Protein AF-A0A1Y1I049-F1 (afdb_monomer)

Organism: Klebsormidium nitens (NCBI:txid105231)

Secondary structure (DSSP, 8-state):
-HHHHHHHHHHHHHHHHTT--S---HHHHHS--HHHHHHHHHHHHHHHHHHHHTTTTS--SSHHHHHHHHHHHTTS---PPPP-----------PPP-------------------------PPP-------SSSTTTTTSSSSS-----------SHHHHHHHHHHHHHHHHHHHHHHHHHHHHHHHHHHHHHHHHHHHHHHHHHHHHHHHHHHHHHHHHHHHH---HHHHHHHHHHHHHHHHHHHHHHHHHHHHHHHHHHHHHHHHHHHHHHHHHHHHHHHHHHHHHHHHHHHHHHHHHHHHHHHHHHHHHHHHS-TT-HHHHHHHHHHHHHHHHHHHHHHHHHHHHHHHHHHHHHHHHHHHHHHHHHHHHHHHHHHHTT-HHHHHHHHHHHHHHHHHHHHHHHHHHHHHHHHHHHHHHHHHHHHHHS---HHHHHHHHHHHHHHHHHHHHHHHHHHHHHHHSS---

Solvent-accessible surface area (backbone atoms only — not comparable to full-atom values): 27768 Å² total; per-residue (Å²): 113,72,67,61,49,52,55,28,38,53,50,25,54,54,44,44,74,76,64,52,86,68,96,62,48,35,59,54,69,77,58,63,46,74,66,59,49,49,51,52,52,50,49,52,51,51,52,55,50,53,59,48,70,76,38,80,83,53,100,63,89,60,60,62,64,50,50,55,53,48,64,63,61,61,74,74,76,83,71,85,84,80,85,88,80,94,77,80,94,74,88,82,81,81,83,83,88,85,82,84,88,75,90,74,90,83,89,87,82,85,87,80,89,78,89,82,89,80,89,88,80,92,67,87,76,83,73,78,85,77,87,65,96,64,60,75,70,55,69,73,66,69,75,80,81,82,87,81,82,88,82,90,80,91,83,84,64,64,63,59,51,53,49,49,55,51,46,55,51,48,52,53,49,50,53,52,50,50,54,49,51,52,52,49,51,52,50,52,51,52,50,51,50,53,47,53,54,48,52,52,49,50,56,49,50,53,53,51,50,52,52,49,51,53,52,49,52,50,51,48,55,45,68,74,60,77,56,61,70,67,61,57,50,52,51,51,50,53,51,51,50,52,49,51,52,51,52,50,49,50,51,50,54,46,48,65,56,47,51,59,54,52,49,50,51,50,50,54,51,48,52,55,48,51,51,50,52,53,48,50,53,52,52,52,50,52,52,50,54,54,49,53,52,51,52,53,51,50,53,49,52,52,50,50,51,51,49,53,52,54,48,54,53,53,68,73,40,74,96,78,53,72,64,57,57,54,51,51,53,50,50,51,49,52,54,49,50,56,50,48,52,54,52,49,53,50,53,53,50,52,51,54,50,51,49,53,49,51,53,52,52,52,53,48,50,54,54,54,47,52,54,48,52,52,52,52,52,61,57,18,73,78,35,77,68,42,42,54,52,49,52,52,49,52,51,51,53,48,52,51,50,54,50,50,52,54,48,52,51,50,54,48,52,53,49,54,51,54,50,50,52,50,51,50,54,52,55,70,67,51,78,75,58,68,65,59,56,52,48,52,50,50,51,53,52,51,50,50,53,52,51,53,51,50,57,53,45,55,56,47,56,58,52,65,73,56,63,88,130

Foldseek 3Di:
DVVLQVVLQVVQVVLVVLPQPDDRHSCCVVPPDPVNVVSSLVVVLVSVVVVVVVPPPDPDPPVPVVVVVVVLVVVVPPDDDDDDDDDDDDDDDDDDDDDDDDDDDDDDDDDDDDDDDDDDDDDDDDDDDDPDPPVVVVVVPPPPPPDDDDDDDDDDDVVVVVVVVVVVVVVVVVVVVVVVVVVVVVVVVVVVVVVVVVVVVVVVVVVVVVVVVVVVVVVVCCVVPVDDPVVVVVVVVVVVVVVVVVVVVVVVVCCVVVVVVVVVVVVVVVVVVVVVVVVVVVVVVVVVVVVVVVVVVVVVVVVVVVLVVVLVVLVVDPPPDPVNVVSVVVVVVVVVVVVVVVVVVVVVVVVVVVVVVVVVVVVVVVVVVVVVLVVLVVVLVVDPSSVVVNVVVVVVVVSVVVVVVVVVVVVVVVVVVVVVVVVVVVVVVPPDPVVVVVVVVVVVVVVVVVVVVVVVVVVVVVVVVCDPD

Radius of gyration: 52.96 Å; Cα contacts (8 Å, |Δi|>4): 45; chains: 1; bounding box: 129×110×127 Å

pLDDT: mean 73.32, std 22.99, range [23.94, 97.56]

InterPro domains:
  IPR008530 Coiled-coil domain-containing protein 22 [PTHR15668] (139-455)
  IPR048348 CCDC22, coiled-coil domain [PF05667] (158-428)
  IPR048349 CCDC22, N-terminal domain [PF21674] (1-48)

Sequence (469 aa):
MAARFRVCADLAVKMQQLGYRGELSFQQFLYPSESDTRNLVRFLVEKLAASRSSASGARSGSRVASRFLSALNSNSATSAPLPGGKHAGGKLVVPHRSQPLAIGMNKQKGIYVFGSKGFAGVRPQHVPGGAESGEVEAAQKGVEEMRLEDGAAEEGGEGDAEMLALQERYESGAAALTALQDRMGELELEYRRLGEEAEALEEETVRLEEEYVLRKETAGVLLERGGNVEELAEELQRWIDKAHERKRGLEEEWAAFAGPLEAQRGELRGVGGQEREAMKAREEETRALRAECRELEADIFDKEGQQDALLAELEGAPKGAPGAAYVRRISDIVKQVRKQDADIAKIVADIRDLQRQNNTEQDKLRRTYALVDEKVFREAKRDAACKAAYRVLCSIHQSFGDLVEATTERDRVSREVAEMEAKVRALQRRKLDPGKVDEDLRAILKENQGLEGRLKGETVERRESSGPL

Structure (mmCIF, N/CA/C/O backbone):
data_AF-A0A1Y1I049-F1
#
_entry.id   AF-A0A1Y1I049-F1
#
loop_
_atom_site.group_PDB
_atom_site.id
_atom_site.type_symbol
_atom_site.label_atom_id
_atom_site.label_alt_id
_atom_site.label_comp_id
_atom_site.label_asym_id
_atom_site.label_entity_id
_atom_site.label_seq_id
_atom_site.pdbx_PDB_ins_code
_atom_site.Cartn_x
_atom_site.Cartn_y
_atom_site.Cartn_z
_atom_site.occupancy
_atom_site.B_iso_or_equiv
_atom_site.auth_seq_id
_atom_site.auth_comp_id
_atom_site.auth_asym_id
_atom_site.auth_atom_id
_atom_site.pdbx_PDB_model_num
ATOM 1 N N . MET A 1 1 ? -28.460 -15.743 12.042 1.00 50.31 1 MET A N 1
ATOM 2 C CA . MET A 1 1 ? -28.719 -16.878 12.964 1.00 50.31 1 MET A CA 1
ATOM 3 C C . MET A 1 1 ? -30.093 -17.532 12.753 1.00 50.31 1 MET A C 1
ATOM 5 O O . MET A 1 1 ? -30.137 -18.729 12.505 1.00 50.31 1 MET A O 1
ATOM 9 N N . ALA A 1 2 ? -31.203 -16.777 12.767 1.00 64.56 2 ALA A N 1
ATOM 10 C CA . ALA A 1 2 ? -32.568 -17.334 12.706 1.00 64.56 2 ALA A CA 1
ATOM 11 C C . ALA A 1 2 ? -32.906 -18.154 11.439 1.00 64.56 2 ALA A C 1
ATOM 13 O O . ALA A 1 2 ? -33.623 -19.146 11.525 1.00 64.56 2 ALA A O 1
ATOM 14 N N . ALA A 1 3 ? -32.376 -17.782 10.268 1.00 64.50 3 ALA A N 1
ATOM 15 C CA . ALA A 1 3 ? -32.625 -18.523 9.026 1.00 64.50 3 ALA A CA 1
ATOM 16 C C . ALA A 1 3 ? -31.982 -19.923 9.033 1.00 64.50 3 ALA A C 1
ATOM 18 O O . ALA A 1 3 ? -32.626 -20.893 8.646 1.00 64.50 3 ALA A O 1
ATOM 19 N N . ARG A 1 4 ? -30.747 -20.038 9.549 1.00 69.44 4 ARG A N 1
ATOM 20 C CA . ARG A 1 4 ? -30.035 -21.322 9.680 1.00 69.44 4 ARG A CA 1
ATOM 21 C C . ARG A 1 4 ? -30.775 -22.270 10.625 1.00 69.44 4 ARG A C 1
ATOM 23 O O . ARG A 1 4 ? -30.950 -23.436 10.304 1.00 69.44 4 ARG A O 1
ATOM 30 N N . PHE A 1 5 ? -31.289 -21.742 11.736 1.00 78.44 5 PHE A N 1
ATOM 31 C CA . PHE A 1 5 ? -32.103 -22.507 12.680 1.00 78.44 5 PHE A CA 1
ATOM 32 C C . PHE A 1 5 ? -33.354 -23.112 12.025 1.00 78.44 5 PHE A C 1
ATOM 34 O O . PHE A 1 5 ? -33.601 -24.302 12.189 1.00 78.44 5 PHE A O 1
ATOM 41 N N . ARG A 1 6 ? -34.115 -22.322 11.250 1.00 75.56 6 ARG A N 1
ATOM 42 C CA . ARG A 1 6 ? -35.341 -22.802 10.582 1.00 75.56 6 ARG A CA 1
ATOM 43 C C . ARG A 1 6 ? -35.052 -23.922 9.586 1.00 75.56 6 ARG A C 1
ATOM 45 O O . ARG A 1 6 ? -35.688 -24.963 9.648 1.00 75.56 6 ARG A O 1
ATOM 52 N N . VAL A 1 7 ? -34.047 -23.739 8.729 1.00 76.44 7 VAL A N 1
ATOM 53 C CA . VAL A 1 7 ? -33.672 -24.749 7.726 1.00 76.44 7 VAL A CA 1
ATOM 54 C C . VAL A 1 7 ? -33.221 -26.052 8.392 1.00 76.44 7 VAL A C 1
ATOM 56 O O . VAL A 1 7 ? -33.651 -27.128 7.985 1.00 76.44 7 VAL A O 1
ATOM 59 N N . CYS A 1 8 ? -32.397 -25.974 9.441 1.00 79.38 8 CYS A N 1
ATOM 60 C CA . CYS A 1 8 ? -31.942 -27.152 10.183 1.00 79.38 8 CYS A CA 1
ATOM 61 C C . CYS A 1 8 ? -33.082 -27.857 10.936 1.00 79.38 8 CYS A C 1
ATOM 63 O O . CYS A 1 8 ? -33.103 -29.086 10.988 1.00 79.38 8 CYS A O 1
ATOM 65 N N . ALA A 1 9 ? -34.040 -27.107 11.490 1.00 82.19 9 ALA A N 1
ATOM 66 C CA . ALA A 1 9 ? -35.224 -27.671 12.136 1.00 82.19 9 ALA A CA 1
ATOM 67 C C . ALA A 1 9 ? -36.132 -28.396 11.127 1.00 82.19 9 ALA A C 1
ATOM 69 O O . ALA A 1 9 ? -36.529 -29.536 11.364 1.00 82.19 9 ALA A O 1
ATOM 70 N N . ASP A 1 10 ? -36.383 -27.789 9.965 1.00 81.50 10 ASP A N 1
ATOM 71 C CA . ASP A 1 10 ? -37.175 -28.405 8.895 1.00 81.50 10 ASP A CA 1
ATOM 72 C C . ASP A 1 10 ? -36.514 -29.685 8.362 1.00 81.50 10 ASP A C 1
ATOM 74 O O . ASP A 1 10 ? -37.190 -30.677 8.070 1.00 81.50 10 ASP A O 1
ATOM 78 N N . LEU A 1 11 ? -35.181 -29.689 8.250 1.00 80.94 11 LEU A N 1
ATOM 79 C CA . LEU A 1 11 ? -34.420 -30.863 7.830 1.00 80.94 11 LEU A CA 1
ATOM 80 C C . LEU A 1 11 ? -34.538 -32.005 8.852 1.00 80.94 11 LEU A C 1
ATOM 82 O O . LEU A 1 11 ? -34.751 -33.153 8.461 1.00 80.94 11 LEU A O 1
ATOM 86 N N . ALA A 1 12 ? -34.462 -31.690 10.150 1.00 83.75 12 ALA A N 1
ATOM 87 C CA . ALA A 1 12 ? -34.633 -32.661 11.229 1.00 83.75 12 ALA A CA 1
ATOM 88 C C . ALA A 1 12 ? -36.016 -33.326 11.184 1.00 83.75 12 ALA A C 1
ATOM 90 O O . ALA A 1 12 ? -36.110 -34.555 11.220 1.00 83.75 12 ALA A O 1
ATOM 91 N N . VAL A 1 13 ? -37.076 -32.533 10.997 1.00 82.81 13 VAL A N 1
ATOM 92 C CA . VAL A 1 13 ? -38.452 -33.038 10.863 1.00 82.81 13 VAL A CA 1
ATOM 93 C C . VAL A 1 13 ? -38.582 -33.968 9.655 1.00 82.81 13 VAL A C 1
ATOM 95 O O . VAL A 1 13 ? -39.139 -35.061 9.768 1.00 82.81 13 VAL A O 1
ATOM 98 N N . LYS A 1 14 ? -38.023 -33.594 8.498 1.00 82.44 14 LYS A N 1
ATOM 99 C CA . LYS A 1 14 ? -38.052 -34.445 7.295 1.00 82.44 14 LYS A CA 1
ATOM 100 C C . LYS A 1 14 ? -37.305 -35.768 7.494 1.00 82.44 14 LYS A C 1
ATOM 102 O O . LYS A 1 14 ? -37.760 -36.803 7.014 1.00 82.44 14 LYS A O 1
ATOM 107 N N . MET A 1 15 ? -36.183 -35.764 8.212 1.00 81.50 15 MET A N 1
ATOM 108 C CA . MET A 1 15 ? -35.434 -36.990 8.518 1.00 81.50 15 MET A CA 1
ATOM 109 C C . MET A 1 15 ? -36.186 -37.910 9.491 1.00 81.50 15 MET A C 1
ATOM 111 O O . MET A 1 15 ? -36.190 -39.129 9.306 1.00 81.50 15 MET A O 1
ATOM 115 N N . GLN A 1 16 ? -36.889 -37.343 10.473 1.00 82.62 16 GLN A N 1
ATOM 116 C CA . GLN A 1 16 ? -37.778 -38.101 11.359 1.00 82.62 16 GLN A CA 1
ATOM 117 C C . GLN A 1 16 ? -38.956 -38.716 10.586 1.00 82.62 16 GLN A C 1
ATOM 119 O O . GLN A 1 16 ? -39.261 -39.893 10.771 1.00 82.62 16 GLN A O 1
ATOM 124 N N . GLN A 1 17 ? -39.556 -37.977 9.645 1.00 82.69 17 GLN A N 1
ATOM 125 C CA . GLN A 1 17 ? -40.624 -38.489 8.770 1.00 82.69 17 GLN A CA 1
ATOM 126 C C . GLN A 1 17 ? -40.170 -39.658 7.879 1.00 82.69 17 GLN A C 1
ATOM 128 O O . GLN A 1 17 ? -40.963 -40.546 7.576 1.00 82.69 17 GLN A O 1
ATOM 133 N N . LEU A 1 18 ? -38.892 -39.704 7.488 1.00 81.75 18 LEU A N 1
ATOM 134 C CA . LEU A 1 18 ? -38.307 -40.838 6.755 1.00 81.75 18 LEU A CA 1
ATOM 135 C C . LEU A 1 18 ? -38.074 -42.081 7.640 1.00 81.75 18 LEU A C 1
ATOM 137 O O . LEU A 1 18 ? -37.709 -43.151 7.135 1.00 81.75 18 LEU A O 1
ATOM 141 N N . GLY A 1 19 ? -38.312 -41.963 8.949 1.00 81.38 19 GLY A N 1
ATOM 142 C CA . GLY A 1 19 ? -38.228 -43.044 9.926 1.00 81.38 19 GLY A CA 1
ATOM 143 C C . GLY A 1 19 ? -36.866 -43.173 10.606 1.00 81.38 19 GLY A C 1
ATOM 144 O O . GLY A 1 19 ? -36.503 -44.284 11.001 1.00 81.38 19 GLY A O 1
ATOM 145 N N . TYR A 1 20 ? -36.091 -42.086 10.706 1.00 81.94 20 TYR A N 1
ATOM 146 C CA . TYR A 1 20 ? -34.860 -42.077 11.499 1.00 81.94 20 TYR A CA 1
ATOM 147 C C . TYR A 1 20 ? -35.201 -42.169 12.990 1.00 81.94 20 TYR A C 1
ATOM 149 O O . TYR A 1 20 ? -36.030 -41.408 13.481 1.00 81.94 20 TYR A O 1
ATOM 157 N N . ARG A 1 21 ? -34.578 -43.114 13.705 1.00 71.44 21 ARG A N 1
ATOM 158 C CA . ARG A 1 21 ? -34.879 -43.405 15.122 1.00 71.44 21 ARG A CA 1
ATOM 159 C C . ARG A 1 21 ? -34.005 -42.651 16.128 1.00 71.44 21 ARG A C 1
ATOM 161 O O . ARG A 1 21 ? -34.271 -42.743 17.320 1.00 71.44 21 ARG A O 1
ATOM 168 N N . GLY A 1 22 ? -32.958 -41.962 15.677 1.00 74.75 22 GLY A N 1
ATOM 169 C CA . GLY A 1 22 ? -32.117 -41.150 16.557 1.00 74.75 22 GLY A CA 1
ATOM 170 C C . GLY A 1 22 ? -32.736 -39.779 16.833 1.00 74.75 22 GLY A C 1
ATOM 171 O O . GLY A 1 22 ? -33.487 -39.257 16.007 1.00 74.75 22 GLY A O 1
ATOM 172 N N . GLU A 1 23 ? -32.394 -39.180 17.973 1.00 77.19 23 GLU A N 1
ATOM 173 C CA . GLU A 1 23 ? -32.781 -37.804 18.292 1.00 77.19 23 GLU A CA 1
ATOM 174 C C . GLU A 1 23 ? -32.117 -36.834 17.303 1.00 77.19 23 GLU A C 1
ATOM 176 O O . GLU A 1 23 ? -30.908 -36.608 17.330 1.00 77.19 23 GLU A O 1
ATOM 181 N N . LEU A 1 24 ? -32.916 -36.280 16.389 1.00 77.19 24 LEU A N 1
ATOM 182 C CA . LEU A 1 24 ? -32.491 -35.228 15.467 1.00 77.19 24 LEU A CA 1
ATOM 183 C C . LEU A 1 24 ? -33.128 -33.912 15.880 1.00 77.19 24 LEU A C 1
ATOM 185 O O . LEU A 1 24 ? -34.342 -33.745 15.772 1.00 77.19 24 LEU A O 1
ATOM 189 N N . SER A 1 25 ? -32.293 -32.975 16.310 1.00 79.69 25 SER A N 1
ATOM 190 C CA . SER A 1 25 ? -32.650 -31.578 16.507 1.00 79.69 25 SER A CA 1
ATOM 191 C C . SER A 1 25 ? -31.890 -30.705 15.506 1.00 79.69 25 SER A C 1
ATOM 193 O O . SER A 1 25 ? -30.972 -31.151 14.813 1.00 79.69 25 SER A O 1
ATOM 195 N N . PHE A 1 26 ? -32.247 -29.424 15.438 1.00 77.69 26 PHE A N 1
ATOM 196 C CA . PHE A 1 26 ? -31.513 -28.431 14.651 1.00 77.69 26 PHE A CA 1
ATOM 197 C C . PHE A 1 26 ? -30.025 -28.368 15.056 1.00 77.69 26 PHE A C 1
ATOM 199 O O . PHE A 1 26 ? -29.171 -28.020 14.240 1.00 77.69 26 PHE A O 1
ATOM 206 N N . GLN A 1 27 ? -29.711 -28.721 16.309 1.00 79.12 27 GLN A N 1
ATOM 207 C CA . GLN A 1 27 ? -28.366 -28.669 16.872 1.00 79.12 27 GLN A CA 1
ATOM 208 C C . GLN A 1 27 ? -27.414 -29.670 16.209 1.00 79.12 27 GLN A C 1
ATOM 210 O O . GLN A 1 27 ? -26.287 -29.292 15.908 1.00 79.12 27 GLN A O 1
ATOM 215 N N . GLN A 1 28 ? -27.869 -30.884 15.885 1.00 78.06 28 GLN A N 1
ATOM 216 C CA . GLN A 1 28 ? -27.057 -31.890 15.186 1.00 78.06 28 GLN A CA 1
ATOM 217 C C . GLN A 1 28 ? -26.675 -31.467 13.758 1.00 78.06 28 GLN A C 1
ATOM 219 O O . GLN A 1 28 ? -25.683 -31.950 13.225 1.00 78.06 28 GLN A O 1
ATOM 224 N N . PHE A 1 29 ? -27.423 -30.549 13.135 1.00 78.81 29 PHE A N 1
ATOM 225 C CA . PHE A 1 29 ? -27.080 -30.005 11.815 1.00 78.81 29 PHE A CA 1
ATOM 226 C C . PHE A 1 29 ? -26.205 -28.750 11.888 1.00 78.81 29 PHE A C 1
ATOM 228 O O . PHE A 1 29 ? -25.412 -28.509 10.982 1.00 78.81 29 PHE A O 1
ATOM 235 N N . LEU A 1 30 ? -26.337 -27.948 12.949 1.00 78.25 30 LEU A N 1
ATOM 236 C CA . LEU A 1 30 ? -25.492 -26.768 13.172 1.00 78.25 30 LEU A CA 1
ATOM 237 C C . LEU A 1 30 ? -24.126 -27.124 13.775 1.00 78.25 30 LEU A C 1
ATOM 239 O O . LEU A 1 30 ? -23.151 -26.424 13.516 1.00 78.25 30 LEU A O 1
ATOM 243 N N . TYR A 1 31 ? -24.071 -28.198 14.562 1.00 79.88 31 TYR A N 1
ATOM 244 C CA . TYR A 1 31 ? -22.889 -28.687 15.271 1.00 79.88 31 TYR A CA 1
ATOM 245 C C . TYR A 1 31 ? -22.806 -30.216 15.137 1.00 79.88 31 TYR A C 1
ATOM 247 O O . TYR A 1 31 ? -23.078 -30.940 16.097 1.00 79.88 31 TYR A O 1
ATOM 255 N N . PRO A 1 32 ? -22.497 -30.725 13.933 1.00 76.06 32 PRO A N 1
ATOM 256 C CA . PRO A 1 32 ? -22.494 -32.157 13.671 1.00 76.06 32 PRO A CA 1
ATOM 257 C C . PRO A 1 32 ? -21.412 -32.873 14.482 1.00 76.06 32 PRO A C 1
ATOM 259 O O . PRO A 1 32 ? -20.235 -32.522 14.415 1.00 76.06 32 PRO A O 1
ATOM 262 N N . SER A 1 33 ? -21.811 -33.910 15.222 1.00 80.94 33 SER A N 1
ATOM 263 C CA . SER A 1 33 ? -20.880 -34.870 15.811 1.00 80.94 33 SER A CA 1
ATOM 264 C C . SER A 1 33 ? -20.541 -35.959 14.787 1.00 80.94 33 SER A C 1
ATOM 266 O O . SER A 1 33 ? -21.347 -36.295 13.909 1.00 80.94 33 SER A O 1
ATOM 268 N N . GLU A 1 34 ? -19.339 -36.527 14.876 1.00 75.44 34 GLU A N 1
ATOM 269 C CA . GLU A 1 34 ? -18.892 -37.570 13.946 1.00 75.44 34 GLU A CA 1
ATOM 270 C C . GLU A 1 34 ? -19.787 -38.820 14.023 1.00 75.44 34 GLU A C 1
ATOM 272 O O . GLU A 1 34 ? -20.145 -39.406 12.997 1.00 75.44 34 GLU A O 1
ATOM 277 N N . SER A 1 35 ? -20.229 -39.184 15.231 1.00 79.06 35 SER A N 1
ATOM 278 C CA . SER A 1 35 ? -21.157 -40.293 15.462 1.00 79.06 35 SER A CA 1
ATOM 279 C C . SER A 1 35 ? -22.525 -40.046 14.833 1.00 79.06 35 SER A C 1
ATOM 281 O O . SER A 1 35 ? -23.040 -40.924 14.137 1.00 79.06 35 SER A O 1
ATOM 283 N N . ASP A 1 36 ? -23.102 -38.858 15.022 1.00 80.06 36 ASP A N 1
ATOM 284 C CA . ASP A 1 36 ? -24.459 -38.560 14.550 1.00 80.06 36 ASP A CA 1
ATOM 285 C C . ASP A 1 36 ? -24.495 -38.436 13.030 1.00 80.06 36 ASP A C 1
ATOM 287 O O . ASP A 1 36 ? -25.394 -38.974 12.382 1.00 80.06 36 ASP A O 1
ATOM 291 N N . THR A 1 37 ? -23.467 -37.815 12.445 1.00 81.31 37 THR A N 1
ATOM 292 C CA . THR A 1 37 ? -23.326 -37.691 10.989 1.00 81.31 37 THR A CA 1
ATOM 293 C C . THR A 1 37 ? -23.181 -39.066 10.343 1.00 81.31 37 THR A C 1
ATOM 295 O O . THR A 1 37 ? -23.865 -39.374 9.366 1.00 81.31 37 THR A O 1
ATOM 298 N N . ARG A 1 38 ? -22.343 -39.940 10.918 1.00 79.19 38 ARG A N 1
ATOM 299 C CA . ARG A 1 38 ? -22.164 -41.314 10.435 1.00 79.19 38 ARG A CA 1
ATOM 300 C C . ARG A 1 38 ? -23.458 -42.121 10.526 1.00 79.19 38 ARG A C 1
ATOM 302 O O . ARG A 1 38 ? -23.787 -42.831 9.577 1.00 79.19 38 ARG A O 1
ATOM 309 N N . ASN A 1 39 ? -24.190 -42.017 11.633 1.00 83.00 39 ASN A N 1
ATOM 310 C CA . ASN A 1 39 ? -25.459 -42.722 11.822 1.00 83.00 39 ASN A CA 1
ATOM 311 C C . ASN A 1 39 ? -26.533 -42.232 10.842 1.00 83.00 39 ASN A C 1
ATOM 313 O O . ASN A 1 39 ? -27.239 -43.050 10.249 1.00 83.00 39 ASN A O 1
ATOM 317 N N . LEU A 1 40 ? -26.602 -40.920 10.604 1.00 83.44 40 LEU A N 1
ATOM 318 C CA . LEU A 1 40 ? -27.525 -40.322 9.645 1.00 83.44 40 LEU A CA 1
ATOM 319 C C . LEU A 1 40 ? -27.218 -40.770 8.210 1.00 83.44 40 LEU A C 1
ATOM 321 O O . LEU A 1 40 ? -28.116 -41.216 7.496 1.00 83.44 40 LEU A O 1
ATOM 325 N N . VAL A 1 41 ? -25.948 -40.717 7.795 1.00 81.25 41 VAL A N 1
ATOM 326 C CA . VAL A 1 41 ? -25.522 -41.170 6.460 1.00 81.25 41 VAL A CA 1
ATOM 327 C C . VAL A 1 41 ? -25.759 -42.670 6.294 1.00 81.25 41 VAL A C 1
ATOM 329 O O . VAL A 1 41 ? -26.288 -43.091 5.267 1.00 81.25 41 VAL A O 1
ATOM 332 N N . ARG A 1 42 ? -25.443 -43.484 7.309 1.00 80.88 42 ARG A N 1
ATOM 333 C CA . ARG A 1 42 ? -25.704 -44.930 7.295 1.00 80.88 42 ARG A CA 1
ATOM 334 C C . ARG A 1 42 ? -27.187 -45.229 7.104 1.00 80.88 42 ARG A C 1
ATOM 336 O O . ARG A 1 42 ? -27.535 -46.012 6.226 1.00 80.88 42 ARG A O 1
ATOM 343 N N . PHE A 1 43 ? -28.053 -44.560 7.861 1.00 85.06 43 PHE A N 1
ATOM 344 C CA . PHE A 1 43 ? -29.498 -44.696 7.719 1.00 85.06 43 PHE A CA 1
ATOM 345 C C . PHE A 1 43 ? -29.989 -44.299 6.323 1.00 85.06 43 PHE A C 1
ATOM 347 O O . PHE A 1 43 ? -30.800 -45.009 5.727 1.00 85.06 43 PHE A O 1
ATOM 354 N N . LEU A 1 44 ? -29.498 -43.183 5.777 1.00 82.19 44 LEU A N 1
ATOM 355 C CA . LEU A 1 44 ? -29.866 -42.742 4.432 1.00 82.19 44 LEU A CA 1
ATOM 356 C C . LEU A 1 44 ? -29.434 -43.764 3.375 1.00 82.19 44 LEU A C 1
ATOM 358 O O . LEU A 1 44 ? -30.216 -44.087 2.482 1.00 82.19 44 LEU A O 1
ATOM 362 N N . VAL A 1 45 ? -28.233 -44.331 3.504 1.00 78.56 45 VAL A N 1
ATOM 363 C CA . VAL A 1 45 ? -27.740 -45.395 2.618 1.00 78.56 45 VAL A CA 1
ATOM 364 C C . VAL A 1 45 ? -28.586 -46.665 2.750 1.00 78.56 45 VAL A C 1
ATOM 366 O O . VAL A 1 45 ? -28.962 -47.245 1.733 1.00 78.56 45 VAL A O 1
ATOM 369 N N . GLU A 1 46 ? -28.958 -47.070 3.966 1.00 79.38 46 GLU A N 1
ATOM 370 C CA . GLU A 1 46 ? -29.834 -48.224 4.212 1.00 79.38 46 GLU A CA 1
ATOM 371 C C . GLU A 1 46 ? -31.234 -48.024 3.615 1.00 79.38 46 GLU A C 1
ATOM 373 O O . GLU A 1 46 ? -31.766 -48.929 2.970 1.00 79.38 46 GLU A O 1
ATOM 378 N N . LYS A 1 47 ? -31.819 -46.826 3.740 1.00 78.00 47 LYS A N 1
ATOM 379 C CA . LYS A 1 47 ? -33.109 -46.490 3.115 1.00 78.00 47 LYS A CA 1
ATOM 380 C C . LYS A 1 47 ? -33.026 -46.454 1.591 1.00 78.00 47 LYS A C 1
ATOM 382 O O . LYS A 1 47 ? -33.943 -46.938 0.927 1.00 78.00 47 LYS A O 1
ATOM 387 N N . LEU A 1 48 ? -31.931 -45.946 1.027 1.00 67.56 48 LEU A N 1
ATOM 388 C CA . LEU A 1 48 ? -31.688 -45.973 -0.418 1.00 67.56 48 LEU A CA 1
ATOM 389 C C . LEU A 1 48 ? -31.476 -47.404 -0.942 1.00 67.56 48 LEU A C 1
ATOM 391 O O . LEU A 1 48 ? -31.955 -47.737 -2.027 1.00 67.56 48 LEU A O 1
ATOM 395 N N . ALA A 1 49 ? -30.808 -48.268 -0.174 1.00 69.75 49 ALA A N 1
ATOM 396 C CA . ALA A 1 49 ? -30.611 -49.675 -0.518 1.00 69.75 49 ALA A CA 1
ATOM 397 C C . ALA A 1 49 ? -31.918 -50.483 -0.419 1.00 69.75 49 ALA A C 1
ATOM 399 O O . ALA A 1 49 ? -32.255 -51.213 -1.353 1.00 69.75 49 ALA A O 1
ATOM 400 N N . ALA A 1 50 ? -32.706 -50.289 0.645 1.00 64.88 50 ALA A N 1
ATOM 401 C CA . ALA A 1 50 ? -34.024 -50.907 0.818 1.00 64.88 50 ALA A CA 1
ATOM 402 C C . ALA A 1 50 ? -35.041 -50.432 -0.239 1.00 64.88 50 ALA A C 1
ATOM 404 O O . ALA A 1 50 ? -35.851 -51.212 -0.735 1.00 64.88 50 ALA A O 1
ATOM 405 N N . SER A 1 51 ? -34.953 -49.165 -0.657 1.00 56.91 51 SER A N 1
ATOM 406 C CA . SER A 1 51 ? -35.716 -48.632 -1.792 1.00 56.91 51 SER A CA 1
ATOM 407 C C . SER A 1 51 ? -35.303 -49.241 -3.141 1.00 56.91 51 SER A C 1
ATOM 409 O O . SER A 1 51 ? -36.054 -49.112 -4.108 1.00 56.91 51 SER A O 1
ATOM 411 N N . ARG A 1 52 ? -34.120 -49.862 -3.250 1.00 48.59 52 ARG A N 1
ATOM 412 C CA . ARG A 1 52 ? -33.663 -50.564 -4.464 1.00 48.59 52 ARG A CA 1
ATOM 413 C C . ARG A 1 52 ? -34.063 -52.034 -4.476 1.00 48.59 52 ARG A C 1
ATOM 415 O O . ARG A 1 52 ? -34.362 -52.542 -5.553 1.00 48.59 52 ARG A O 1
ATOM 422 N N . SER A 1 53 ? -34.111 -52.701 -3.322 1.00 49.81 53 SER A N 1
ATOM 423 C CA . SER A 1 53 ? -34.552 -54.100 -3.235 1.00 49.81 53 SER A CA 1
ATOM 424 C C . SER A 1 53 ? -36.062 -54.263 -3.436 1.00 49.81 53 SER A C 1
ATOM 426 O O . SER A 1 53 ? -36.475 -55.263 -4.015 1.00 49.81 53 SER A O 1
ATOM 428 N N . SER A 1 54 ? -36.883 -53.265 -3.084 1.00 46.47 54 SER A N 1
ATOM 429 C CA . SER A 1 54 ? -38.313 -53.238 -3.448 1.00 46.47 54 SER A CA 1
ATOM 430 C C . SER A 1 54 ? -38.581 -52.834 -4.908 1.00 46.47 54 SER A C 1
ATOM 432 O O . SER A 1 54 ? -39.698 -52.985 -5.397 1.00 46.47 54 SER A O 1
ATOM 434 N N . ALA A 1 55 ? -37.563 -52.339 -5.623 1.00 40.53 55 ALA A N 1
ATOM 435 C CA . ALA A 1 55 ? -37.666 -51.828 -6.991 1.00 40.53 55 ALA A CA 1
ATOM 436 C C . ALA A 1 55 ? -37.104 -52.779 -8.068 1.00 40.53 55 ALA A C 1
ATOM 438 O O . ALA A 1 55 ? -37.035 -52.389 -9.236 1.00 40.53 55 ALA A O 1
ATOM 439 N N . SER A 1 56 ? -36.749 -54.028 -7.732 1.00 37.56 56 SER A N 1
ATOM 440 C CA . SER A 1 56 ? -36.337 -55.030 -8.735 1.00 37.56 56 SER A CA 1
ATOM 441 C C . SER A 1 56 ? -37.469 -55.453 -9.691 1.00 37.56 56 SER A C 1
ATOM 443 O O . SER A 1 56 ? -37.207 -56.165 -10.656 1.00 37.56 56 SER A O 1
ATOM 445 N N . GLY A 1 57 ? -38.702 -54.968 -9.482 1.00 39.09 57 GLY A N 1
ATOM 446 C CA . GLY A 1 57 ? -39.863 -55.225 -10.342 1.00 39.09 57 GLY A CA 1
ATOM 447 C C . GLY A 1 57 ? -40.352 -54.067 -11.225 1.00 39.09 57 GLY A C 1
ATOM 448 O O . GLY A 1 57 ? -41.231 -54.292 -12.050 1.00 39.09 57 GLY A O 1
ATOM 449 N N . ALA A 1 58 ? -39.840 -52.833 -11.117 1.00 33.62 58 ALA A N 1
ATOM 450 C CA . ALA A 1 58 ? -40.331 -51.744 -11.972 1.00 33.62 58 ALA A CA 1
ATOM 451 C C . ALA A 1 58 ? -39.310 -50.616 -12.166 1.00 33.62 58 ALA A C 1
ATOM 453 O O . ALA A 1 58 ? -38.892 -49.946 -11.222 1.00 33.62 58 ALA A O 1
ATOM 454 N N . ARG A 1 59 ? -38.964 -50.355 -13.434 1.00 43.41 59 ARG A N 1
ATOM 455 C CA . ARG A 1 59 ? -38.214 -49.180 -13.907 1.00 43.41 59 ARG A CA 1
ATOM 456 C C . ARG A 1 59 ? -38.838 -47.880 -13.373 1.00 43.41 59 ARG A C 1
ATOM 458 O O . ARG A 1 59 ? -39.748 -47.328 -13.979 1.00 43.41 59 ARG A O 1
ATOM 465 N N . SER A 1 60 ? -38.348 -47.361 -12.247 1.00 43.72 60 SER A N 1
ATOM 466 C CA . SER A 1 60 ? -38.714 -46.023 -11.756 1.00 43.72 60 SER A CA 1
ATOM 467 C C . SER A 1 60 ? -37.685 -45.451 -10.767 1.00 43.72 60 SER A C 1
ATOM 469 O O . SER A 1 60 ? -38.042 -44.897 -9.731 1.00 43.72 60 SER A O 1
ATOM 471 N N . GLY A 1 61 ? -36.393 -45.542 -11.088 1.00 38.53 61 GLY A N 1
ATOM 472 C CA . GLY A 1 61 ? -35.306 -44.980 -10.267 1.00 38.53 61 GLY A CA 1
ATOM 473 C C . GLY A 1 61 ? -35.086 -43.463 -10.391 1.00 38.53 61 GLY A C 1
ATOM 474 O O . GLY A 1 61 ? -34.173 -42.937 -9.770 1.00 38.53 61 GLY A O 1
ATOM 475 N N . SER A 1 62 ? -35.886 -42.743 -11.185 1.00 46.94 62 SER A N 1
ATOM 476 C CA . SER A 1 62 ? -35.661 -41.314 -11.483 1.00 46.94 62 SER A CA 1
ATOM 477 C C . SER A 1 62 ? -36.599 -40.355 -10.727 1.00 46.94 62 SER A C 1
ATOM 479 O O . SER A 1 62 ? -36.251 -39.201 -10.498 1.00 46.94 62 SER A O 1
ATOM 481 N N . ARG A 1 63 ? -37.767 -40.811 -10.251 1.00 47.44 63 ARG A N 1
ATOM 482 C CA . ARG A 1 63 ? -38.814 -39.898 -9.747 1.00 47.44 63 ARG A CA 1
ATOM 483 C C . ARG A 1 63 ? -38.619 -39.410 -8.308 1.00 47.44 63 ARG A C 1
ATOM 485 O O . ARG A 1 63 ? -39.040 -38.302 -8.008 1.00 47.44 63 ARG A O 1
ATOM 492 N N . VAL A 1 64 ? -37.976 -40.174 -7.420 1.00 47.66 64 VAL A N 1
ATOM 493 C CA . VAL A 1 64 ? -37.826 -39.771 -6.002 1.00 47.66 64 VAL A CA 1
ATOM 494 C C . VAL A 1 64 ? -36.659 -38.801 -5.809 1.00 47.66 64 VAL A C 1
ATOM 496 O O . VAL A 1 64 ? -36.838 -37.776 -5.160 1.00 47.66 64 VAL A O 1
ATOM 499 N N . ALA A 1 65 ? -35.514 -39.047 -6.460 1.00 42.34 65 ALA A N 1
ATOM 500 C CA . ALA A 1 65 ? -34.414 -38.080 -6.517 1.00 42.34 65 ALA A CA 1
ATOM 501 C C . ALA A 1 65 ? -34.873 -36.764 -7.165 1.00 42.34 65 ALA A C 1
ATOM 503 O O . ALA A 1 65 ? -34.603 -35.692 -6.635 1.00 42.34 65 ALA A O 1
ATOM 504 N N . SER A 1 66 ? -35.674 -36.840 -8.236 1.00 42.03 66 SER A N 1
ATOM 505 C CA . SER A 1 66 ? -36.248 -35.652 -8.872 1.00 42.03 66 SER A CA 1
ATOM 506 C C . SER A 1 66 ? -37.267 -34.921 -7.986 1.00 42.03 66 SER A C 1
ATOM 508 O O . SER A 1 66 ? -37.339 -33.702 -8.070 1.00 42.03 66 SER A O 1
ATOM 510 N N . ARG A 1 67 ? -38.020 -35.621 -7.119 1.00 45.72 67 ARG A N 1
ATOM 511 C CA . ARG A 1 67 ? -38.954 -35.000 -6.155 1.00 45.72 67 ARG A CA 1
ATOM 512 C C . ARG A 1 67 ? -38.248 -34.385 -4.946 1.00 45.72 67 ARG A C 1
ATOM 514 O O . ARG A 1 67 ? -38.703 -33.369 -4.434 1.00 45.72 67 ARG A O 1
ATOM 521 N N . PHE A 1 68 ? -37.138 -34.973 -4.500 1.00 41.03 68 PHE A N 1
ATOM 522 C CA . PHE A 1 68 ? -36.306 -34.397 -3.442 1.00 41.03 68 PHE A CA 1
ATOM 523 C C . PHE A 1 68 ? -35.569 -33.148 -3.950 1.00 41.03 68 PHE A C 1
ATOM 525 O O . PHE A 1 68 ? -35.613 -32.107 -3.302 1.00 41.03 68 PHE A O 1
ATOM 532 N N . LEU A 1 69 ? -35.003 -33.211 -5.163 1.00 44.91 69 LEU A N 1
ATOM 533 C CA . LEU A 1 69 ? -34.388 -32.064 -5.839 1.00 44.91 69 LEU A CA 1
ATOM 534 C C . LEU A 1 69 ? -35.416 -30.971 -6.183 1.00 44.91 69 LEU A C 1
ATOM 536 O O . LEU A 1 69 ? -35.131 -29.794 -5.983 1.00 44.91 69 LEU A O 1
ATOM 540 N N . SER A 1 70 ? -36.638 -31.322 -6.610 1.00 43.34 70 SER A N 1
ATOM 541 C CA . SER A 1 70 ? -37.689 -30.323 -6.866 1.00 43.34 70 SER A CA 1
ATOM 542 C C . SER A 1 70 ? -38.192 -29.650 -5.588 1.00 43.34 70 SER A C 1
ATOM 544 O O . SER A 1 70 ? -38.510 -28.469 -5.622 1.00 43.34 70 SER A O 1
ATOM 546 N N . ALA A 1 71 ? -38.246 -30.375 -4.464 1.00 41.38 71 ALA A N 1
ATOM 547 C CA . ALA A 1 71 ? -38.658 -29.827 -3.170 1.00 41.38 71 ALA A CA 1
ATOM 548 C C . ALA A 1 71 ? -37.591 -28.923 -2.523 1.00 41.38 71 ALA A C 1
ATOM 550 O O . ALA A 1 71 ? -37.929 -28.075 -1.699 1.00 41.38 71 ALA A O 1
ATOM 551 N N . LEU A 1 72 ? -36.313 -29.097 -2.882 1.00 38.69 72 LEU A N 1
ATOM 552 C CA . LEU A 1 72 ? -35.235 -28.174 -2.511 1.00 38.69 72 LEU A CA 1
ATOM 553 C C . LEU A 1 72 ? -35.242 -26.922 -3.400 1.00 38.69 72 LEU A C 1
ATOM 555 O O . LEU A 1 72 ? -35.022 -25.821 -2.903 1.00 38.69 72 LEU A O 1
ATOM 559 N N . ASN A 1 73 ? -35.573 -27.073 -4.686 1.00 40.44 73 ASN A N 1
ATOM 560 C CA . ASN A 1 73 ? -35.587 -25.970 -5.648 1.00 40.44 73 ASN A CA 1
ATOM 561 C C . ASN A 1 73 ? -36.859 -25.096 -5.586 1.00 40.44 73 ASN A C 1
ATOM 563 O O . ASN A 1 73 ? -36.860 -23.973 -6.074 1.00 40.44 73 ASN A O 1
ATOM 567 N N . SER A 1 74 ? -37.952 -25.570 -4.978 1.00 41.72 74 SER A N 1
ATOM 568 C CA . SER A 1 74 ? -39.214 -24.817 -4.882 1.00 41.72 74 SER A CA 1
ATOM 569 C C . SER A 1 74 ? -39.240 -23.737 -3.791 1.00 41.72 74 SER A C 1
ATOM 571 O O . SER A 1 74 ? -40.209 -22.988 -3.724 1.00 41.72 74 SER A O 1
ATOM 573 N N . ASN A 1 75 ? -38.208 -23.631 -2.944 1.00 41.88 75 ASN A N 1
ATOM 574 C CA . ASN A 1 75 ? -38.160 -22.642 -1.855 1.00 41.88 75 ASN A CA 1
ATOM 575 C C . ASN A 1 75 ? -37.334 -21.380 -2.187 1.00 41.88 75 ASN A C 1
ATOM 577 O O . ASN A 1 75 ? -37.160 -20.521 -1.326 1.00 41.88 75 ASN A O 1
ATOM 581 N N . SER A 1 76 ? -36.828 -21.255 -3.422 1.00 38.84 76 SER A N 1
ATOM 582 C CA . SER A 1 76 ? -36.152 -20.048 -3.931 1.00 38.84 76 SER A CA 1
ATOM 583 C C . SER A 1 76 ? -37.094 -19.096 -4.684 1.00 38.84 76 SER A C 1
ATOM 585 O O . SER A 1 76 ? -36.706 -17.976 -5.004 1.00 38.84 76 SER A O 1
ATOM 587 N N . ALA A 1 77 ? -38.348 -19.495 -4.923 1.00 34.44 77 ALA A N 1
ATOM 588 C CA . ALA A 1 77 ? -39.343 -18.704 -5.644 1.00 34.44 77 ALA A CA 1
ATOM 589 C C . ALA A 1 77 ? -40.366 -18.071 -4.684 1.00 34.44 77 ALA A C 1
ATOM 591 O O . ALA A 1 77 ? -41.549 -18.403 -4.683 1.00 34.44 77 ALA A O 1
ATOM 592 N N . THR A 1 78 ? -39.921 -17.147 -3.834 1.00 39.72 78 THR A N 1
ATOM 593 C CA . THR A 1 78 ? -40.831 -16.165 -3.218 1.00 39.72 78 THR A CA 1
ATOM 594 C C . THR A 1 78 ? -40.131 -14.821 -3.060 1.00 39.72 78 THR A C 1
ATOM 596 O O . THR A 1 78 ? -39.874 -14.338 -1.963 1.00 39.72 78 THR A O 1
ATOM 599 N N . SER A 1 79 ? -39.835 -14.194 -4.190 1.00 33.38 79 SER A N 1
ATOM 600 C CA . SER A 1 79 ? -39.824 -12.739 -4.297 1.00 33.38 79 SER A CA 1
ATOM 601 C C . SER A 1 79 ? -40.316 -12.366 -5.693 1.00 33.38 79 SER A C 1
ATOM 603 O O . SER A 1 79 ? -39.808 -12.838 -6.707 1.00 33.38 79 SER A O 1
ATOM 605 N N . ALA A 1 80 ? -41.390 -11.583 -5.731 1.00 31.91 80 ALA A N 1
ATOM 606 C CA . ALA A 1 80 ? -41.940 -11.031 -6.958 1.00 31.91 80 ALA A CA 1
ATOM 607 C C . ALA A 1 80 ? -40.892 -10.135 -7.657 1.00 31.91 80 ALA A C 1
ATOM 609 O O . ALA A 1 80 ? -40.135 -9.449 -6.963 1.00 31.91 80 ALA A O 1
ATOM 610 N N . PRO A 1 81 ? -40.836 -10.100 -9.001 1.00 32.38 81 PRO A N 1
ATOM 611 C CA . PRO A 1 81 ? -39.924 -9.222 -9.717 1.00 32.38 81 PRO A CA 1
ATOM 612 C C . PRO A 1 81 ? -40.463 -7.785 -9.735 1.00 32.38 81 PRO A C 1
ATOM 614 O O . PRO A 1 81 ? -41.601 -7.546 -10.138 1.00 32.38 81 PRO A O 1
ATOM 617 N N . LEU A 1 82 ? -39.629 -6.825 -9.329 1.00 30.95 82 LEU A N 1
ATOM 618 C CA . LEU A 1 82 ? -39.830 -5.405 -9.631 1.00 30.95 82 LEU A CA 1
ATOM 619 C C . LEU A 1 82 ? -39.387 -5.120 -11.080 1.00 30.95 82 LEU A C 1
ATOM 621 O O . LEU A 1 82 ? -38.425 -5.734 -11.551 1.00 30.95 82 LEU A O 1
ATOM 625 N N . PRO A 1 83 ? -40.065 -4.214 -11.807 1.00 35.16 83 PRO A N 1
ATOM 626 C CA . PRO A 1 83 ? -39.816 -4.002 -13.223 1.00 35.16 83 PRO A CA 1
ATOM 627 C C . PRO A 1 83 ? -38.703 -2.976 -13.469 1.00 35.16 83 PRO A C 1
ATOM 629 O O . PRO A 1 83 ? -38.649 -1.935 -12.824 1.00 35.16 83 PRO A O 1
ATOM 632 N N . GLY A 1 84 ? -37.907 -3.230 -14.510 1.00 29.45 84 GLY A N 1
ATOM 633 C CA . GLY A 1 84 ? -37.290 -2.182 -15.327 1.00 29.45 84 GLY A CA 1
ATOM 634 C C . GLY A 1 84 ? -35.907 -1.694 -14.895 1.00 29.45 84 GLY A C 1
ATOM 635 O O . GLY A 1 84 ? -35.769 -0.861 -14.011 1.00 29.45 84 GLY A O 1
ATOM 636 N N . GLY A 1 85 ? -34.883 -2.123 -15.632 1.00 28.94 85 GLY A N 1
ATOM 637 C CA . GLY A 1 85 ? -33.545 -1.539 -15.574 1.00 28.94 85 GLY A CA 1
ATOM 638 C C . GLY A 1 85 ? -32.607 -2.230 -16.553 1.00 28.94 85 GLY A C 1
ATOM 639 O O . GLY A 1 85 ? -31.931 -3.189 -16.200 1.00 28.94 85 GLY A O 1
ATOM 640 N N . LYS A 1 86 ? -32.610 -1.784 -17.812 1.00 35.97 86 LYS A N 1
ATOM 641 C CA . LYS A 1 86 ? -31.662 -2.237 -18.836 1.00 35.97 86 LYS A CA 1
ATOM 642 C C . LYS A 1 86 ? -30.250 -1.828 -18.409 1.00 35.97 86 LYS A C 1
ATOM 644 O O . LYS A 1 86 ? -29.971 -0.637 -18.392 1.00 35.97 86 LYS A O 1
ATOM 649 N N . HIS A 1 87 ? -29.357 -2.784 -18.171 1.00 31.06 87 HIS A N 1
ATOM 650 C CA . HIS A 1 87 ? -27.922 -2.531 -18.268 1.00 31.06 87 HIS A CA 1
ATOM 651 C C . HIS A 1 87 ? -27.222 -3.628 -19.062 1.00 31.06 87 HIS A C 1
ATOM 653 O O . HIS A 1 87 ? -27.549 -4.811 -18.991 1.00 31.06 87 HIS A O 1
ATOM 659 N N . ALA A 1 88 ? -26.335 -3.131 -19.914 1.00 30.17 88 ALA A N 1
ATOM 660 C CA . ALA A 1 88 ? -25.678 -3.780 -21.022 1.00 30.17 88 ALA A CA 1
ATOM 661 C C . ALA A 1 88 ? -24.679 -4.857 -20.584 1.00 30.17 88 ALA A C 1
ATOM 663 O O . ALA A 1 88 ? -24.195 -4.876 -19.454 1.00 30.17 88 ALA A O 1
ATOM 664 N N . GLY A 1 89 ? -24.379 -5.753 -21.524 1.00 36.16 89 GLY A N 1
ATOM 665 C CA . GLY A 1 89 ? -23.478 -6.877 -21.333 1.00 36.16 89 GLY A CA 1
ATOM 666 C C . GLY A 1 89 ? -22.069 -6.475 -20.900 1.00 36.16 89 GLY A C 1
ATOM 667 O O . GLY A 1 89 ? -21.446 -5.584 -21.467 1.00 36.16 89 GLY A O 1
ATOM 668 N N . GLY A 1 90 ? -21.550 -7.230 -19.939 1.00 28.86 90 GLY A N 1
ATOM 669 C CA . GLY A 1 90 ? -20.136 -7.311 -19.614 1.00 28.86 90 GLY A CA 1
ATOM 670 C C . GLY A 1 90 ? -19.825 -8.755 -19.243 1.00 28.86 90 GLY A C 1
ATOM 671 O O . GLY A 1 90 ? -20.304 -9.257 -18.230 1.00 28.86 90 GLY A O 1
ATOM 672 N N . LYS A 1 91 ? -19.064 -9.451 -20.093 1.00 30.11 91 LYS A N 1
ATOM 673 C CA . LYS A 1 91 ? -18.479 -10.757 -19.769 1.00 30.11 91 LYS A CA 1
ATOM 674 C C . LYS A 1 91 ? -17.504 -10.558 -18.606 1.00 30.11 91 LYS A C 1
ATOM 676 O O . LYS A 1 91 ? -16.441 -9.980 -18.809 1.00 30.11 91 LYS A O 1
ATOM 681 N N . LEU A 1 92 ? -17.842 -11.047 -17.414 1.00 27.34 92 LEU A N 1
ATOM 682 C CA . LEU A 1 92 ? -16.885 -11.157 -16.315 1.00 27.34 92 LEU A CA 1
ATOM 683 C C . LEU A 1 92 ? -16.090 -12.457 -16.502 1.00 27.34 92 LEU A C 1
ATOM 685 O O . LEU A 1 92 ? -16.561 -13.550 -16.194 1.00 27.34 92 LEU A O 1
ATOM 689 N N . VAL A 1 93 ? -14.895 -12.334 -17.078 1.00 31.27 93 VAL A N 1
ATOM 690 C CA . VAL A 1 93 ? -13.881 -13.393 -17.083 1.00 31.27 93 VAL A CA 1
ATOM 691 C C . VAL A 1 93 ? -13.258 -13.425 -15.690 1.00 31.27 93 VAL A C 1
ATOM 693 O O . VAL A 1 93 ? -12.688 -12.435 -15.242 1.00 31.27 93 VAL A O 1
ATOM 696 N N . VAL A 1 94 ? -13.388 -14.555 -15.000 1.00 29.70 94 VAL A N 1
ATOM 697 C CA . VAL A 1 94 ? -12.765 -14.808 -13.696 1.00 29.70 94 VAL A CA 1
ATOM 698 C C . VAL A 1 94 ? -11.386 -15.431 -13.945 1.00 29.70 94 VAL A C 1
ATOM 700 O O . VAL A 1 94 ? -11.334 -16.554 -14.451 1.00 29.70 94 VAL A O 1
ATOM 703 N N . PRO A 1 95 ? -10.255 -14.767 -13.637 1.00 30.67 95 PRO A N 1
ATOM 704 C CA . PRO A 1 95 ? -8.953 -15.408 -13.736 1.00 30.67 95 PRO A CA 1
ATOM 705 C C . PRO A 1 95 ? -8.708 -16.297 -12.511 1.00 30.67 95 PRO A C 1
ATOM 707 O O . PRO A 1 95 ? -8.775 -15.860 -11.360 1.00 30.67 95 PRO A O 1
ATOM 710 N N . HIS A 1 96 ? -8.396 -17.564 -12.775 1.00 29.23 96 HIS A N 1
ATOM 711 C CA . HIS A 1 96 ? -7.911 -18.511 -11.781 1.00 29.23 96 HIS A CA 1
ATOM 712 C C . HIS A 1 96 ? -6.597 -18.029 -11.150 1.00 29.23 96 HIS A C 1
ATOM 714 O O . HIS A 1 96 ? -5.621 -17.716 -11.830 1.00 29.23 96 HIS A O 1
ATOM 720 N N . ARG A 1 97 ? -6.561 -18.036 -9.817 1.00 28.50 97 ARG A N 1
ATOM 721 C CA . ARG A 1 97 ? -5.356 -17.884 -9.001 1.00 28.50 97 ARG A CA 1
ATOM 722 C C . ARG A 1 97 ? -4.553 -19.187 -9.033 1.00 28.50 97 ARG A C 1
ATOM 724 O O . ARG A 1 97 ? -5.084 -20.215 -8.625 1.00 28.50 97 ARG A O 1
ATOM 731 N N . SER A 1 98 ? -3.279 -19.128 -9.431 1.00 28.61 98 SER A N 1
ATOM 732 C CA . SER A 1 98 ? -2.095 -19.477 -8.610 1.00 28.61 98 SER A CA 1
ATOM 733 C C . SER A 1 98 ? -0.904 -19.979 -9.442 1.00 28.61 98 SER A C 1
ATOM 735 O O . SER A 1 98 ? -0.961 -21.031 -10.066 1.00 28.61 98 SER A O 1
ATOM 737 N N . GLN A 1 99 ? 0.219 -19.261 -9.351 1.00 30.42 99 GLN A N 1
ATOM 738 C CA . GLN A 1 99 ? 1.558 -19.853 -9.370 1.00 30.42 99 GLN A CA 1
ATOM 739 C C . GLN A 1 99 ? 2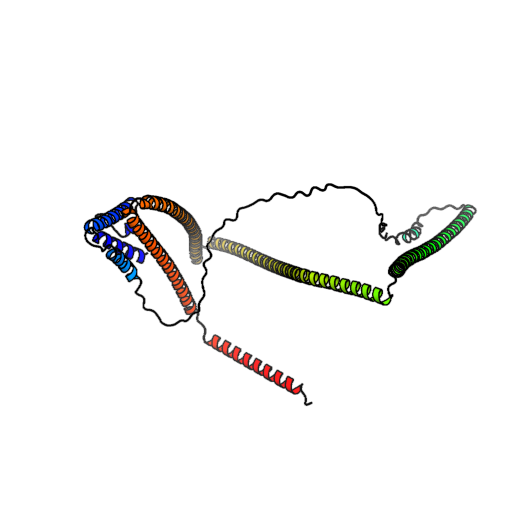.403 -19.198 -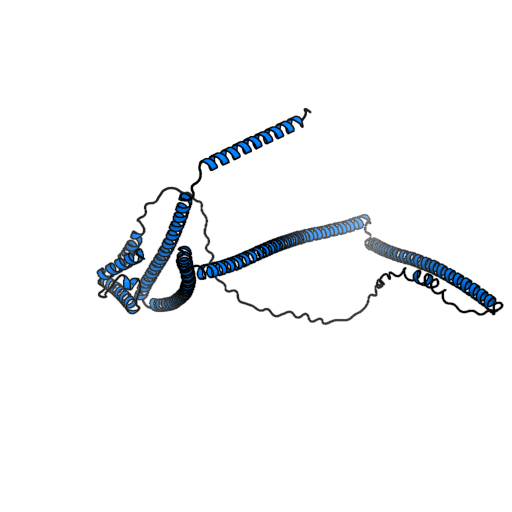8.260 1.00 30.42 99 GLN A C 1
ATOM 741 O O . GLN A 1 99 ? 2.256 -17.997 -8.018 1.00 30.42 99 GLN A O 1
ATOM 746 N N . PRO A 1 100 ? 3.230 -19.973 -7.538 1.00 30.92 100 PRO A N 1
ATOM 747 C CA . PRO A 1 100 ? 4.078 -19.469 -6.464 1.00 30.92 100 PRO A CA 1
ATOM 748 C C . PRO A 1 100 ? 5.353 -18.822 -7.023 1.00 30.92 100 PRO A C 1
ATOM 750 O O . PRO A 1 100 ? 6.046 -19.408 -7.852 1.00 30.92 100 PRO A O 1
ATOM 753 N N . LEU A 1 101 ? 5.691 -17.629 -6.530 1.00 27.56 101 LEU A N 1
ATOM 754 C CA . LEU A 1 101 ? 6.987 -16.997 -6.776 1.00 27.56 101 LEU A CA 1
ATOM 755 C C . LEU A 1 101 ? 8.057 -17.728 -5.958 1.00 27.56 101 LEU A C 1
ATOM 757 O O . LEU A 1 101 ? 8.142 -17.579 -4.739 1.00 27.56 101 LEU A O 1
ATOM 761 N N . ALA A 1 102 ? 8.851 -18.546 -6.643 1.00 27.66 102 ALA A N 1
ATOM 762 C CA . ALA A 1 102 ? 10.071 -19.121 -6.108 1.00 27.66 102 ALA A CA 1
ATOM 763 C C . ALA A 1 102 ? 11.175 -18.055 -6.081 1.00 27.66 102 ALA A C 1
ATOM 765 O O . ALA A 1 102 ? 11.498 -17.432 -7.091 1.00 27.66 102 ALA A O 1
ATOM 766 N N . ILE A 1 103 ? 11.761 -17.880 -4.901 1.00 29.05 103 ILE A N 1
ATOM 767 C CA . ILE A 1 103 ? 13.018 -17.172 -4.672 1.00 29.05 103 ILE A CA 1
ATOM 768 C C . ILE A 1 103 ? 14.127 -17.973 -5.365 1.00 29.05 103 ILE A C 1
ATOM 770 O O . ILE A 1 103 ? 14.461 -19.076 -4.935 1.00 29.05 103 ILE A O 1
ATOM 774 N N . GLY A 1 104 ? 14.681 -17.424 -6.445 1.00 27.58 104 GLY A N 1
ATOM 775 C CA . GLY A 1 104 ? 15.855 -17.948 -7.137 1.00 27.58 104 GLY A CA 1
ATOM 776 C C . GLY A 1 104 ? 17.012 -16.964 -7.018 1.00 27.58 104 GLY A C 1
ATOM 777 O O . GLY A 1 104 ? 17.046 -15.952 -7.711 1.00 27.58 104 GLY A O 1
ATOM 778 N N . MET A 1 105 ? 17.962 -17.256 -6.131 1.00 27.47 105 MET A N 1
ATOM 779 C CA . MET A 1 105 ? 19.261 -16.585 -6.090 1.00 27.47 105 MET A CA 1
ATOM 780 C C . MET A 1 105 ? 20.047 -16.996 -7.341 1.00 27.47 105 MET A C 1
ATOM 782 O O . MET A 1 105 ? 20.394 -18.167 -7.476 1.00 27.47 105 MET A O 1
ATOM 786 N N . ASN A 1 106 ? 20.357 -16.058 -8.239 1.00 28.14 106 ASN A N 1
ATOM 787 C CA . ASN A 1 106 ? 21.293 -16.305 -9.334 1.00 28.14 106 ASN A CA 1
ATOM 788 C C . ASN A 1 106 ? 22.637 -15.631 -9.029 1.00 28.14 106 ASN A C 1
ATOM 790 O O . ASN A 1 106 ? 22.805 -14.422 -9.183 1.00 28.14 106 ASN A O 1
ATOM 794 N N . LYS A 1 107 ? 23.586 -16.442 -8.555 1.00 33.69 107 LYS A N 1
ATOM 795 C CA . LYS A 1 107 ? 25.017 -16.144 -8.569 1.00 33.69 107 LYS A CA 1
ATOM 796 C C . LYS A 1 107 ? 25.560 -16.632 -9.908 1.00 33.69 107 LYS A C 1
ATOM 798 O O . LYS A 1 107 ? 25.643 -17.841 -10.073 1.00 33.69 107 LYS A O 1
ATOM 803 N N . GLN A 1 108 ? 25.973 -15.726 -10.797 1.00 29.30 108 GLN A N 1
ATOM 804 C CA . GLN A 1 108 ? 27.068 -15.922 -11.764 1.00 29.30 108 GLN A CA 1
ATOM 805 C C . GLN A 1 108 ? 27.165 -14.726 -12.721 1.00 29.30 108 GLN A C 1
ATOM 807 O O . GLN A 1 108 ? 26.312 -14.541 -13.584 1.00 29.30 108 GLN A O 1
ATOM 812 N N . LYS A 1 109 ? 28.244 -13.949 -12.585 1.00 33.34 109 LYS A N 1
ATOM 813 C CA . LYS A 1 109 ? 29.197 -13.618 -13.661 1.00 33.34 109 LYS A CA 1
ATOM 814 C C . LYS A 1 109 ? 30.310 -12.759 -13.062 1.00 33.34 109 LYS A C 1
ATOM 816 O O . LYS A 1 109 ? 30.159 -11.561 -12.856 1.00 33.34 109 LYS A O 1
ATOM 821 N N . GLY A 1 110 ? 31.408 -13.433 -12.726 1.00 27.80 110 GLY A N 1
ATOM 822 C CA . GLY A 1 110 ? 32.693 -12.795 -12.484 1.00 27.80 110 GLY A CA 1
ATOM 823 C C . GLY A 1 110 ? 33.284 -12.349 -13.815 1.00 27.80 110 GLY A C 1
ATOM 824 O O . GLY A 1 110 ? 33.272 -13.105 -14.786 1.00 27.80 110 GLY A O 1
ATOM 825 N N . ILE A 1 111 ? 33.775 -11.117 -13.853 1.00 27.00 111 ILE A N 1
ATOM 826 C CA . ILE A 1 111 ? 34.588 -10.605 -14.950 1.00 27.00 111 ILE A CA 1
ATOM 827 C C . ILE A 1 111 ? 36.036 -10.921 -14.577 1.00 27.00 111 ILE A C 1
ATOM 829 O O . ILE A 1 111 ? 36.616 -10.276 -13.709 1.00 27.00 111 ILE A O 1
ATOM 833 N N . TYR A 1 112 ? 36.592 -11.959 -15.201 1.00 27.52 112 TYR A N 1
ATOM 834 C CA . TYR A 1 112 ? 38.035 -12.166 -15.262 1.00 27.52 112 TYR A CA 1
ATOM 835 C C . TYR A 1 112 ? 38.572 -11.350 -16.437 1.00 27.52 112 TYR A C 1
ATOM 837 O O . TYR A 1 112 ? 38.231 -11.608 -17.590 1.00 27.52 112 TYR A O 1
ATOM 845 N N . VAL A 1 113 ? 39.413 -10.367 -16.127 1.00 25.09 113 VAL A N 1
ATOM 846 C CA . VAL A 1 113 ? 40.277 -9.688 -17.092 1.00 25.09 113 VAL A CA 1
ATOM 847 C C . VAL A 1 113 ? 41.510 -10.570 -17.274 1.00 25.09 113 VAL A C 1
ATOM 849 O O . VAL A 1 113 ? 42.277 -10.763 -16.333 1.00 25.09 113 VAL A O 1
ATOM 852 N N . PHE A 1 114 ? 41.696 -11.117 -18.473 1.00 23.94 114 PHE A N 1
ATOM 853 C CA . PHE A 1 114 ? 42.976 -11.668 -18.908 1.00 23.94 114 PHE A CA 1
ATOM 854 C C . PHE A 1 114 ? 43.376 -10.961 -20.197 1.00 23.94 114 PHE A C 1
ATOM 856 O O . PHE A 1 114 ? 42.604 -10.903 -21.151 1.00 23.94 114 PHE A O 1
ATOM 863 N N . GLY A 1 115 ? 44.561 -10.357 -20.171 1.00 24.41 115 GLY A N 1
ATOM 864 C CA . GLY A 1 115 ? 45.099 -9.579 -21.271 1.00 24.41 115 GLY A CA 1
ATOM 865 C C . GLY A 1 115 ? 45.713 -10.434 -22.375 1.00 24.41 115 GLY A C 1
ATOM 866 O O . GLY A 1 115 ? 46.165 -11.556 -22.152 1.00 24.41 115 GLY A O 1
ATOM 867 N N . SER A 1 116 ? 45.828 -9.821 -23.548 1.00 27.50 116 SER A N 1
ATOM 868 C CA . SER A 1 116 ? 46.841 -10.148 -24.545 1.00 27.50 116 SER A CA 1
ATOM 869 C C . SER A 1 116 ? 47.429 -8.850 -25.092 1.00 27.50 116 SER A C 1
ATOM 871 O O . SER A 1 116 ? 46.711 -7.941 -25.500 1.00 27.50 116 SER A O 1
ATOM 873 N N . LYS A 1 117 ? 48.758 -8.788 -25.020 1.00 28.47 117 LYS A N 1
ATOM 874 C CA . LYS A 1 117 ? 49.664 -7.720 -25.444 1.00 28.47 117 LYS A CA 1
ATOM 875 C C . LYS A 1 117 ? 49.721 -7.557 -26.971 1.00 28.47 117 LYS A C 1
ATOM 877 O O . LYS A 1 117 ? 49.559 -8.539 -27.687 1.00 28.47 117 LYS A O 1
ATOM 882 N N . GLY A 1 118 ? 50.134 -6.359 -27.401 1.00 26.58 118 GLY A N 1
ATOM 883 C CA . GLY A 1 118 ? 50.760 -6.059 -28.703 1.00 26.58 118 GLY A CA 1
ATOM 884 C C . GLY A 1 118 ? 50.276 -4.716 -29.270 1.00 26.58 118 GLY A C 1
ATOM 885 O O . GLY A 1 118 ? 49.164 -4.672 -29.767 1.00 26.58 118 GLY A O 1
ATOM 886 N N . PHE A 1 119 ? 50.918 -3.573 -28.963 1.00 25.38 119 PHE A N 1
ATOM 887 C CA . PHE A 1 119 ? 51.926 -2.862 -29.800 1.00 25.38 119 PHE A CA 1
ATOM 888 C C . PHE 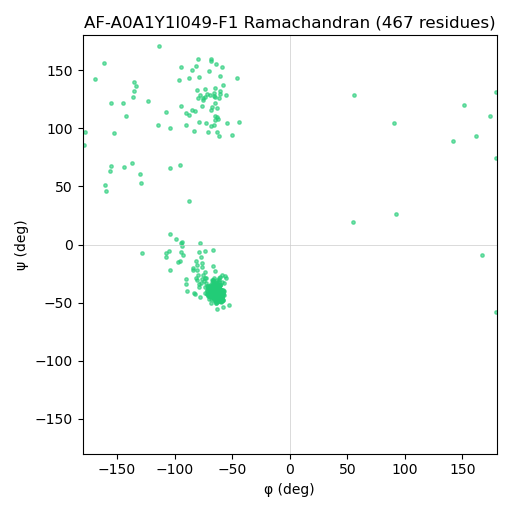A 1 119 ? 51.390 -2.514 -31.209 1.00 25.38 119 PHE A C 1
ATOM 890 O O . PHE A 1 119 ? 50.941 -3.411 -31.901 1.00 25.38 119 PHE A O 1
ATOM 897 N N . ALA A 1 120 ? 51.431 -1.304 -31.768 1.00 28.38 120 ALA A N 1
ATOM 898 C CA . ALA A 1 120 ? 51.937 0.015 -31.403 1.00 28.38 120 ALA A CA 1
ATOM 899 C C . ALA A 1 120 ? 51.238 1.049 -32.307 1.00 28.38 120 ALA A C 1
ATOM 901 O O . ALA A 1 120 ? 50.802 0.722 -33.406 1.00 28.38 120 ALA A O 1
ATOM 902 N N . GLY A 1 121 ? 51.160 2.296 -31.853 1.00 26.69 121 GLY A N 1
ATOM 903 C CA . GLY A 1 121 ? 50.600 3.402 -32.624 1.00 26.69 121 GLY A CA 1
ATOM 904 C C . GLY A 1 121 ? 50.648 4.668 -31.790 1.00 26.69 121 GLY A C 1
ATOM 905 O O . GLY A 1 121 ? 49.650 5.071 -31.200 1.00 26.69 121 GLY A O 1
ATOM 906 N N . VAL A 1 122 ? 51.854 5.217 -31.656 1.00 30.97 122 VAL A N 1
ATOM 907 C CA . VAL A 1 122 ? 52.132 6.468 -30.951 1.00 30.97 122 VAL A CA 1
ATOM 908 C C . VAL A 1 122 ? 51.384 7.591 -31.672 1.00 30.97 122 VAL A C 1
ATOM 910 O O . VAL A 1 122 ? 51.753 7.970 -32.778 1.00 30.97 122 VAL A O 1
ATOM 913 N N . ARG A 1 123 ? 50.317 8.103 -31.053 1.00 28.39 123 ARG A N 1
ATOM 914 C CA . ARG A 1 123 ? 49.797 9.448 -31.323 1.00 28.39 123 ARG A CA 1
ATOM 915 C C . ARG A 1 123 ? 50.380 10.401 -30.276 1.00 28.39 123 ARG A C 1
ATOM 917 O O . ARG A 1 123 ? 50.498 9.984 -29.119 1.00 28.39 123 ARG A O 1
ATOM 924 N N . PRO A 1 124 ? 50.741 11.641 -30.645 1.00 30.86 124 PRO A N 1
ATOM 925 C CA . PRO A 1 124 ? 51.322 12.590 -29.710 1.00 30.86 124 PRO A CA 1
ATOM 926 C C . PRO A 1 124 ? 50.324 12.870 -28.592 1.00 30.86 124 PRO A C 1
ATOM 928 O O . PRO A 1 124 ? 49.163 13.205 -28.835 1.00 30.86 124 PRO A O 1
ATOM 931 N N . GLN A 1 125 ? 50.781 12.691 -27.357 1.00 28.67 125 GLN A N 1
ATOM 932 C CA . GLN A 1 125 ? 50.047 13.142 -26.193 1.00 28.67 125 GLN A CA 1
ATOM 933 C C . GLN A 1 125 ? 49.984 14.665 -26.230 1.00 28.67 125 GLN A C 1
ATOM 935 O O . GLN A 1 125 ? 51.001 15.352 -26.254 1.00 28.67 125 GLN A O 1
ATOM 940 N N . HIS A 1 126 ? 48.751 15.150 -26.225 1.00 28.02 126 HIS A N 1
ATOM 941 C CA . HIS A 1 126 ? 48.361 16.461 -25.755 1.00 28.02 126 HIS A CA 1
ATOM 942 C C . HIS A 1 126 ? 49.077 16.741 -24.423 1.00 28.02 126 HIS A C 1
ATOM 944 O O . HIS A 1 126 ? 48.757 16.132 -23.400 1.00 28.02 126 HIS A O 1
ATOM 950 N N . VAL A 1 127 ? 50.094 17.603 -24.458 1.00 29.83 127 VAL A N 1
ATOM 951 C CA . VAL A 1 127 ? 50.718 18.138 -23.248 1.00 29.83 127 VAL A CA 1
ATOM 952 C C . VAL A 1 127 ? 49.729 19.151 -22.669 1.00 29.83 127 VAL A C 1
ATOM 954 O O . VAL A 1 127 ? 49.254 20.014 -23.411 1.00 29.83 127 VAL A O 1
ATOM 957 N N . PRO A 1 128 ? 49.353 19.027 -21.386 1.00 31.73 128 PRO A N 1
ATOM 958 C CA . PRO A 1 128 ? 48.405 19.935 -20.764 1.00 31.73 128 PRO A CA 1
ATOM 959 C C . PRO A 1 128 ? 48.967 21.355 -20.809 1.00 31.73 128 PRO A C 1
ATOM 961 O O . PRO A 1 128 ? 50.125 21.581 -20.464 1.00 31.73 128 PRO A O 1
ATOM 964 N N . GLY A 1 129 ? 48.127 22.296 -21.244 1.00 30.34 129 GLY A N 1
ATOM 965 C CA . GLY A 1 129 ? 48.402 23.722 -21.167 1.00 30.34 129 GLY A CA 1
ATOM 966 C C . GLY A 1 129 ? 48.734 24.105 -19.731 1.00 30.34 129 GLY A C 1
ATOM 967 O O . GLY A 1 129 ? 47.849 24.175 -18.878 1.00 30.34 129 GLY A O 1
ATOM 968 N N . GLY A 1 130 ? 50.023 24.323 -19.485 1.00 27.14 130 GLY A N 1
ATOM 969 C CA . GLY A 1 130 ? 50.529 25.008 -18.312 1.00 27.14 130 GLY A CA 1
ATOM 970 C C . GLY A 1 130 ? 50.127 26.470 -18.414 1.00 27.14 130 GLY A C 1
ATOM 971 O O . GLY A 1 130 ? 50.704 27.242 -19.175 1.00 27.14 130 GLY A O 1
ATOM 972 N N . ALA A 1 131 ? 49.087 26.825 -17.670 1.00 35.81 131 ALA A N 1
ATOM 973 C CA . ALA A 1 131 ? 48.874 28.186 -17.237 1.00 35.81 131 ALA A CA 1
ATOM 974 C C . ALA A 1 131 ? 50.019 28.544 -16.287 1.00 35.81 131 ALA A C 1
ATOM 976 O O . ALA A 1 131 ? 50.003 28.103 -15.149 1.00 35.81 131 ALA A O 1
ATOM 977 N N . GLU A 1 132 ? 51.001 29.304 -16.764 1.00 33.84 132 GLU A N 1
ATOM 978 C CA . GLU A 1 132 ? 51.994 29.986 -15.922 1.00 33.84 132 GLU A CA 1
ATOM 979 C C . GLU A 1 132 ? 52.658 31.126 -16.718 1.00 33.84 132 GLU A C 1
ATOM 981 O O . GLU A 1 132 ? 53.867 31.295 -16.778 1.00 33.84 132 GLU A O 1
ATOM 986 N N . SER A 1 133 ? 51.833 31.983 -17.327 1.00 34.81 133 SER A N 1
ATOM 987 C CA . SER A 1 133 ? 52.228 33.345 -17.720 1.00 34.81 133 SER A CA 1
ATOM 988 C C . SER A 1 133 ? 52.009 34.334 -16.561 1.00 34.81 133 SER A C 1
ATOM 990 O O . SER A 1 133 ? 51.544 35.449 -16.773 1.00 34.81 133 SER A O 1
ATOM 992 N N . GLY A 1 134 ? 52.268 33.890 -15.325 1.00 36.84 134 GLY A N 1
ATOM 993 C CA . GLY A 1 134 ? 52.050 34.650 -14.088 1.00 36.84 134 GLY A CA 1
ATOM 994 C C . GLY A 1 134 ? 53.260 34.716 -13.151 1.00 36.84 134 GLY A C 1
ATOM 995 O O . GLY A 1 134 ? 53.222 35.471 -12.185 1.00 36.84 134 GLY A O 1
ATOM 996 N N . GLU A 1 135 ? 54.346 33.986 -13.428 1.00 37.97 135 GLU A N 1
ATOM 997 C CA . GLU A 1 135 ? 55.500 33.914 -12.513 1.00 37.97 135 GLU A CA 1
ATOM 998 C C . GLU A 1 135 ? 56.742 34.683 -12.991 1.00 37.97 135 GLU A C 1
ATOM 1000 O O . GLU A 1 135 ? 57.638 34.954 -12.196 1.00 37.97 135 GLU A O 1
ATOM 1005 N N . VAL A 1 136 ? 56.776 35.156 -14.243 1.00 35.59 136 VAL A N 1
ATOM 1006 C CA . VAL A 1 136 ? 57.899 35.981 -14.740 1.00 35.59 136 VAL A CA 1
ATOM 1007 C C . VAL A 1 136 ? 57.729 37.468 -14.381 1.00 35.59 136 VAL A C 1
ATOM 1009 O O . VAL A 1 136 ? 58.713 38.187 -14.240 1.00 35.59 136 VAL A O 1
ATOM 1012 N N . GLU A 1 137 ? 56.500 37.922 -14.112 1.00 36.59 137 GLU A N 1
ATOM 1013 C CA . GLU A 1 137 ? 56.227 39.285 -13.617 1.00 36.59 137 GLU A CA 1
ATOM 1014 C C . GLU A 1 137 ? 56.396 39.395 -12.083 1.00 36.59 137 GLU A C 1
ATOM 1016 O O . GLU A 1 137 ? 56.636 40.476 -11.542 1.00 36.59 137 GLU A O 1
ATOM 1021 N N . ALA A 1 138 ? 56.349 38.263 -11.366 1.00 35.41 138 ALA A N 1
ATOM 1022 C CA . ALA A 1 138 ? 56.547 38.197 -9.916 1.00 35.41 138 ALA A CA 1
ATOM 1023 C C . ALA A 1 138 ? 58.033 38.221 -9.502 1.00 35.41 138 ALA A C 1
ATOM 1025 O O . ALA A 1 138 ? 58.353 38.642 -8.392 1.00 35.41 138 ALA A O 1
ATOM 1026 N N . ALA A 1 139 ? 58.954 37.855 -10.402 1.00 36.66 139 ALA A N 1
ATOM 1027 C CA . ALA A 1 139 ? 60.397 37.906 -10.149 1.00 36.66 139 ALA A CA 1
ATOM 1028 C C . ALA A 1 139 ? 61.016 39.308 -10.340 1.00 36.66 139 ALA A C 1
ATOM 1030 O O . ALA A 1 139 ? 62.126 39.552 -9.874 1.00 36.66 139 ALA A O 1
ATOM 1031 N N . GLN A 1 140 ? 60.301 40.251 -10.967 1.00 38.94 140 GLN A N 1
ATOM 1032 C CA . GLN A 1 140 ? 60.748 41.646 -11.125 1.00 38.94 140 GLN A CA 1
ATOM 1033 C C . GLN A 1 140 ? 60.202 42.591 -10.040 1.00 38.94 140 GLN A C 1
ATOM 1035 O O . GLN A 1 140 ? 60.741 43.676 -9.849 1.00 38.94 140 GLN A O 1
ATOM 1040 N N . LYS A 1 141 ? 59.191 42.169 -9.268 1.00 39.38 141 LYS A N 1
ATOM 1041 C CA . LYS A 1 141 ? 58.601 42.953 -8.164 1.00 39.38 141 LYS A CA 1
ATOM 1042 C C . LYS A 1 141 ? 59.191 42.668 -6.776 1.00 39.38 141 LYS A C 1
ATOM 1044 O O . LYS A 1 141 ? 58.793 43.307 -5.811 1.00 39.38 141 LYS A O 1
ATOM 1049 N N . GLY A 1 142 ? 60.142 41.738 -6.666 1.00 37.41 142 GLY A N 1
ATOM 1050 C CA . GLY A 1 142 ? 60.745 41.319 -5.393 1.00 37.41 142 GLY A CA 1
ATOM 1051 C C . GLY A 1 142 ? 62.040 42.034 -4.986 1.00 37.41 142 GLY A C 1
ATOM 1052 O O . GLY A 1 142 ? 62.617 41.674 -3.966 1.00 37.41 142 GLY A O 1
ATOM 1053 N N . VAL A 1 143 ? 62.526 43.013 -5.761 1.00 36.78 143 VAL A N 1
ATOM 1054 C CA . VAL A 1 143 ? 63.806 43.710 -5.484 1.00 36.78 143 VAL A CA 1
ATOM 1055 C C . VAL A 1 143 ? 63.602 45.130 -4.925 1.00 36.78 143 VAL A C 1
ATOM 1057 O O . VAL A 1 143 ? 64.552 45.759 -4.471 1.00 36.78 143 VAL A O 1
ATOM 1060 N N . GLU A 1 144 ? 62.365 45.628 -4.855 1.00 42.34 144 GLU A N 1
ATOM 1061 C CA . GLU A 1 144 ? 62.083 47.001 -4.398 1.00 42.34 144 GLU A CA 1
ATOM 1062 C C . GLU A 1 144 ? 61.746 47.123 -2.896 1.00 42.34 144 GLU A C 1
ATOM 1064 O O . GLU A 1 144 ? 61.539 48.225 -2.397 1.00 42.34 144 GLU A O 1
ATOM 1069 N N . GLU A 1 145 ? 61.752 46.021 -2.135 1.00 41.31 145 GLU A N 1
ATOM 1070 C CA . GLU A 1 145 ? 61.340 46.017 -0.721 1.00 41.31 145 GLU A CA 1
ATOM 1071 C C . GLU A 1 145 ? 62.370 45.350 0.210 1.00 41.31 145 GLU A C 1
ATOM 1073 O O . GLU A 1 145 ? 62.050 44.456 0.977 1.00 41.31 145 GLU A O 1
ATOM 1078 N N . MET A 1 146 ? 63.632 45.787 0.155 1.00 35.59 146 MET A N 1
ATOM 1079 C CA . MET A 1 146 ? 64.589 45.704 1.278 1.00 35.59 146 MET A CA 1
ATOM 1080 C C . MET A 1 146 ? 65.660 46.793 1.119 1.00 35.59 146 MET A C 1
ATOM 1082 O O . MET A 1 146 ? 66.834 46.531 0.873 1.00 35.59 146 MET A O 1
ATOM 1086 N N . ARG A 1 147 ? 65.253 48.059 1.248 1.00 43.62 147 ARG A N 1
ATOM 1087 C CA . ARG A 1 147 ? 66.183 49.177 1.468 1.00 43.62 147 ARG A CA 1
ATOM 1088 C C . ARG A 1 147 ? 65.715 50.027 2.639 1.00 43.62 147 ARG A C 1
ATOM 1090 O O . ARG A 1 147 ? 65.441 51.204 2.466 1.00 43.62 147 ARG A O 1
ATOM 1097 N N . LEU A 1 148 ? 65.628 49.423 3.819 1.00 44.12 148 LEU A N 1
ATOM 1098 C CA . LEU A 1 148 ? 65.668 50.123 5.101 1.00 44.12 148 LEU A CA 1
ATOM 1099 C C . LEU A 1 148 ? 66.228 49.157 6.149 1.00 44.12 148 LEU A C 1
ATOM 1101 O O . LEU A 1 148 ? 65.493 48.328 6.663 1.00 44.12 148 LEU A O 1
ATOM 1105 N N . GLU A 1 149 ? 67.529 49.243 6.414 1.00 38.84 149 GLU A N 1
ATOM 1106 C CA . GLU A 1 149 ? 68.078 49.347 7.771 1.00 38.84 149 GLU A CA 1
ATOM 1107 C C . GLU A 1 149 ? 69.573 49.702 7.697 1.00 38.84 149 GLU A C 1
ATOM 1109 O O . GLU A 1 149 ? 70.288 49.334 6.766 1.00 38.84 149 GLU A O 1
ATOM 1114 N N . ASP A 1 150 ? 69.973 50.542 8.644 1.00 37.41 150 ASP A N 1
ATOM 1115 C CA . ASP A 1 150 ? 71.161 51.390 8.683 1.00 37.41 150 ASP A CA 1
ATOM 1116 C C . ASP A 1 150 ? 72.515 50.661 8.709 1.00 37.41 150 ASP A C 1
ATOM 1118 O O . ASP A 1 150 ? 72.651 49.575 9.268 1.00 37.41 150 ASP A O 1
ATOM 1122 N N . GLY A 1 151 ? 73.570 51.348 8.249 1.00 33.62 151 GLY A N 1
ATOM 1123 C CA . GLY A 1 151 ? 74.940 51.005 8.644 1.00 33.62 151 GLY A CA 1
ATOM 1124 C C . GLY A 1 151 ? 76.040 51.564 7.747 1.00 33.62 151 GLY A C 1
ATOM 1125 O O . GLY A 1 151 ? 76.423 50.939 6.771 1.00 33.62 151 GLY A O 1
ATOM 1126 N N . ALA A 1 152 ? 76.558 52.734 8.114 1.00 39.75 152 ALA A N 1
ATOM 1127 C CA . ALA A 1 152 ? 77.684 53.448 7.514 1.00 39.75 152 ALA A CA 1
ATOM 1128 C C . ALA A 1 152 ? 78.941 52.607 7.193 1.00 39.75 152 ALA A C 1
ATOM 1130 O O . ALA A 1 152 ? 79.362 51.808 8.025 1.00 39.75 152 ALA A O 1
ATOM 1131 N N . ALA A 1 153 ? 79.616 52.916 6.078 1.00 36.91 153 ALA A N 1
ATOM 1132 C CA . ALA A 1 153 ? 81.021 53.362 6.051 1.00 36.91 153 ALA A CA 1
ATOM 1133 C C . ALA A 1 153 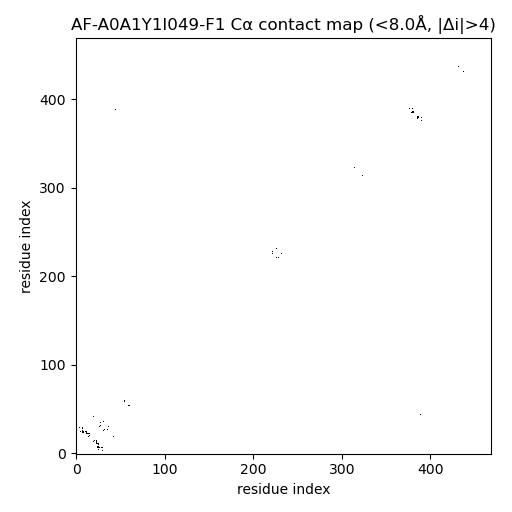? 81.498 53.603 4.605 1.00 36.91 153 ALA A C 1
ATOM 1135 O O . ALA A 1 153 ? 81.295 52.780 3.718 1.00 36.91 153 ALA A O 1
ATOM 1136 N N . GLU A 1 154 ? 82.125 54.759 4.398 1.00 46.84 154 GLU A N 1
ATOM 1137 C CA . GLU A 1 154 ? 82.792 55.199 3.173 1.00 46.84 154 GLU A CA 1
ATOM 1138 C C . GLU A 1 154 ? 84.028 54.341 2.850 1.00 46.84 154 GLU A C 1
ATOM 1140 O O . GLU A 1 154 ? 84.909 54.256 3.694 1.00 46.84 154 GLU A O 1
ATOM 1145 N N . GLU A 1 155 ? 84.122 53.810 1.624 1.00 43.91 155 GLU A N 1
ATOM 1146 C CA . GLU A 1 155 ? 85.343 53.702 0.789 1.00 43.91 155 GLU A CA 1
ATOM 1147 C C . GLU A 1 155 ? 84.886 53.613 -0.691 1.00 43.91 155 GLU A C 1
ATOM 1149 O O . GLU A 1 155 ? 85.006 52.590 -1.360 1.00 43.91 155 GLU A O 1
ATOM 1154 N N . GLY A 1 156 ? 84.237 54.677 -1.182 1.00 49.25 156 GLY A N 1
ATOM 1155 C CA . GLY A 1 156 ? 83.633 54.745 -2.520 1.00 49.25 156 GLY A CA 1
ATOM 1156 C C . GLY A 1 156 ? 84.577 55.367 -3.549 1.00 49.25 156 GLY A C 1
ATOM 1157 O O . GLY A 1 156 ? 84.985 56.522 -3.415 1.00 49.25 156 GLY A O 1
ATOM 1158 N N . GLY A 1 157 ? 84.928 54.606 -4.583 1.00 51.34 157 GLY A N 1
ATOM 1159 C CA . GLY A 1 157 ? 85.679 55.113 -5.732 1.00 51.34 157 GLY A CA 1
ATOM 1160 C C . GLY A 1 157 ? 85.973 54.037 -6.772 1.00 51.34 157 GLY A C 1
ATOM 1161 O O . GLY A 1 157 ? 85.542 54.157 -7.914 1.00 51.34 157 GLY A O 1
ATOM 1162 N N . GLU A 1 158 ? 86.656 52.960 -6.377 1.00 53.72 158 GLU A N 1
ATOM 1163 C CA . GLU A 1 158 ? 86.966 51.841 -7.286 1.00 53.72 158 GLU A CA 1
ATOM 1164 C C . GLU A 1 158 ? 85.870 50.766 -7.289 1.00 53.72 158 GLU A C 1
ATOM 1166 O O . GLU A 1 158 ? 85.468 50.316 -8.359 1.00 53.72 158 GLU A O 1
ATOM 1171 N N . GLY A 1 159 ? 85.296 50.433 -6.125 1.00 56.97 159 GLY A N 1
ATOM 1172 C CA . GLY A 1 159 ? 84.222 49.434 -6.027 1.00 56.97 159 GLY A CA 1
ATOM 1173 C C . GLY A 1 159 ? 82.936 49.840 -6.754 1.00 56.97 159 GLY A C 1
ATOM 1174 O O . GLY A 1 159 ? 82.321 49.013 -7.421 1.00 56.97 159 GLY A O 1
ATOM 1175 N N . ASP A 1 160 ? 82.565 51.123 -6.703 1.00 60.44 160 ASP A N 1
ATOM 1176 C CA . ASP A 1 160 ? 81.365 51.634 -7.380 1.00 60.44 160 ASP A CA 1
ATOM 1177 C C . ASP A 1 160 ? 81.529 51.645 -8.909 1.00 60.44 160 ASP A C 1
ATOM 1179 O O . ASP A 1 160 ? 80.587 51.340 -9.639 1.00 60.44 160 ASP A O 1
ATOM 1183 N N . ALA A 1 161 ? 82.736 51.940 -9.409 1.00 66.69 161 ALA A N 1
ATOM 1184 C CA . ALA A 1 161 ? 83.040 51.914 -10.839 1.00 66.69 161 ALA A CA 1
ATOM 1185 C C . ALA A 1 161 ? 83.096 50.479 -11.390 1.00 66.69 161 ALA A C 1
ATOM 1187 O O . ALA A 1 161 ? 82.590 50.216 -12.483 1.00 66.69 161 ALA A O 1
ATOM 1188 N N . GLU A 1 162 ? 83.661 49.535 -10.630 1.00 71.62 162 GLU A N 1
ATOM 1189 C CA . GLU A 1 162 ? 83.647 48.112 -10.986 1.00 71.62 162 GLU A CA 1
ATOM 1190 C C . GLU A 1 162 ? 82.233 47.520 -10.936 1.00 71.62 162 GLU A C 1
ATOM 1192 O O . GLU A 1 162 ? 81.870 46.729 -11.809 1.00 71.62 162 GLU A O 1
ATOM 1197 N N . MET A 1 163 ? 81.410 47.937 -9.970 1.00 70.75 163 MET A N 1
ATOM 1198 C CA . MET A 1 163 ? 80.019 47.501 -9.848 1.00 70.75 163 MET A CA 1
ATOM 1199 C C . MET A 1 163 ? 79.151 48.046 -10.992 1.00 70.75 163 MET A C 1
ATOM 1201 O O . MET A 1 163 ? 78.395 47.280 -11.586 1.00 70.75 163 MET A O 1
ATOM 1205 N N . LEU A 1 164 ? 79.344 49.309 -11.396 1.00 77.00 164 LEU A N 1
ATOM 1206 C CA . LEU A 1 164 ? 78.707 49.887 -12.588 1.00 77.00 164 LEU A CA 1
ATOM 1207 C C . LEU A 1 164 ? 79.145 49.182 -13.881 1.00 77.00 164 LEU A C 1
ATOM 1209 O O . LEU A 1 164 ? 78.306 48.844 -14.710 1.00 77.00 164 LEU A O 1
ATOM 1213 N N . ALA A 1 165 ? 80.438 48.886 -14.043 1.00 77.75 165 ALA A N 1
ATOM 1214 C CA . ALA A 1 165 ? 80.938 48.167 -15.218 1.00 77.75 165 ALA A CA 1
ATOM 1215 C C . ALA A 1 165 ? 80.428 46.714 -15.283 1.00 77.75 165 ALA A C 1
ATOM 1217 O O . ALA A 1 165 ? 80.182 46.179 -16.368 1.00 77.75 165 ALA A O 1
ATOM 1218 N N . LEU A 1 166 ? 80.263 46.054 -14.133 1.00 77.06 166 LEU A N 1
ATOM 1219 C CA . LEU A 1 166 ? 79.625 44.739 -14.041 1.00 77.06 166 LEU A CA 1
ATOM 1220 C C . LEU A 1 166 ? 78.130 44.815 -14.349 1.00 77.06 166 LEU A C 1
ATOM 1222 O O . LEU A 1 166 ? 77.615 43.926 -15.027 1.00 77.06 166 LEU A O 1
ATOM 1226 N N . GLN A 1 167 ? 77.456 45.876 -13.912 1.00 79.94 167 GLN A N 1
ATOM 1227 C CA . GLN A 1 167 ? 76.044 46.099 -14.189 1.00 79.94 167 GLN A CA 1
ATOM 1228 C C . GLN A 1 167 ? 75.797 46.363 -15.681 1.00 79.94 167 GLN A C 1
ATOM 1230 O O . GLN A 1 167 ? 74.955 45.696 -16.270 1.00 79.94 167 GLN A O 1
ATOM 1235 N N . GLU A 1 168 ? 76.600 47.201 -16.342 1.00 81.06 168 GLU A N 1
ATOM 1236 C CA . GLU A 1 168 ? 76.524 47.403 -17.799 1.00 81.06 168 GLU A CA 1
ATOM 1237 C C . GLU A 1 168 ? 76.815 46.108 -18.584 1.00 81.06 168 GLU A C 1
ATOM 1239 O O . GLU A 1 168 ? 76.189 45.821 -19.611 1.00 81.06 168 GLU A O 1
ATOM 1244 N N . ARG A 1 169 ? 77.746 45.270 -18.104 1.00 82.12 169 ARG A N 1
ATOM 1245 C CA . ARG A 1 169 ? 78.005 43.935 -18.681 1.00 82.12 169 ARG A CA 1
ATOM 1246 C C . ARG A 1 169 ? 76.837 42.973 -18.475 1.00 82.12 169 ARG A C 1
ATOM 1248 O O . ARG A 1 169 ? 76.555 42.168 -19.359 1.00 82.12 169 ARG A O 1
ATOM 1255 N N . TYR A 1 170 ? 76.165 43.048 -17.332 1.00 82.12 170 TYR A N 1
ATOM 1256 C CA . TYR A 1 170 ? 74.981 42.245 -17.048 1.00 82.12 170 TYR A CA 1
ATOM 1257 C C . TYR A 1 170 ? 73.792 42.693 -17.901 1.00 82.12 170 TYR A C 1
ATOM 1259 O O . TYR A 1 170 ? 73.136 41.857 -18.510 1.00 82.12 170 TYR A O 1
ATOM 1267 N N . GLU A 1 171 ? 73.560 44.000 -18.021 1.00 84.75 171 GLU A N 1
ATOM 1268 C CA . GLU A 1 171 ? 72.498 44.584 -18.845 1.00 84.75 171 GLU A CA 1
ATOM 1269 C C . GLU A 1 171 ? 72.723 44.307 -20.339 1.00 84.75 171 GLU A C 1
ATOM 1271 O O . GLU A 1 171 ? 71.799 43.891 -21.038 1.00 84.75 171 GLU A O 1
ATOM 1276 N N . SER A 1 172 ? 73.960 44.433 -20.833 1.00 85.38 172 SER A N 1
ATOM 1277 C CA . SER A 1 172 ? 74.300 44.054 -22.215 1.00 85.38 172 SER A CA 1
ATOM 1278 C C . SER A 1 172 ? 74.211 42.543 -22.458 1.00 85.38 172 SER A C 1
ATOM 1280 O O . SER A 1 172 ? 73.762 42.120 -23.524 1.00 85.38 172 SER A O 1
ATOM 1282 N N . GLY A 1 173 ? 74.570 41.718 -21.469 1.00 84.31 173 GLY A N 1
ATOM 1283 C CA . GLY A 1 173 ? 74.366 40.270 -21.506 1.00 84.31 173 GLY A CA 1
ATOM 1284 C C . GLY A 1 173 ? 72.884 39.880 -21.512 1.00 84.31 173 GLY A C 1
ATOM 1285 O O . GLY A 1 173 ? 72.484 39.006 -22.279 1.00 84.31 173 GLY A O 1
ATOM 1286 N N . ALA A 1 174 ? 72.058 40.565 -20.720 1.00 83.75 174 ALA A N 1
ATOM 1287 C CA . ALA A 1 174 ? 70.610 40.383 -20.687 1.00 83.75 174 ALA A CA 1
ATOM 1288 C C . ALA A 1 174 ? 69.968 40.781 -22.023 1.00 83.75 174 ALA A C 1
ATOM 1290 O O . ALA A 1 174 ? 69.174 40.014 -22.559 1.00 83.75 174 ALA A O 1
ATOM 1291 N N . ALA A 1 175 ? 70.380 41.906 -22.616 1.00 87.12 175 ALA A N 1
ATOM 1292 C CA . ALA A 1 175 ? 69.921 42.329 -23.940 1.00 87.12 175 ALA A CA 1
ATOM 1293 C C . ALA A 1 175 ? 70.338 41.349 -25.058 1.00 87.12 175 ALA A C 1
ATOM 1295 O O . ALA A 1 175 ? 69.589 41.111 -26.006 1.00 87.12 175 ALA A O 1
ATOM 1296 N N . ALA A 1 176 ? 71.526 40.743 -24.953 1.00 88.69 176 ALA A N 1
ATOM 1297 C CA . ALA A 1 176 ? 71.957 39.698 -25.880 1.00 88.69 176 ALA A CA 1
ATOM 1298 C C . ALA A 1 176 ? 71.140 38.405 -25.714 1.00 88.69 176 ALA A C 1
ATOM 1300 O O . ALA A 1 176 ? 70.812 37.757 -26.709 1.00 88.69 176 ALA A O 1
ATOM 1301 N N . LEU A 1 177 ? 70.779 38.040 -24.478 1.00 87.44 177 LEU A N 1
ATOM 1302 C CA . LEU A 1 177 ? 69.904 36.900 -24.199 1.00 87.44 177 LEU A CA 1
ATOM 1303 C C . LEU A 1 177 ? 68.492 37.121 -24.745 1.00 87.44 177 LEU A C 1
ATOM 1305 O O . LEU A 1 177 ? 67.965 36.209 -25.375 1.00 87.44 177 LEU A O 1
ATOM 1309 N N . THR A 1 178 ? 67.910 38.313 -24.585 1.00 88.25 178 THR A N 1
ATOM 1310 C CA . THR A 1 178 ? 66.591 38.623 -25.159 1.00 88.25 178 THR A CA 1
ATOM 1311 C C . THR A 1 178 ? 66.630 38.596 -26.685 1.00 88.25 178 THR A C 1
ATOM 1313 O O . THR A 1 178 ? 65.779 37.970 -27.300 1.00 88.25 178 THR A O 1
ATOM 1316 N N . ALA A 1 179 ? 67.673 39.150 -27.312 1.00 91.25 179 ALA A N 1
ATOM 1317 C CA . ALA A 1 179 ? 67.827 39.090 -28.768 1.00 91.25 179 ALA A CA 1
ATOM 1318 C C . ALA A 1 179 ? 67.991 37.650 -29.295 1.00 91.25 179 ALA A C 1
ATOM 1320 O O . ALA A 1 179 ? 67.512 37.317 -30.381 1.00 91.25 179 ALA A O 1
ATOM 1321 N N . LEU A 1 180 ? 68.666 36.777 -28.538 1.00 90.25 180 LEU A N 1
ATOM 1322 C CA . LEU A 1 180 ? 68.754 35.352 -28.863 1.00 90.25 180 LEU A CA 1
ATOM 1323 C C . LEU A 1 180 ? 67.418 34.631 -28.653 1.00 90.25 180 LEU A C 1
ATOM 1325 O O . LEU A 1 180 ? 67.085 33.769 -29.462 1.00 90.25 180 LEU A O 1
ATOM 1329 N N . GLN A 1 181 ? 66.652 34.988 -27.619 1.00 90.25 181 GLN A N 1
ATOM 1330 C CA . GLN A 1 181 ? 65.302 34.464 -27.384 1.00 90.25 181 GLN A CA 1
ATOM 1331 C C . GLN A 1 181 ? 64.336 34.873 -28.502 1.00 90.25 181 GLN A C 1
ATOM 1333 O O . GLN A 1 181 ? 63.613 34.017 -29.007 1.00 90.25 181 GLN A O 1
ATOM 1338 N N . ASP A 1 182 ? 64.384 36.127 -28.952 1.00 91.62 182 ASP A N 1
ATOM 1339 C CA . ASP A 1 182 ? 63.571 36.618 -30.068 1.00 91.62 182 ASP A CA 1
ATOM 1340 C C . ASP A 1 182 ? 63.919 35.874 -31.361 1.00 91.62 182 ASP A C 1
ATOM 1342 O O . ASP A 1 182 ? 63.039 35.355 -32.046 1.00 91.62 182 ASP A O 1
ATOM 1346 N N . ARG A 1 183 ? 65.217 35.712 -31.653 1.00 93.75 183 ARG A N 1
ATOM 1347 C CA . ARG A 1 183 ? 65.681 34.974 -32.835 1.00 93.75 183 ARG A CA 1
ATOM 1348 C C . ARG A 1 183 ? 65.359 33.480 -32.774 1.00 93.75 183 ARG A C 1
ATOM 1350 O O . ARG A 1 183 ? 65.094 32.868 -33.806 1.00 93.75 183 ARG A O 1
ATOM 1357 N N . MET A 1 184 ? 65.387 32.880 -31.583 1.00 87.44 184 MET A N 1
ATOM 1358 C CA . MET A 1 184 ? 64.888 31.519 -31.377 1.00 87.44 184 MET A CA 1
ATOM 1359 C C . MET A 1 184 ? 63.386 31.442 -31.659 1.00 87.44 184 MET A C 1
ATOM 1361 O O . MET A 1 184 ? 62.964 30.530 -32.361 1.00 87.44 184 MET A O 1
ATOM 1365 N N . GLY A 1 185 ? 62.598 32.413 -31.188 1.00 91.06 185 GLY A N 1
ATOM 1366 C CA . GLY A 1 185 ? 61.166 32.500 -31.474 1.00 91.06 185 GLY A CA 1
ATOM 1367 C C . GLY A 1 185 ? 60.863 32.648 -32.968 1.00 91.06 185 GLY A C 1
ATOM 1368 O O . GLY A 1 185 ? 59.988 31.958 -33.487 1.00 91.06 185 GLY A O 1
ATOM 1369 N N . GLU A 1 186 ? 61.620 33.483 -33.685 1.00 92.56 186 GLU A N 1
ATOM 1370 C CA . GLU A 1 186 ? 61.519 33.625 -35.144 1.00 92.56 186 GLU A CA 1
ATOM 1371 C C . GLU A 1 186 ? 61.814 32.301 -35.864 1.00 92.56 186 GLU A C 1
ATOM 1373 O O . GLU A 1 186 ? 61.024 31.864 -36.701 1.00 92.56 186 GLU A O 1
ATOM 1378 N N . LEU A 1 187 ? 62.901 31.616 -35.494 1.00 92.25 187 LEU A N 1
ATOM 1379 C CA . LEU A 1 187 ? 63.263 30.319 -36.073 1.00 92.25 187 LEU A CA 1
ATOM 1380 C C . LEU A 1 187 ? 62.248 29.218 -35.739 1.00 92.25 187 LEU A C 1
ATOM 1382 O O . LEU A 1 187 ? 61.985 28.357 -36.575 1.00 92.25 187 LEU A O 1
ATOM 1386 N N . GLU A 1 188 ? 61.655 29.229 -34.544 1.00 89.75 188 GLU A N 1
ATOM 1387 C CA . GLU A 1 188 ? 60.579 28.303 -34.180 1.00 89.75 188 GLU A CA 1
ATOM 1388 C C . GLU A 1 188 ? 59.321 28.530 -35.024 1.00 89.75 188 GLU A C 1
ATOM 1390 O O . GLU A 1 188 ? 58.667 27.564 -35.424 1.00 89.75 188 GLU A O 1
ATOM 1395 N N . LEU A 1 189 ? 58.982 29.788 -35.318 1.00 92.12 189 LEU A N 1
ATOM 1396 C CA . LEU A 1 189 ? 57.867 30.130 -36.200 1.00 92.12 189 LEU A CA 1
ATOM 1397 C C . LEU A 1 189 ? 58.147 29.715 -37.647 1.00 92.12 189 LEU A C 1
ATOM 1399 O O . LEU A 1 189 ? 57.272 29.132 -38.286 1.00 92.12 189 LEU A O 1
ATOM 1403 N N . GLU A 1 190 ? 59.360 29.950 -38.152 1.00 92.94 190 GLU A N 1
ATOM 1404 C CA . GLU A 1 190 ? 59.773 29.478 -39.478 1.00 92.94 190 GLU A CA 1
ATOM 1405 C C . GLU A 1 190 ? 59.767 27.947 -39.565 1.00 92.94 190 GLU A C 1
ATOM 1407 O O . GLU A 1 190 ? 59.277 27.395 -40.548 1.00 92.94 190 GLU A O 1
ATOM 1412 N N . TYR A 1 191 ? 60.234 27.249 -38.527 1.00 87.50 191 TYR A N 1
ATOM 1413 C CA . TYR A 1 191 ? 60.206 25.787 -38.472 1.00 87.50 191 TYR A CA 1
ATOM 1414 C C . TYR A 1 191 ? 58.775 25.240 -38.468 1.00 87.50 191 TYR A C 1
ATOM 1416 O O . TYR A 1 191 ? 58.488 24.287 -39.189 1.00 87.50 191 TYR A O 1
ATOM 1424 N N . ARG A 1 192 ? 57.856 25.859 -37.709 1.00 92.12 192 ARG A N 1
ATOM 1425 C CA . ARG A 1 192 ? 56.428 25.494 -37.741 1.00 92.12 192 ARG A CA 1
ATOM 1426 C C . ARG A 1 192 ? 55.826 25.722 -39.119 1.00 92.12 192 ARG A C 1
ATOM 1428 O O . ARG A 1 192 ? 55.178 24.823 -39.638 1.00 92.12 192 ARG A O 1
ATOM 1435 N N . ARG A 1 193 ? 56.091 26.877 -39.734 1.00 94.25 193 ARG A N 1
ATOM 1436 C CA . ARG A 1 193 ? 55.592 27.194 -41.075 1.00 94.25 193 ARG A CA 1
ATOM 1437 C C . ARG A 1 193 ? 56.105 26.206 -42.125 1.00 94.25 193 ARG A C 1
ATOM 1439 O O . ARG A 1 193 ? 55.323 25.721 -42.931 1.00 94.25 193 ARG A O 1
ATOM 1446 N N . LEU A 1 194 ? 57.400 25.888 -42.111 1.00 93.62 194 LEU A N 1
ATOM 1447 C CA . LEU A 1 194 ? 57.978 24.886 -43.012 1.00 93.62 194 LEU A CA 1
ATOM 1448 C C . LEU A 1 194 ? 57.414 23.484 -42.744 1.00 93.62 194 LEU A C 1
ATOM 1450 O O . LEU A 1 194 ? 57.259 22.712 -43.684 1.00 93.62 194 LEU A O 1
ATOM 1454 N N . GLY A 1 195 ? 57.091 23.163 -41.488 1.00 91.75 195 GLY A N 1
ATOM 1455 C CA . GLY A 1 195 ? 56.386 21.936 -41.119 1.00 91.75 195 GLY A CA 1
ATOM 1456 C C . GLY A 1 195 ? 54.984 21.867 -41.724 1.00 91.75 195 GLY A C 1
ATOM 1457 O O . GLY A 1 195 ? 54.653 20.876 -42.360 1.00 91.75 195 GLY A O 1
ATOM 1458 N N . GLU A 1 196 ? 54.200 22.940 -41.610 1.00 93.06 196 GLU A N 1
ATOM 1459 C CA . GLU A 1 196 ? 52.867 23.040 -42.223 1.00 93.06 196 GLU A CA 1
ATOM 1460 C C . GLU A 1 196 ? 52.934 22.969 -43.760 1.00 93.06 196 GLU A C 1
ATOM 1462 O O . GLU A 1 196 ? 52.121 22.294 -44.387 1.00 93.06 196 GLU A O 1
ATOM 1467 N N . GLU A 1 197 ? 53.920 23.624 -44.383 1.00 93.12 197 GLU A N 1
ATOM 1468 C CA . GLU A 1 197 ? 54.152 23.546 -45.832 1.00 93.12 197 GLU A CA 1
ATOM 1469 C C . GLU A 1 197 ? 54.560 22.123 -46.266 1.00 93.12 197 GLU A C 1
ATOM 1471 O O . GLU A 1 197 ? 54.108 21.647 -47.308 1.00 93.12 197 GLU A O 1
ATOM 1476 N N . ALA A 1 198 ? 55.369 21.418 -45.467 1.00 89.50 198 ALA A N 1
ATOM 1477 C CA . ALA A 1 198 ? 55.744 20.029 -45.724 1.00 89.50 198 ALA A CA 1
ATOM 1478 C C . ALA A 1 198 ? 54.555 19.070 -45.568 1.00 89.50 198 ALA A C 1
ATOM 1480 O O . ALA A 1 198 ? 54.339 18.245 -46.450 1.00 89.50 198 ALA A O 1
ATOM 1481 N N . GLU A 1 199 ? 53.751 19.211 -44.509 1.00 91.75 199 GLU A N 1
ATOM 1482 C CA . GLU A 1 199 ? 52.524 18.426 -44.313 1.00 91.75 199 GLU A CA 1
ATOM 1483 C C . GLU A 1 199 ? 51.527 18.660 -45.457 1.00 91.75 199 GLU A C 1
ATOM 1485 O O . GLU A 1 199 ? 50.964 17.707 -45.995 1.00 91.75 199 GLU A O 1
ATOM 1490 N N . ALA A 1 200 ? 51.361 19.909 -45.905 1.00 92.19 200 ALA A N 1
ATOM 1491 C CA . ALA A 1 200 ? 50.500 20.231 -47.040 1.00 92.19 200 ALA A CA 1
ATOM 1492 C C . ALA A 1 200 ? 50.991 19.591 -48.351 1.00 92.19 200 ALA A C 1
ATOM 1494 O O . ALA A 1 200 ? 50.184 19.066 -49.122 1.00 92.19 200 ALA A O 1
ATOM 1495 N N . LEU A 1 201 ? 52.306 19.601 -48.600 1.00 92.38 201 LEU A N 1
ATOM 1496 C CA . LEU A 1 201 ? 52.901 18.928 -49.757 1.00 92.38 201 LEU A CA 1
ATOM 1497 C C . LEU A 1 201 ? 52.773 17.405 -49.657 1.00 92.38 201 LEU A C 1
ATOM 1499 O O . LEU A 1 201 ? 52.488 16.763 -50.664 1.00 92.38 201 LEU A O 1
ATOM 1503 N N . GLU A 1 202 ? 52.937 16.817 -48.471 1.00 90.75 202 GLU A N 1
ATOM 1504 C CA . GLU A 1 202 ? 52.714 15.385 -48.253 1.00 90.75 202 GLU A CA 1
ATOM 1505 C C . GLU A 1 202 ? 51.258 15.005 -48.562 1.00 90.75 202 GLU A C 1
ATOM 1507 O O . GLU A 1 202 ? 51.019 14.082 -49.344 1.00 90.75 202 GLU A O 1
ATOM 1512 N N . GLU A 1 203 ? 50.279 15.763 -48.059 1.00 91.50 203 GLU A N 1
ATOM 1513 C CA . GLU A 1 203 ? 48.864 15.562 -48.396 1.00 91.50 203 GLU A CA 1
ATOM 1514 C C . GLU A 1 203 ? 48.597 15.686 -49.905 1.00 91.50 203 GLU A C 1
ATOM 1516 O O . GLU A 1 203 ? 47.837 14.894 -50.470 1.00 91.50 203 GLU A O 1
ATOM 1521 N N . GLU A 1 204 ? 49.222 16.654 -50.580 1.00 91.94 204 GLU A N 1
ATOM 1522 C CA . GLU A 1 204 ? 49.090 16.832 -52.028 1.00 91.94 204 GLU A CA 1
ATOM 1523 C C . GLU A 1 204 ? 49.721 15.671 -52.809 1.00 91.94 204 GLU A C 1
ATOM 1525 O O . GLU A 1 204 ? 49.113 15.171 -53.758 1.00 91.94 204 GLU A O 1
ATOM 1530 N N . THR A 1 205 ? 50.892 15.179 -52.393 1.00 87.88 205 THR A N 1
ATOM 1531 C CA . THR A 1 205 ? 51.521 14.008 -53.023 1.00 87.88 205 THR A CA 1
ATOM 1532 C C . THR A 1 205 ? 50.666 12.755 -52.880 1.00 87.88 205 THR A C 1
ATOM 1534 O O . THR A 1 205 ? 50.467 12.063 -53.876 1.00 87.88 205 THR A O 1
ATOM 1537 N N . VAL A 1 206 ? 50.072 12.510 -51.706 1.00 91.94 206 VAL A N 1
ATOM 1538 C CA . VAL A 1 206 ? 49.146 11.385 -51.498 1.00 91.94 206 VAL A CA 1
ATOM 1539 C C . VAL A 1 206 ? 47.933 11.509 -52.422 1.00 91.94 206 VAL A C 1
ATOM 1541 O O . VAL A 1 206 ? 47.576 10.545 -53.099 1.00 91.94 206 VAL A O 1
ATOM 1544 N N . ARG A 1 207 ? 47.333 12.704 -52.533 1.00 92.12 207 ARG A N 1
ATOM 1545 C CA . ARG A 1 207 ? 46.212 12.937 -53.463 1.00 92.12 207 ARG A CA 1
ATOM 1546 C C . ARG A 1 207 ? 46.601 12.673 -54.917 1.00 92.12 207 ARG A C 1
ATOM 1548 O O . ARG A 1 207 ? 45.840 12.047 -55.652 1.00 92.12 207 ARG A O 1
ATOM 1555 N N . LEU A 1 208 ? 47.777 13.131 -55.343 1.00 88.88 208 LEU A N 1
ATOM 1556 C CA . LEU A 1 208 ? 48.269 12.915 -56.706 1.00 88.88 208 LEU A CA 1
ATOM 1557 C C . LEU A 1 208 ? 48.587 11.440 -56.985 1.00 88.88 208 LEU A C 1
ATOM 1559 O O . LEU A 1 208 ? 48.347 10.969 -58.098 1.00 88.88 208 LEU A O 1
ATOM 1563 N N . GLU A 1 209 ? 49.093 10.697 -56.000 1.00 87.75 209 GLU A N 1
ATOM 1564 C CA . GLU A 1 209 ? 49.313 9.253 -56.104 1.00 87.75 209 GLU A CA 1
ATOM 1565 C C . GLU A 1 209 ? 47.991 8.487 -56.239 1.00 87.75 209 GLU A C 1
ATOM 1567 O O . GLU A 1 209 ? 47.871 7.636 -57.124 1.00 87.75 209 GLU A O 1
ATOM 1572 N N . GLU A 1 210 ? 46.979 8.827 -55.436 1.00 88.00 210 GLU A N 1
ATOM 1573 C CA . GLU A 1 210 ? 45.626 8.270 -55.552 1.00 88.00 210 GLU A CA 1
ATOM 1574 C C . GLU A 1 210 ? 45.015 8.559 -56.933 1.00 88.00 210 GLU A C 1
ATOM 1576 O O . GLU A 1 210 ? 44.510 7.646 -57.596 1.00 88.00 210 GLU A O 1
ATOM 1581 N N . GLU A 1 211 ? 45.120 9.801 -57.424 1.00 85.44 211 GLU A N 1
ATOM 1582 C CA . GLU A 1 211 ? 44.670 10.168 -58.771 1.00 85.44 211 GLU A CA 1
ATOM 1583 C C . GLU A 1 211 ? 45.426 9.409 -59.867 1.00 85.44 211 GLU A C 1
ATOM 1585 O O . GLU A 1 211 ? 44.822 8.970 -60.850 1.00 85.44 211 GLU A O 1
ATOM 1590 N N . TYR A 1 212 ? 46.742 9.245 -59.725 1.00 84.81 212 TYR A N 1
ATOM 1591 C CA . TYR A 1 212 ? 47.557 8.504 -60.682 1.00 84.81 212 TYR A CA 1
ATOM 1592 C C . TYR A 1 212 ? 47.167 7.026 -60.725 1.00 84.81 212 TYR A C 1
ATOM 1594 O O . TYR A 1 212 ? 47.017 6.475 -61.818 1.00 84.81 212 TYR A O 1
ATOM 1602 N N . VAL A 1 213 ? 46.966 6.386 -59.569 1.00 86.62 213 VAL A N 1
ATOM 1603 C CA . VAL A 1 213 ? 46.512 4.990 -59.487 1.00 86.62 213 VAL A CA 1
ATOM 1604 C C . VAL A 1 213 ? 45.146 4.845 -60.147 1.00 86.62 213 VAL A C 1
ATOM 1606 O O . VAL A 1 213 ? 44.998 4.005 -61.033 1.00 86.62 213 VAL A O 1
ATOM 1609 N N . LEU A 1 214 ? 44.191 5.725 -59.830 1.00 81.50 214 LEU A N 1
ATOM 1610 C CA . LEU A 1 214 ? 42.864 5.718 -60.447 1.00 81.50 214 LEU A CA 1
ATOM 1611 C C . LEU A 1 214 ? 42.945 5.892 -61.975 1.00 81.50 214 LEU A C 1
ATOM 1613 O O . LEU A 1 214 ? 42.311 5.156 -62.732 1.00 81.50 214 LEU A O 1
ATOM 1617 N N . ARG A 1 215 ? 43.756 6.839 -62.465 1.00 78.12 215 ARG A N 1
ATOM 1618 C CA . ARG A 1 215 ? 43.967 7.068 -63.908 1.00 78.12 215 ARG A CA 1
ATOM 1619 C C . ARG A 1 215 ? 44.663 5.893 -64.593 1.00 78.12 215 ARG A C 1
ATOM 1621 O O . ARG A 1 215 ? 44.339 5.570 -65.732 1.00 78.12 215 ARG A O 1
ATOM 1628 N N . LYS A 1 216 ? 45.600 5.233 -63.916 1.00 79.69 216 LYS A N 1
ATOM 1629 C CA . LYS A 1 216 ? 46.296 4.046 -64.423 1.00 79.69 216 LYS A CA 1
ATOM 1630 C C . LYS A 1 216 ? 45.363 2.840 -64.495 1.00 79.69 216 LYS A C 1
ATOM 1632 O O . LYS A 1 216 ? 45.383 2.127 -65.493 1.00 79.69 216 LYS A O 1
ATOM 1637 N N . GLU A 1 217 ? 44.544 2.623 -63.471 1.00 78.12 217 GLU A N 1
ATOM 1638 C CA . GLU A 1 217 ? 43.548 1.550 -63.436 1.00 78.12 217 GLU A CA 1
ATOM 1639 C C . GLU A 1 217 ? 42.460 1.772 -64.486 1.00 78.12 217 GLU A C 1
ATOM 1641 O O . GLU A 1 217 ? 42.163 0.865 -65.259 1.00 78.12 217 GLU A O 1
ATOM 1646 N N . THR A 1 218 ? 41.927 2.992 -64.599 1.00 70.81 218 THR A N 1
ATOM 1647 C CA . THR A 1 218 ? 40.958 3.331 -65.654 1.00 70.81 218 THR A CA 1
ATOM 1648 C C . THR A 1 218 ? 41.555 3.187 -67.055 1.00 70.81 218 THR A C 1
ATOM 1650 O O . THR A 1 218 ? 40.924 2.570 -67.910 1.00 70.81 218 THR A O 1
ATOM 1653 N N . ALA A 1 219 ? 42.784 3.654 -67.300 1.00 71.19 219 ALA A N 1
ATOM 1654 C CA . ALA A 1 219 ? 43.470 3.436 -68.575 1.00 71.19 219 ALA A CA 1
ATOM 1655 C C . ALA A 1 219 ? 43.729 1.944 -68.856 1.00 71.19 219 ALA A C 1
ATOM 1657 O O . ALA A 1 219 ? 43.573 1.505 -69.994 1.00 71.19 219 ALA A O 1
ATOM 1658 N N . GLY A 1 220 ? 44.077 1.159 -67.830 1.00 73.62 220 GLY A N 1
ATOM 1659 C CA . GLY A 1 220 ? 44.245 -0.292 -67.921 1.00 73.62 220 GLY A CA 1
ATOM 1660 C C . GLY A 1 220 ? 42.954 -0.997 -68.332 1.00 73.62 220 GLY A C 1
ATOM 1661 O O . GLY A 1 220 ? 42.947 -1.748 -69.302 1.00 73.62 220 GLY A O 1
ATOM 1662 N N . VAL A 1 221 ? 41.835 -0.675 -67.679 1.00 67.38 221 VAL A N 1
ATOM 1663 C CA . VAL A 1 221 ? 40.509 -1.221 -68.012 1.00 67.38 221 VAL A CA 1
ATOM 1664 C C . VAL A 1 221 ? 40.069 -0.821 -69.426 1.00 67.38 221 VAL A C 1
ATOM 1666 O O . VAL A 1 221 ? 39.504 -1.646 -70.146 1.00 67.38 221 VAL A O 1
ATOM 1669 N N . LEU A 1 222 ? 40.349 0.416 -69.851 1.00 62.97 222 LEU A N 1
ATOM 1670 C CA . LEU A 1 222 ? 40.042 0.905 -71.200 1.00 62.97 222 LEU A CA 1
ATOM 1671 C C . LEU A 1 222 ? 40.869 0.191 -72.283 1.00 62.97 222 LEU A C 1
ATOM 1673 O O . LEU A 1 222 ? 40.330 -0.172 -73.330 1.00 62.97 222 LEU A O 1
ATOM 1677 N N . LEU A 1 223 ? 42.159 -0.049 -72.027 1.00 65.69 223 LEU A N 1
ATOM 1678 C CA . LEU A 1 223 ? 43.060 -0.744 -72.952 1.00 65.69 223 LEU A CA 1
ATOM 1679 C C . LEU A 1 223 ? 42.794 -2.255 -73.017 1.00 65.69 223 LEU A C 1
ATOM 1681 O O . LEU A 1 223 ? 42.886 -2.837 -74.095 1.00 65.69 223 LEU A O 1
ATOM 1685 N N . GLU A 1 224 ? 42.442 -2.891 -71.897 1.00 65.56 224 GLU A N 1
ATOM 1686 C CA . GLU A 1 224 ? 42.172 -4.335 -71.835 1.00 65.56 224 GLU A CA 1
ATOM 1687 C C . GLU A 1 224 ? 40.826 -4.727 -72.456 1.00 65.56 224 GLU A C 1
ATOM 1689 O O . GLU A 1 224 ? 40.698 -5.829 -72.992 1.00 65.56 224 GLU A O 1
ATOM 1694 N N . ARG A 1 225 ? 39.810 -3.855 -72.398 1.00 59.66 225 ARG A N 1
ATOM 1695 C CA . ARG A 1 225 ? 38.453 -4.193 -72.862 1.00 59.66 225 ARG A CA 1
ATOM 1696 C C . ARG A 1 225 ? 38.116 -3.734 -74.274 1.00 59.66 225 ARG A C 1
ATOM 1698 O O . ARG A 1 225 ? 37.121 -4.215 -74.808 1.00 59.66 225 ARG A O 1
ATOM 1705 N N . GLY A 1 226 ? 38.888 -2.827 -74.879 1.00 59.41 226 GLY A N 1
ATOM 1706 C CA . GLY A 1 226 ? 38.595 -2.295 -76.220 1.00 59.41 226 GLY A CA 1
ATOM 1707 C C . GLY A 1 226 ? 37.184 -1.696 -76.366 1.00 59.41 226 GLY A C 1
ATOM 1708 O O . GLY A 1 226 ? 36.677 -1.596 -77.482 1.00 59.41 226 GLY A O 1
ATOM 1709 N N . GLY A 1 227 ? 36.537 -1.359 -75.245 1.00 61.41 227 GLY A N 1
ATOM 1710 C CA . GLY A 1 227 ? 35.147 -0.921 -75.164 1.00 61.41 227 GLY A CA 1
ATOM 1711 C C . GLY A 1 227 ? 35.022 0.598 -75.195 1.00 61.41 227 GLY A C 1
ATOM 1712 O O . GLY A 1 227 ? 35.937 1.319 -74.796 1.00 61.41 227 GLY A O 1
ATOM 1713 N N . ASN A 1 228 ? 33.883 1.083 -75.681 1.00 71.75 228 ASN A N 1
ATOM 1714 C CA . ASN A 1 228 ? 33.604 2.507 -75.809 1.00 71.75 228 ASN A CA 1
ATOM 1715 C C . ASN A 1 228 ? 33.539 3.170 -74.415 1.00 71.75 228 ASN A C 1
ATOM 1717 O O . ASN A 1 228 ? 32.909 2.638 -73.500 1.00 71.75 228 ASN A O 1
ATOM 1721 N N . VAL A 1 229 ? 34.188 4.327 -74.242 1.00 68.12 229 VAL A N 1
ATOM 1722 C CA . VAL A 1 229 ? 34.316 5.036 -72.945 1.00 68.12 229 VAL A CA 1
ATOM 1723 C C . VAL A 1 229 ? 32.946 5.343 -72.328 1.00 68.12 229 VAL A C 1
ATOM 1725 O O . VAL A 1 229 ? 32.784 5.298 -71.109 1.00 68.12 229 VAL A O 1
ATOM 1728 N N . GLU A 1 230 ? 31.954 5.605 -73.177 1.00 72.75 230 GLU A N 1
ATOM 1729 C CA . GLU A 1 230 ? 30.572 5.882 -72.780 1.00 72.75 230 GLU A CA 1
ATOM 1730 C C . GLU A 1 230 ? 29.898 4.671 -72.112 1.00 72.75 230 GLU A C 1
ATOM 1732 O O . GLU A 1 230 ? 29.235 4.834 -71.091 1.00 72.75 230 GLU A O 1
ATOM 1737 N N . GLU A 1 231 ? 30.129 3.447 -72.599 1.00 74.25 231 GLU A N 1
ATOM 1738 C CA . GLU A 1 231 ? 29.516 2.231 -72.040 1.00 74.25 231 GLU A CA 1
ATOM 1739 C C . GLU A 1 231 ? 30.064 1.910 -70.640 1.00 74.25 231 GLU A C 1
ATOM 1741 O O . GLU A 1 231 ? 29.306 1.568 -69.731 1.00 74.25 231 GLU A O 1
ATOM 1746 N N . LEU A 1 232 ? 31.374 2.085 -70.431 1.00 74.50 232 LEU A N 1
ATOM 1747 C CA . LEU A 1 232 ? 32.005 1.901 -69.119 1.00 74.50 232 LEU A CA 1
ATOM 1748 C C . LEU A 1 232 ? 31.545 2.970 -68.115 1.00 74.50 232 LEU A C 1
ATOM 1750 O O . LEU A 1 232 ? 31.307 2.657 -66.946 1.00 74.50 232 LEU A O 1
ATOM 1754 N N . ALA A 1 233 ? 31.403 4.222 -68.563 1.00 78.31 233 ALA A N 1
ATOM 1755 C CA . ALA A 1 233 ? 30.886 5.309 -67.737 1.00 78.31 233 ALA A CA 1
ATOM 1756 C C . ALA A 1 233 ? 29.434 5.044 -67.310 1.00 78.31 233 ALA A C 1
ATOM 1758 O O . ALA A 1 233 ? 29.102 5.201 -66.134 1.00 78.31 233 ALA A O 1
ATOM 1759 N N . GLU A 1 234 ? 28.586 4.566 -68.226 1.00 81.88 234 GLU A N 1
ATOM 1760 C CA . GLU A 1 234 ? 27.220 4.150 -67.900 1.00 81.88 234 GLU A CA 1
ATOM 1761 C C . GLU A 1 234 ? 27.185 2.982 -66.907 1.00 81.88 234 GLU A C 1
ATOM 1763 O O . GLU A 1 234 ? 26.365 2.971 -65.988 1.00 81.88 234 GLU A O 1
ATOM 1768 N N . GLU A 1 235 ? 28.060 1.986 -67.056 1.00 80.44 235 GLU A N 1
ATOM 1769 C CA . GLU A 1 235 ? 28.142 0.867 -66.116 1.00 80.44 235 GLU A CA 1
ATOM 1770 C C . GLU A 1 235 ? 28.578 1.310 -64.716 1.00 80.44 235 GLU A C 1
ATOM 1772 O O . GLU A 1 235 ? 27.947 0.916 -63.732 1.00 80.44 235 GLU A O 1
ATOM 1777 N N . LEU A 1 236 ? 29.608 2.152 -64.606 1.00 82.50 236 LEU A N 1
ATOM 1778 C CA . LEU A 1 236 ? 30.062 2.701 -63.326 1.00 82.50 236 LEU A CA 1
ATOM 1779 C C . LEU A 1 236 ? 28.984 3.564 -62.671 1.00 82.50 236 LEU A C 1
ATOM 1781 O O . LEU A 1 236 ? 28.729 3.408 -61.476 1.00 82.50 236 LEU A O 1
ATOM 1785 N N . GLN A 1 237 ? 28.291 4.397 -63.450 1.00 86.56 237 GLN A N 1
ATOM 1786 C CA . GLN A 1 237 ? 27.173 5.188 -62.948 1.00 86.56 237 GLN A CA 1
ATOM 1787 C C . GLN A 1 237 ? 26.063 4.282 -62.399 1.00 86.56 237 GLN A C 1
ATOM 1789 O O . GLN A 1 237 ? 25.613 4.480 -61.274 1.00 86.56 237 GLN A O 1
ATOM 1794 N N . ARG A 1 238 ? 25.711 3.198 -63.107 1.00 88.31 238 ARG A N 1
ATOM 1795 C CA . ARG A 1 238 ? 24.748 2.196 -62.609 1.00 88.31 238 ARG A CA 1
ATOM 1796 C C . ARG A 1 238 ? 25.211 1.524 -61.312 1.00 88.31 238 ARG A C 1
ATOM 1798 O O . ARG A 1 238 ? 24.375 1.169 -60.482 1.00 88.31 238 ARG A O 1
ATOM 1805 N N . TRP A 1 239 ? 26.511 1.289 -61.128 1.00 90.25 239 TRP A N 1
ATOM 1806 C CA . TRP A 1 239 ? 27.057 0.736 -59.882 1.00 90.25 239 TRP A CA 1
ATOM 1807 C C . TRP A 1 239 ? 26.986 1.734 -58.724 1.00 90.25 239 TRP A C 1
ATOM 1809 O O . TRP A 1 239 ? 26.608 1.339 -57.619 1.00 90.25 239 TRP A O 1
ATOM 1819 N N . ILE A 1 240 ? 27.295 3.006 -58.979 1.00 90.12 240 ILE A N 1
ATOM 1820 C CA . ILE A 1 240 ? 27.173 4.100 -58.008 1.00 90.12 240 ILE A CA 1
ATOM 1821 C C . ILE A 1 240 ? 25.711 4.277 -57.597 1.00 90.12 240 ILE A C 1
ATOM 1823 O O . ILE A 1 240 ? 25.412 4.311 -56.405 1.00 90.12 240 ILE A O 1
ATOM 1827 N N . ASP A 1 241 ? 24.792 4.291 -58.560 1.00 93.75 241 ASP A N 1
ATOM 1828 C CA . ASP A 1 241 ? 23.359 4.422 -58.300 1.00 93.75 241 ASP A CA 1
ATOM 1829 C C . ASP A 1 241 ? 22.850 3.249 -57.447 1.00 93.75 241 ASP A C 1
ATOM 1831 O O . ASP A 1 241 ? 22.211 3.462 -56.416 1.00 93.75 241 ASP A O 1
ATOM 1835 N N . LYS A 1 242 ? 23.242 2.008 -57.777 1.00 94.38 242 LYS A N 1
ATOM 1836 C CA . LYS A 1 242 ? 22.938 0.822 -56.953 1.00 94.38 242 LYS A CA 1
ATOM 1837 C C . LYS A 1 242 ? 23.543 0.903 -55.550 1.00 94.38 242 LYS A C 1
ATOM 1839 O O . LYS A 1 242 ? 22.940 0.417 -54.593 1.00 94.38 242 LYS A O 1
ATOM 1844 N N . ALA A 1 243 ? 24.741 1.463 -55.400 1.00 90.44 243 ALA A N 1
ATOM 1845 C CA . ALA A 1 243 ? 25.373 1.645 -54.096 1.00 90.44 243 ALA A CA 1
ATOM 1846 C C . ALA A 1 243 ? 24.647 2.714 -53.262 1.00 90.44 243 ALA A C 1
ATOM 1848 O O . ALA A 1 243 ? 24.414 2.503 -52.072 1.00 90.44 243 ALA A O 1
ATOM 1849 N N . HIS A 1 244 ? 24.225 3.818 -53.884 1.00 95.44 244 HIS A N 1
ATOM 1850 C CA . HIS A 1 244 ? 23.413 4.854 -53.248 1.00 95.44 244 HIS A CA 1
ATOM 1851 C C . HIS A 1 244 ? 22.032 4.340 -52.839 1.00 95.44 244 HIS A C 1
ATOM 1853 O O . HIS A 1 244 ? 21.577 4.650 -51.740 1.00 95.44 244 HIS A O 1
ATOM 1859 N N . GLU A 1 245 ? 21.378 3.529 -53.672 1.00 94.94 245 GLU A N 1
ATOM 1860 C CA . GLU A 1 245 ? 20.117 2.865 -53.322 1.00 94.94 245 GLU A CA 1
ATOM 1861 C C . GLU A 1 245 ? 20.286 1.936 -52.117 1.00 94.94 245 GLU A C 1
ATOM 1863 O O . GLU A 1 245 ? 19.497 2.003 -51.178 1.00 94.94 245 GLU A O 1
ATOM 1868 N N . ARG A 1 246 ? 21.354 1.125 -52.086 1.00 95.19 246 ARG A N 1
ATOM 1869 C CA . ARG A 1 246 ? 21.664 0.262 -50.932 1.00 95.19 246 ARG A CA 1
ATOM 1870 C C . ARG A 1 246 ? 21.938 1.064 -49.663 1.00 95.19 246 ARG A C 1
ATOM 1872 O O . ARG A 1 246 ? 21.428 0.708 -48.607 1.00 95.19 246 ARG A O 1
ATOM 1879 N N . LYS A 1 247 ? 22.731 2.136 -49.757 1.00 94.00 247 LYS A N 1
ATOM 1880 C CA . LYS A 1 247 ? 23.028 3.020 -48.623 1.00 94.00 247 LYS A CA 1
ATOM 1881 C C . LYS A 1 247 ? 21.748 3.645 -48.071 1.00 94.00 247 LYS A C 1
ATOM 1883 O O . LYS A 1 247 ? 21.520 3.579 -46.870 1.00 94.00 247 LYS A O 1
ATOM 1888 N N . ARG A 1 248 ? 20.901 4.182 -48.950 1.00 95.62 248 ARG A N 1
ATOM 1889 C CA . ARG A 1 248 ? 19.617 4.778 -48.570 1.00 95.62 248 ARG A CA 1
ATOM 1890 C C . ARG A 1 248 ? 18.692 3.753 -47.919 1.00 95.62 248 ARG A C 1
ATOM 1892 O O . ARG A 1 248 ? 18.125 4.041 -46.877 1.00 95.62 248 ARG A O 1
ATOM 1899 N N . GLY A 1 249 ? 18.608 2.543 -48.476 1.00 95.88 249 GLY A N 1
ATOM 1900 C CA . GLY A 1 249 ? 17.834 1.451 -47.882 1.00 95.88 249 GLY A CA 1
ATOM 1901 C C . GLY A 1 249 ? 18.311 1.096 -46.471 1.00 95.88 249 GLY A C 1
ATOM 1902 O O . GLY A 1 249 ? 17.499 0.981 -45.562 1.00 95.88 249 GLY A O 1
ATOM 1903 N N . LEU A 1 250 ? 19.627 1.012 -46.251 1.00 94.44 250 LEU A N 1
ATOM 1904 C CA . LEU A 1 250 ? 20.193 0.771 -44.917 1.00 94.44 250 LEU A CA 1
ATOM 1905 C C . LEU A 1 250 ? 19.944 1.933 -43.945 1.00 94.44 250 LEU A C 1
ATOM 1907 O O . LEU A 1 250 ? 19.707 1.696 -42.764 1.00 94.44 250 LEU A O 1
ATOM 1911 N N . GLU A 1 251 ? 19.995 3.180 -44.415 1.00 93.31 251 GLU A N 1
ATOM 1912 C CA . GLU A 1 251 ? 19.666 4.363 -43.610 1.00 93.31 251 GLU A CA 1
ATOM 1913 C C . GLU A 1 251 ? 18.184 4.379 -43.214 1.00 93.31 251 GLU A C 1
ATOM 1915 O O . GLU A 1 251 ? 17.863 4.677 -42.064 1.00 93.31 251 GLU A O 1
ATOM 1920 N N . GLU A 1 252 ? 17.287 4.002 -44.127 1.00 94.25 252 GLU A N 1
ATOM 1921 C CA . GLU A 1 252 ? 15.853 3.851 -43.865 1.00 94.25 252 GLU A CA 1
ATOM 1922 C C . GLU A 1 252 ? 15.577 2.707 -42.878 1.00 94.25 252 GLU A C 1
ATOM 1924 O O . GLU A 1 252 ? 14.836 2.898 -41.913 1.00 94.25 252 GLU A O 1
ATOM 1929 N N . GLU A 1 253 ? 16.211 1.543 -43.057 1.00 94.62 253 GLU A N 1
ATOM 1930 C CA . GLU A 1 253 ? 16.121 0.406 -42.131 1.00 94.62 253 GLU A CA 1
ATOM 1931 C C . GLU A 1 253 ? 16.659 0.765 -40.737 1.00 94.62 253 GLU A C 1
ATOM 1933 O O . GLU A 1 253 ? 16.036 0.448 -39.718 1.00 94.62 253 GLU A O 1
ATOM 1938 N N . TRP A 1 254 ? 17.788 1.475 -40.672 1.00 93.44 254 TRP A N 1
ATOM 1939 C CA . TRP A 1 254 ? 18.363 1.956 -39.420 1.00 93.44 254 TRP A CA 1
ATOM 1940 C C . TRP A 1 254 ? 17.462 2.983 -38.740 1.00 93.44 254 TRP A C 1
ATOM 1942 O O . TRP A 1 254 ? 17.215 2.874 -37.540 1.00 93.44 254 TRP A O 1
ATOM 1952 N N . ALA A 1 255 ? 16.926 3.952 -39.484 1.00 92.06 255 ALA A N 1
ATOM 1953 C CA . ALA A 1 255 ? 16.001 4.948 -38.952 1.00 92.06 255 ALA A CA 1
ATOM 1954 C C . ALA A 1 255 ? 14.705 4.298 -38.442 1.00 92.06 255 ALA A C 1
ATOM 1956 O O . ALA A 1 255 ? 14.223 4.647 -37.360 1.00 92.06 255 ALA A O 1
ATOM 1957 N N . ALA A 1 256 ? 14.181 3.307 -39.170 1.00 93.44 256 ALA A N 1
ATOM 1958 C CA . ALA A 1 256 ? 13.008 2.538 -38.770 1.00 93.44 256 ALA A CA 1
ATOM 1959 C C . ALA A 1 256 ? 13.240 1.741 -37.476 1.00 93.44 256 ALA A C 1
ATOM 1961 O O . ALA A 1 256 ? 12.309 1.582 -36.687 1.00 93.44 256 ALA A O 1
ATOM 1962 N N . PHE A 1 257 ? 14.465 1.269 -37.225 1.00 92.94 257 PHE A N 1
ATOM 1963 C CA . PHE A 1 257 ? 14.821 0.575 -35.986 1.00 92.94 257 PHE A CA 1
ATOM 1964 C C . PHE A 1 257 ? 15.163 1.531 -34.828 1.00 92.94 257 PHE A C 1
ATOM 1966 O O . PHE A 1 257 ? 14.739 1.312 -33.691 1.00 92.94 257 PHE A O 1
ATOM 1973 N N . ALA A 1 258 ? 15.906 2.605 -35.099 1.00 95.00 258 ALA A N 1
ATOM 1974 C CA . ALA A 1 258 ? 16.366 3.562 -34.098 1.00 95.00 258 ALA A CA 1
ATOM 1975 C C . ALA A 1 258 ? 15.223 4.434 -33.560 1.00 95.00 258 ALA A C 1
ATOM 1977 O O . ALA A 1 258 ? 15.119 4.610 -32.347 1.00 95.00 258 ALA A O 1
ATOM 1978 N N . GLY A 1 259 ? 14.324 4.918 -34.424 1.00 94.00 259 GLY A N 1
ATOM 1979 C CA . GLY A 1 259 ? 13.217 5.800 -34.036 1.00 94.00 259 GLY A CA 1
ATOM 1980 C C . GLY A 1 259 ? 12.354 5.245 -32.890 1.00 94.00 259 GLY A C 1
ATOM 1981 O O . GLY A 1 259 ? 12.198 5.924 -31.872 1.00 94.00 259 GLY A O 1
ATOM 1982 N N . PRO A 1 260 ? 11.844 4.000 -32.980 1.00 94.62 260 PRO A N 1
ATOM 1983 C CA . PRO A 1 260 ? 11.089 3.369 -31.899 1.00 94.62 260 PRO A CA 1
ATOM 1984 C C . PRO A 1 260 ? 11.882 3.221 -30.596 1.00 94.62 260 PRO A C 1
ATOM 1986 O O . PRO A 1 260 ? 11.327 3.430 -29.520 1.00 94.62 260 PRO A O 1
ATOM 1989 N N . LEU A 1 261 ? 13.176 2.891 -30.665 1.00 91.94 261 LEU A N 1
ATOM 1990 C CA . LEU A 1 261 ? 14.026 2.761 -29.477 1.00 91.94 261 LEU A CA 1
ATOM 1991 C C . LEU A 1 261 ? 14.292 4.112 -28.809 1.00 91.94 261 LEU A C 1
ATOM 1993 O O . LEU A 1 261 ? 14.315 4.205 -27.581 1.00 91.94 261 LEU A O 1
ATOM 1997 N N . GLU A 1 262 ? 14.469 5.172 -29.593 1.00 93.19 262 GLU A N 1
ATOM 1998 C CA . GLU A 1 262 ? 14.635 6.523 -29.065 1.00 93.19 262 GLU A CA 1
ATOM 1999 C C . GLU A 1 262 ? 13.343 7.069 -28.461 1.00 93.19 262 GLU A C 1
ATOM 2001 O O . GLU A 1 262 ? 13.396 7.683 -27.391 1.00 93.19 262 GLU A O 1
ATOM 2006 N N . ALA A 1 263 ? 12.196 6.783 -29.083 1.00 94.31 263 ALA A N 1
ATOM 2007 C CA . ALA A 1 263 ? 10.881 7.083 -28.528 1.00 94.31 263 ALA A CA 1
ATOM 2008 C C . ALA A 1 263 ? 10.666 6.348 -2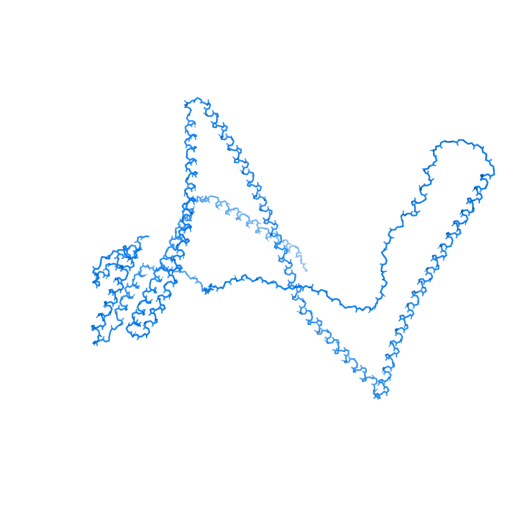7.196 1.00 94.31 263 ALA A C 1
ATOM 2010 O O . ALA A 1 263 ? 10.373 6.989 -26.189 1.00 94.31 263 ALA A O 1
ATOM 2011 N N . GLN A 1 264 ? 10.941 5.038 -27.142 1.00 94.00 264 GLN A N 1
ATOM 2012 C CA . GLN A 1 264 ? 10.873 4.250 -25.904 1.00 94.00 264 GLN A CA 1
ATOM 2013 C C . GLN A 1 264 ? 11.826 4.780 -24.825 1.00 94.00 264 GLN A C 1
ATOM 2015 O O . GLN A 1 264 ? 11.455 4.879 -23.657 1.00 94.00 264 GLN A O 1
ATOM 2020 N N . ARG A 1 265 ? 13.053 5.167 -25.190 1.00 91.50 265 ARG A N 1
ATOM 2021 C CA . ARG A 1 265 ? 14.010 5.796 -24.265 1.00 91.50 265 ARG A CA 1
ATOM 2022 C C . ARG A 1 265 ? 13.473 7.125 -23.727 1.00 91.50 265 ARG A C 1
ATOM 2024 O O . ARG A 1 265 ? 13.644 7.411 -22.543 1.00 91.50 265 ARG A O 1
ATOM 2031 N N . GLY A 1 266 ? 12.843 7.930 -24.581 1.00 94.38 266 GLY A N 1
ATOM 2032 C CA . GLY A 1 266 ? 12.194 9.185 -24.206 1.00 94.38 266 GLY A CA 1
ATOM 2033 C C . GLY A 1 266 ? 11.033 8.968 -23.238 1.00 94.38 266 GLY A C 1
ATOM 2034 O O . GLY A 1 266 ? 11.001 9.598 -22.182 1.00 94.38 266 GLY A O 1
ATOM 2035 N N . GLU A 1 267 ? 10.142 8.027 -23.547 1.00 93.94 267 GLU A N 1
ATOM 2036 C CA . GLU A 1 267 ? 9.016 7.639 -22.693 1.00 93.94 267 GLU A CA 1
ATOM 2037 C C . GLU A 1 267 ? 9.491 7.130 -21.331 1.00 93.94 267 GLU A C 1
ATOM 2039 O O . GLU A 1 267 ? 9.053 7.640 -20.303 1.00 93.94 267 GLU A O 1
ATOM 2044 N N . LEU A 1 268 ? 10.449 6.198 -21.298 1.00 92.25 268 LEU A N 1
ATOM 2045 C CA . LEU A 1 268 ? 11.012 5.674 -20.049 1.00 92.25 268 LEU A CA 1
ATOM 2046 C C . LEU A 1 268 ? 11.679 6.770 -19.211 1.00 92.25 268 LEU A C 1
ATOM 2048 O O . LEU A 1 268 ? 11.553 6.780 -17.985 1.00 92.25 268 LEU A O 1
ATOM 2052 N N . ARG A 1 269 ? 12.367 7.723 -19.851 1.00 93.81 269 ARG A N 1
ATOM 2053 C CA . ARG A 1 269 ? 12.954 8.877 -19.156 1.00 93.81 269 ARG A CA 1
ATOM 2054 C C . ARG A 1 269 ? 11.876 9.820 -18.618 1.00 93.81 269 ARG A C 1
ATOM 2056 O O . ARG A 1 269 ? 12.040 10.335 -17.514 1.00 93.81 269 ARG A O 1
ATOM 2063 N N . GLY A 1 270 ? 10.795 10.026 -19.368 1.00 94.06 270 GLY A N 1
ATOM 2064 C CA . GLY A 1 270 ? 9.637 10.819 -18.955 1.00 94.06 270 GLY A CA 1
ATOM 2065 C C . GLY A 1 270 ? 8.921 10.205 -17.754 1.00 94.06 270 GLY A C 1
ATOM 2066 O O . GLY A 1 270 ? 8.748 10.881 -16.743 1.00 94.06 270 GLY A O 1
ATOM 2067 N N . VAL A 1 271 ? 8.606 8.908 -17.821 1.00 93.75 271 VAL A N 1
ATOM 2068 C CA . VAL A 1 271 ? 8.006 8.145 -16.715 1.00 93.75 271 VAL A CA 1
ATOM 2069 C C . VAL A 1 271 ? 8.912 8.185 -15.486 1.00 93.75 271 VAL A C 1
ATOM 2071 O O . VAL A 1 271 ? 8.455 8.534 -14.403 1.00 93.75 271 VAL A O 1
ATOM 2074 N N . GLY A 1 272 ? 10.218 7.944 -15.648 1.00 91.94 272 GLY A N 1
ATOM 2075 C CA . GLY A 1 272 ? 11.170 8.032 -14.539 1.00 91.94 272 GLY A CA 1
ATOM 2076 C C . GLY A 1 272 ? 11.293 9.439 -13.936 1.00 91.94 272 GLY A C 1
ATOM 2077 O O . GLY A 1 272 ? 11.556 9.577 -12.742 1.00 91.94 272 GLY A O 1
ATOM 2078 N N . GLY A 1 273 ? 11.096 10.494 -14.733 1.00 94.38 273 GLY A N 1
ATOM 2079 C CA . GLY A 1 273 ? 11.016 11.876 -14.251 1.00 94.38 273 GLY A CA 1
ATOM 2080 C C . GLY A 1 273 ? 9.758 12.123 -13.418 1.00 94.38 273 GLY A C 1
ATOM 2081 O O . GLY A 1 273 ? 9.859 12.571 -12.277 1.00 94.38 273 GLY A O 1
ATOM 2082 N N . GLN A 1 274 ? 8.595 11.743 -13.950 1.00 92.19 274 GLN A N 1
ATOM 2083 C CA . GLN A 1 274 ? 7.301 11.869 -13.275 1.00 92.19 274 GLN A CA 1
ATOM 2084 C C . GLN A 1 274 ? 7.249 11.071 -11.965 1.00 92.19 274 GLN A C 1
ATOM 2086 O O . GLN A 1 274 ? 6.777 11.579 -10.951 1.00 92.19 274 GLN A O 1
ATOM 2091 N N . GLU A 1 275 ? 7.777 9.845 -11.947 1.00 90.50 275 GLU A N 1
ATOM 2092 C CA . GLU A 1 275 ? 7.851 9.025 -10.732 1.00 90.50 275 GLU A CA 1
ATOM 2093 C C . GLU A 1 275 ? 8.730 9.668 -9.655 1.00 90.50 275 GLU A C 1
ATOM 2095 O O . GLU A 1 275 ? 8.375 9.643 -8.476 1.00 90.50 275 GLU A O 1
ATOM 2100 N N . ARG A 1 276 ? 9.854 10.288 -10.039 1.00 92.81 276 ARG A N 1
ATOM 2101 C CA . ARG A 1 276 ? 10.726 11.015 -9.103 1.00 92.81 276 ARG A CA 1
ATOM 2102 C C . ARG A 1 276 ? 10.052 12.257 -8.535 1.00 92.81 276 ARG A C 1
ATOM 2104 O O . ARG A 1 276 ? 10.198 12.523 -7.346 1.00 92.81 276 ARG A O 1
ATOM 2111 N N . GLU A 1 277 ? 9.331 13.016 -9.352 1.00 93.25 277 GLU A N 1
ATOM 2112 C CA . GLU A 1 277 ? 8.572 14.180 -8.879 1.00 93.25 277 GLU A CA 1
ATOM 2113 C C . GLU A 1 277 ? 7.431 13.762 -7.948 1.00 93.25 277 GLU A C 1
ATOM 2115 O O . GLU A 1 277 ? 7.289 14.322 -6.862 1.00 93.25 277 GLU A O 1
ATOM 2120 N N . ALA A 1 278 ? 6.690 12.709 -8.301 1.00 94.19 278 ALA A N 1
ATOM 2121 C CA . ALA A 1 278 ? 5.651 12.145 -7.444 1.00 94.19 278 ALA A CA 1
ATOM 2122 C C . ALA A 1 278 ? 6.218 11.607 -6.118 1.00 94.19 278 ALA A C 1
ATOM 2124 O O . ALA A 1 278 ? 5.597 11.769 -5.067 1.00 94.19 278 ALA A O 1
ATOM 2125 N N . MET A 1 279 ? 7.401 10.983 -6.144 1.00 92.38 279 MET A N 1
ATOM 2126 C CA . MET A 1 279 ? 8.106 10.533 -4.942 1.00 92.38 279 MET A CA 1
ATOM 2127 C C . MET A 1 279 ? 8.478 11.713 -4.041 1.00 92.38 279 MET A C 1
ATOM 2129 O O . MET A 1 279 ? 8.172 11.674 -2.853 1.00 92.38 279 MET A O 1
ATOM 2133 N N . LYS A 1 280 ? 9.060 12.780 -4.602 1.00 94.81 280 LYS A N 1
ATOM 2134 C CA . LYS A 1 280 ? 9.401 13.999 -3.852 1.00 94.81 280 LYS A CA 1
ATOM 2135 C C . LYS A 1 280 ? 8.171 14.656 -3.228 1.00 94.81 280 LYS A C 1
ATOM 2137 O O . LYS A 1 280 ? 8.195 14.965 -2.043 1.00 94.81 280 LYS A O 1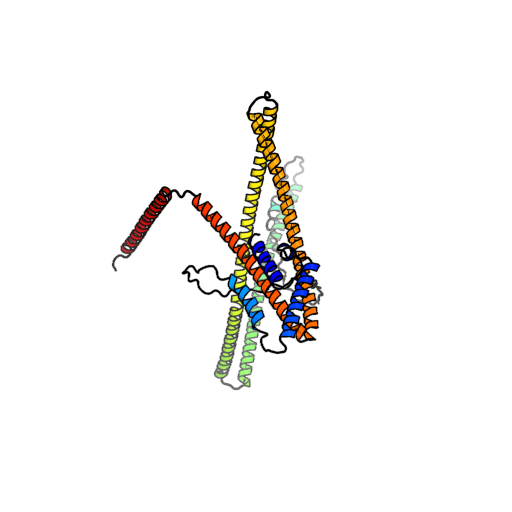
ATOM 2142 N N . ALA A 1 281 ? 7.079 14.788 -3.982 1.00 95.75 281 ALA A N 1
ATOM 2143 C CA . ALA A 1 281 ? 5.831 15.349 -3.464 1.00 95.75 281 ALA A CA 1
ATOM 2144 C C . ALA A 1 281 ? 5.279 14.527 -2.283 1.00 95.75 281 ALA A C 1
ATOM 2146 O O . ALA A 1 281 ? 4.895 15.086 -1.258 1.00 95.75 281 ALA A O 1
ATOM 2147 N N . ARG A 1 282 ? 5.310 13.188 -2.378 1.00 94.81 282 ARG A N 1
ATOM 2148 C CA . ARG A 1 282 ? 4.918 12.295 -1.270 1.00 94.81 282 ARG A CA 1
ATOM 2149 C C . ARG A 1 282 ? 5.843 12.413 -0.061 1.00 94.81 282 ARG A C 1
ATOM 2151 O O . ARG A 1 282 ? 5.386 12.307 1.077 1.00 94.81 282 ARG A O 1
ATOM 2158 N N . GLU A 1 283 ? 7.143 12.595 -0.281 1.00 94.06 283 GLU A N 1
ATOM 2159 C CA . GLU A 1 283 ? 8.113 12.807 0.797 1.00 94.06 283 GLU A CA 1
ATOM 2160 C C . GLU A 1 283 ? 7.885 14.141 1.517 1.00 94.06 283 GLU A C 1
ATOM 2162 O O . GLU A 1 283 ? 7.956 14.188 2.748 1.00 94.06 283 GLU A O 1
ATOM 2167 N N . GLU A 1 284 ? 7.569 15.204 0.778 1.00 95.50 284 GLU A N 1
ATOM 2168 C CA . GLU A 1 284 ? 7.216 16.516 1.325 1.00 95.50 284 GLU A CA 1
ATOM 2169 C C . GLU A 1 284 ? 5.910 16.462 2.125 1.00 95.50 284 GLU A C 1
ATOM 2171 O O . GLU A 1 284 ? 5.881 16.924 3.266 1.00 95.50 284 GLU A O 1
ATOM 2176 N N . GLU A 1 285 ? 4.873 15.805 1.599 1.00 96.81 285 GLU A N 1
ATOM 2177 C CA . GLU A 1 285 ? 3.615 15.565 2.316 1.00 96.81 285 GLU A CA 1
ATOM 2178 C C . GLU A 1 285 ? 3.852 14.764 3.605 1.00 96.81 285 GLU A C 1
ATOM 2180 O O . GLU A 1 285 ? 3.408 15.148 4.687 1.00 96.81 285 GLU A O 1
ATOM 2185 N N . THR A 1 286 ? 4.643 13.689 3.530 1.00 95.44 286 THR A N 1
ATOM 2186 C CA . THR A 1 286 ? 5.003 12.888 4.710 1.00 95.44 286 THR A CA 1
ATOM 2187 C C . THR A 1 286 ? 5.765 13.723 5.742 1.00 95.44 286 THR A C 1
ATOM 2189 O O . THR A 1 286 ? 5.587 13.546 6.950 1.00 95.44 286 THR A O 1
ATOM 2192 N N . ARG A 1 287 ? 6.638 14.632 5.295 1.00 97.56 287 ARG A N 1
ATOM 2193 C CA . ARG A 1 287 ? 7.376 15.538 6.181 1.00 97.56 287 ARG A CA 1
ATOM 2194 C C . ARG A 1 287 ? 6.439 16.545 6.851 1.00 97.56 287 ARG A C 1
ATOM 2196 O O . ARG A 1 287 ? 6.610 16.771 8.048 1.00 97.56 287 ARG A O 1
ATOM 2203 N N . ALA A 1 288 ? 5.470 17.091 6.117 1.00 97.19 288 ALA A N 1
ATOM 2204 C CA . ALA A 1 288 ? 4.461 18.007 6.644 1.00 97.19 288 ALA A CA 1
ATOM 2205 C C . ALA A 1 288 ? 3.582 17.323 7.703 1.00 97.19 288 ALA A C 1
ATOM 2207 O O . ALA A 1 288 ? 3.504 17.808 8.828 1.00 97.19 288 ALA A O 1
ATOM 2208 N N . LEU A 1 289 ? 3.046 16.134 7.405 1.00 96.19 289 LEU A N 1
ATOM 2209 C CA . LEU A 1 289 ? 2.242 15.358 8.359 1.00 96.19 289 LEU A CA 1
ATOM 2210 C C . LEU A 1 289 ? 3.022 15.020 9.635 1.00 96.19 289 LEU A C 1
ATOM 2212 O O . LEU A 1 289 ? 2.493 15.103 10.736 1.00 96.19 289 LEU A O 1
ATOM 2216 N N . ARG A 1 290 ? 4.312 14.680 9.522 1.00 97.06 290 ARG A N 1
ATOM 2217 C CA . ARG A 1 290 ? 5.163 14.445 10.702 1.00 97.06 290 ARG A CA 1
ATOM 2218 C C . ARG A 1 290 ? 5.404 15.706 11.528 1.00 97.06 290 ARG A C 1
ATOM 2220 O O . ARG A 1 290 ? 5.646 15.584 12.725 1.00 97.06 290 ARG A O 1
ATOM 2227 N N . ALA A 1 291 ? 5.426 16.883 10.907 1.00 96.75 291 ALA A N 1
ATOM 2228 C CA . ALA A 1 291 ? 5.530 18.140 11.639 1.00 96.75 291 ALA A CA 1
ATOM 2229 C C . ALA A 1 291 ? 4.236 18.415 12.414 1.00 96.75 291 ALA A C 1
ATOM 2231 O O . ALA A 1 291 ? 4.313 18.634 13.617 1.00 96.75 291 ALA A O 1
ATOM 2232 N N . GLU A 1 292 ? 3.081 18.260 11.765 1.00 97.56 292 GLU A N 1
ATOM 2233 C CA . GLU A 1 292 ? 1.766 18.395 12.402 1.00 97.56 292 GLU A CA 1
ATOM 2234 C C . GLU A 1 292 ? 1.586 17.402 13.562 1.00 97.56 292 GLU A C 1
ATOM 2236 O O . GLU A 1 292 ? 1.159 17.789 14.645 1.00 97.56 292 GLU A O 1
ATOM 2241 N N . CYS A 1 293 ? 1.989 16.134 13.399 1.00 94.75 293 CYS A N 1
ATOM 2242 C CA . CYS A 1 293 ? 1.953 15.167 14.501 1.00 94.75 293 CYS A CA 1
ATOM 2243 C C . CYS A 1 293 ? 2.784 15.624 15.707 1.00 94.75 293 CYS A C 1
ATOM 2245 O O . CYS A 1 293 ? 2.321 15.487 16.833 1.00 94.75 293 CYS A O 1
ATOM 2247 N N . ARG A 1 294 ? 3.981 16.186 15.488 1.00 97.25 294 ARG A N 1
ATOM 2248 C CA . ARG A 1 294 ? 4.822 16.691 16.586 1.00 97.25 294 ARG A CA 1
ATOM 2249 C C . ARG A 1 294 ? 4.207 17.903 17.280 1.00 97.25 294 ARG A C 1
ATOM 2251 O O . ARG A 1 294 ? 4.326 18.013 18.494 1.00 97.25 294 ARG A O 1
ATOM 2258 N N . GLU A 1 295 ? 3.568 18.798 16.531 1.00 96.88 295 GLU A N 1
ATOM 2259 C CA . GLU A 1 295 ? 2.844 19.937 17.108 1.00 96.88 295 GLU A CA 1
ATOM 2260 C C . GLU A 1 295 ? 1.662 19.458 17.958 1.00 96.88 295 GLU A C 1
ATOM 2262 O O . GLU A 1 295 ? 1.521 19.876 19.103 1.00 96.88 295 GLU A O 1
ATOM 2267 N N . LEU A 1 296 ? 0.873 18.506 17.454 1.00 96.75 296 LEU A N 1
ATOM 2268 C CA . LEU A 1 296 ? -0.234 17.916 18.208 1.00 96.75 296 LEU A CA 1
ATOM 2269 C C . LEU A 1 296 ? 0.239 17.157 19.455 1.00 96.75 296 LEU A C 1
ATOM 2271 O O . LEU A 1 296 ? -0.422 17.209 20.488 1.00 96.75 296 LEU A O 1
ATOM 2275 N N . GLU A 1 297 ? 1.371 16.457 19.382 1.00 95.44 297 GLU A N 1
ATOM 2276 C CA . GLU A 1 297 ? 1.982 15.794 20.539 1.00 95.44 297 GLU A CA 1
ATOM 2277 C C . GLU A 1 297 ? 2.419 16.805 21.609 1.00 95.44 297 GLU A C 1
ATOM 2279 O O . GLU A 1 297 ? 2.158 16.580 22.791 1.00 95.44 297 GLU A O 1
ATOM 2284 N N . ALA A 1 298 ? 3.027 17.927 21.208 1.00 96.19 298 ALA A N 1
ATOM 2285 C CA . ALA A 1 298 ? 3.387 19.009 22.125 1.00 96.19 298 ALA A CA 1
ATOM 2286 C C . ALA A 1 298 ? 2.140 19.640 22.769 1.00 96.19 298 ALA A C 1
ATOM 2288 O O . ALA A 1 298 ? 2.080 19.774 23.989 1.00 96.19 298 ALA A O 1
ATOM 2289 N N . ASP A 1 299 ? 1.102 19.917 21.978 1.00 96.19 299 ASP A N 1
ATOM 2290 C CA . ASP A 1 299 ? -0.186 20.419 22.467 1.00 96.19 299 ASP A CA 1
ATOM 2291 C C . ASP A 1 299 ? -0.846 19.469 23.476 1.00 96.19 299 ASP A C 1
ATOM 2293 O O . ASP A 1 299 ? -1.468 19.915 24.443 1.00 96.19 299 ASP A O 1
ATOM 2297 N N . ILE A 1 300 ? -0.772 18.155 23.235 1.00 94.31 300 ILE A N 1
ATOM 2298 C CA . ILE A 1 300 ? -1.285 17.141 24.163 1.00 94.31 300 ILE A CA 1
ATOM 2299 C C . ILE A 1 300 ? -0.485 17.188 25.460 1.00 94.31 300 ILE A C 1
ATOM 2301 O O . ILE A 1 300 ? -1.093 17.252 26.525 1.00 94.31 300 ILE A O 1
ATOM 2305 N N . PHE A 1 301 ? 0.845 17.206 25.374 1.00 96.19 301 PHE A N 1
ATOM 2306 C CA . PHE A 1 301 ? 1.715 17.271 26.544 1.00 96.19 301 PHE A CA 1
ATOM 2307 C C . PHE A 1 301 ? 1.438 18.521 27.394 1.00 96.19 301 PHE A C 1
ATOM 2309 O O . PHE A 1 301 ? 1.265 18.418 28.609 1.00 96.19 301 PHE A O 1
ATOM 2316 N N . ASP A 1 302 ? 1.302 19.689 26.762 1.00 95.94 302 ASP A N 1
ATOM 2317 C CA . ASP A 1 302 ? 0.997 20.944 27.452 1.00 95.94 302 ASP A CA 1
ATOM 2318 C C . ASP A 1 302 ? -0.388 20.909 28.112 1.00 95.94 302 ASP A C 1
ATOM 2320 O O . ASP A 1 302 ? -0.553 21.348 29.253 1.00 95.94 302 ASP A O 1
ATOM 2324 N N . LYS A 1 303 ? -1.397 20.351 27.430 1.00 92.88 303 LYS A N 1
ATOM 2325 C CA . LYS A 1 303 ? -2.753 20.194 27.984 1.00 92.88 303 LYS A CA 1
ATOM 2326 C C . LYS A 1 303 ? -2.804 19.182 29.126 1.00 92.88 303 LYS A C 1
ATOM 2328 O O . LYS A 1 303 ? -3.533 19.413 30.089 1.00 92.88 303 LYS A O 1
ATOM 2333 N N . GLU A 1 304 ? -2.045 18.092 29.049 1.00 91.50 304 GLU A N 1
ATOM 2334 C CA . GLU A 1 304 ? -1.891 17.135 30.150 1.00 91.50 304 GLU A CA 1
ATOM 2335 C C . GLU A 1 304 ? -1.212 17.806 31.354 1.00 91.50 304 GLU A C 1
ATOM 2337 O O . GLU A 1 304 ? -1.709 17.696 32.474 1.00 91.50 304 GLU A O 1
ATOM 2342 N N . GLY A 1 305 ? -0.172 18.615 31.127 1.00 93.12 305 GLY A N 1
ATOM 2343 C CA . GLY A 1 305 ? 0.462 19.416 32.177 1.00 93.12 305 GLY A CA 1
ATOM 2344 C C . GLY A 1 305 ? -0.492 20.429 32.827 1.00 93.12 305 GLY A C 1
ATOM 2345 O O . GLY A 1 305 ? -0.538 20.545 34.053 1.00 93.12 305 GLY A O 1
ATOM 2346 N N . GLN A 1 306 ? -1.308 21.129 32.031 1.00 91.50 306 GLN A N 1
ATOM 2347 C CA . GLN A 1 306 ? -2.355 22.027 32.540 1.00 91.50 306 GLN A CA 1
ATOM 2348 C C . GLN A 1 306 ? -3.414 21.270 33.347 1.00 91.50 306 GLN A C 1
ATOM 2350 O O . GLN A 1 306 ? -3.873 21.757 34.380 1.00 91.50 306 GLN A O 1
ATOM 2355 N N . GLN A 1 307 ? -3.802 20.077 32.893 1.00 85.75 307 GLN A N 1
ATOM 2356 C CA . GLN A 1 307 ? -4.742 19.224 33.607 1.00 85.75 307 GLN A CA 1
ATOM 2357 C C . GLN A 1 307 ? -4.186 18.814 34.975 1.00 85.75 307 GLN A C 1
ATOM 2359 O O . GLN A 1 307 ? -4.906 18.918 35.968 1.00 85.75 307 GLN A O 1
ATOM 2364 N N . ASP A 1 308 ? -2.927 18.386 35.041 1.00 87.50 308 ASP A N 1
ATOM 2365 C CA . ASP A 1 308 ? -2.278 17.991 36.293 1.00 87.50 308 ASP A CA 1
ATOM 2366 C C . ASP A 1 308 ? -2.136 19.176 37.261 1.00 87.50 308 ASP A C 1
ATOM 2368 O O . ASP A 1 308 ? -2.420 19.038 38.454 1.00 87.50 308 ASP A O 1
ATOM 2372 N N . ALA A 1 309 ? -1.795 20.366 36.753 1.00 88.94 309 ALA A N 1
ATOM 2373 C CA . ALA A 1 309 ? -1.742 21.592 37.551 1.00 88.94 309 ALA A CA 1
ATOM 2374 C C . ALA A 1 309 ? -3.118 21.963 38.138 1.00 88.94 309 ALA A C 1
ATOM 2376 O O . ALA A 1 309 ? -3.241 22.191 39.343 1.00 88.94 309 ALA A O 1
ATOM 2377 N N . LEU A 1 310 ? -4.177 21.949 37.318 1.00 85.44 310 LEU A N 1
ATOM 2378 C CA . LEU A 1 310 ? -5.547 22.224 37.769 1.00 85.44 310 LEU A CA 1
ATOM 2379 C C . LEU A 1 310 ? -6.060 21.165 38.754 1.00 85.44 310 LEU A C 1
ATOM 2381 O O . LEU A 1 310 ? -6.824 21.483 39.668 1.00 85.44 310 LEU A O 1
ATOM 2385 N N . LEU A 1 311 ? -5.654 19.902 38.588 1.00 81.50 311 LEU A N 1
ATOM 2386 C CA . LEU A 1 311 ? -5.956 18.836 39.542 1.00 81.50 311 LEU A CA 1
ATOM 2387 C C . LEU A 1 311 ? -5.285 19.095 40.894 1.00 81.50 311 LEU A C 1
ATOM 2389 O O . LEU A 1 311 ? -5.960 18.988 41.916 1.00 81.50 311 LEU A O 1
ATOM 2393 N N . ALA A 1 312 ? -4.011 19.495 40.909 1.00 84.38 312 ALA A N 1
ATOM 2394 C CA . ALA A 1 312 ? -3.299 19.837 42.139 1.00 84.38 312 ALA A CA 1
ATOM 2395 C C . ALA A 1 312 ? -3.943 21.035 42.868 1.00 84.38 312 ALA A C 1
ATOM 2397 O O . ALA A 1 312 ? -4.125 21.001 44.087 1.00 84.38 312 ALA A O 1
ATOM 2398 N N . GLU A 1 313 ? -4.372 22.064 42.130 1.00 83.56 313 GLU A N 1
ATOM 2399 C CA . GLU A 1 313 ? -5.118 23.201 42.688 1.00 83.56 313 GLU A CA 1
ATOM 2400 C C . GLU A 1 313 ? -6.484 22.782 43.262 1.00 83.56 313 GLU A C 1
ATOM 2402 O O . GLU A 1 313 ? -6.871 23.220 44.349 1.00 83.56 313 GLU A O 1
ATOM 2407 N N . LEU A 1 314 ? -7.206 21.886 42.580 1.00 74.06 314 LEU A N 1
ATOM 2408 C CA . LEU A 1 314 ? -8.475 21.323 43.060 1.00 74.06 314 LEU A CA 1
ATOM 2409 C C . LEU A 1 314 ? -8.310 20.419 44.288 1.00 74.06 314 LEU A C 1
ATOM 2411 O O . LEU A 1 314 ? -9.230 20.330 45.103 1.00 74.06 314 LEU A O 1
ATOM 2415 N N . GLU A 1 315 ? -7.176 19.734 44.427 1.00 76.19 315 GLU A N 1
ATOM 2416 C CA . GLU A 1 315 ? -6.851 18.934 45.611 1.00 76.19 315 GLU A CA 1
ATOM 2417 C C . GLU A 1 315 ? -6.502 19.804 46.825 1.00 76.19 315 GLU A C 1
ATOM 2419 O O . GLU A 1 315 ? -6.851 19.437 47.952 1.00 76.19 315 GLU A O 1
ATOM 2424 N N . GLY A 1 316 ? -5.880 20.967 46.595 1.00 74.62 316 GLY A N 1
ATOM 2425 C CA . GLY A 1 316 ? -5.632 21.993 47.612 1.00 74.62 316 GLY A CA 1
ATOM 2426 C C . GLY A 1 316 ? -6.868 22.823 47.989 1.00 74.62 316 GLY A C 1
ATOM 2427 O O . GLY A 1 316 ? -6.901 23.431 49.061 1.00 74.62 316 GLY A O 1
ATOM 2428 N N . ALA A 1 317 ? -7.901 22.836 47.144 1.00 69.00 317 ALA A N 1
ATOM 2429 C CA . ALA A 1 317 ? -9.146 23.555 47.393 1.00 69.00 317 ALA A CA 1
ATOM 2430 C C . ALA A 1 317 ? -9.982 22.907 48.524 1.00 69.00 317 ALA A C 1
ATOM 2432 O O . ALA A 1 317 ? -9.968 21.685 48.712 1.00 69.00 317 ALA A O 1
ATOM 2433 N N . PRO A 1 318 ? -10.764 23.699 49.288 1.00 69.50 318 PRO A N 1
ATOM 2434 C CA . PRO A 1 318 ? -11.594 23.177 50.370 1.00 69.50 318 PRO A CA 1
ATOM 2435 C C . PRO A 1 318 ? -12.539 22.073 49.868 1.00 69.50 318 PRO A C 1
ATOM 2437 O O . PRO A 1 318 ? -13.268 22.237 48.885 1.00 69.50 318 PRO A O 1
ATOM 2440 N N . LYS A 1 319 ? -12.521 20.925 50.561 1.00 59.28 319 LYS A N 1
ATOM 2441 C CA . LYS A 1 319 ? -13.302 19.722 50.235 1.00 59.28 319 LYS A CA 1
ATOM 2442 C C . LYS A 1 319 ? -14.805 20.029 50.294 1.00 59.28 319 LYS A C 1
ATOM 2444 O O . LYS A 1 319 ? -15.415 19.949 51.354 1.00 59.28 319 LYS A O 1
ATOM 2449 N N . GLY A 1 320 ? -15.390 20.382 49.150 1.00 58.62 320 GLY A N 1
ATOM 2450 C CA . GLY A 1 320 ? -16.817 20.701 49.028 1.00 58.62 320 GLY A CA 1
ATOM 2451 C C . GLY A 1 320 ? -17.246 21.382 47.723 1.00 58.62 320 GLY A C 1
ATOM 2452 O O . GLY A 1 320 ? -18.444 21.494 47.478 1.00 58.62 320 GLY A O 1
ATOM 2453 N N . ALA A 1 321 ? -16.317 21.813 46.861 1.00 61.06 321 ALA A N 1
ATOM 2454 C CA . ALA A 1 321 ? -16.673 22.435 45.586 1.00 61.06 321 ALA A CA 1
ATOM 2455 C C . ALA A 1 321 ? -17.238 21.398 44.579 1.00 61.06 321 ALA A C 1
ATOM 2457 O O . ALA A 1 321 ? -16.578 20.386 44.320 1.00 61.06 321 ALA A O 1
ATOM 2458 N N . PRO A 1 322 ? -18.408 21.644 43.950 1.00 65.19 322 PRO A N 1
ATOM 2459 C CA . PRO A 1 322 ? -19.018 20.715 42.993 1.00 65.19 322 PRO A CA 1
ATOM 2460 C C . PRO A 1 322 ? -18.090 20.335 41.826 1.00 65.19 322 PRO A C 1
ATOM 2462 O O . PRO A 1 322 ? -18.175 19.220 41.313 1.00 65.19 322 PRO A O 1
ATOM 2465 N N . GLY A 1 323 ? -17.160 21.220 41.443 1.00 62.91 323 GLY A N 1
ATOM 2466 C CA . GLY A 1 323 ? -16.179 20.983 40.378 1.00 62.91 323 GLY A CA 1
ATOM 2467 C C . GLY A 1 323 ? -15.263 19.777 40.624 1.00 62.91 323 GLY A C 1
ATOM 2468 O O . GLY A 1 323 ? -15.055 18.982 39.711 1.00 62.91 323 GLY A O 1
ATOM 2469 N N . ALA A 1 324 ? -14.803 19.555 41.860 1.00 66.06 324 ALA A N 1
ATOM 2470 C CA . ALA A 1 324 ? -13.909 18.438 42.183 1.00 66.06 324 ALA A CA 1
ATOM 2471 C C . ALA A 1 324 ? -14.590 17.064 42.014 1.00 66.06 324 ALA A C 1
ATOM 2473 O O . ALA A 1 324 ? -13.941 16.080 41.661 1.00 66.06 324 ALA A O 1
ATOM 2474 N N . ALA A 1 325 ? -15.908 16.985 42.227 1.00 74.75 325 ALA A N 1
ATOM 2475 C CA . ALA A 1 325 ? -16.677 15.756 42.037 1.00 74.75 325 ALA A CA 1
ATOM 2476 C C . ALA A 1 325 ? -16.884 15.426 40.549 1.00 74.75 325 ALA A C 1
ATOM 2478 O O . ALA A 1 325 ? -16.730 14.269 40.152 1.00 74.75 325 ALA A O 1
ATOM 2479 N N . TYR A 1 326 ? -17.187 16.431 39.717 1.00 82.38 326 TYR A N 1
ATOM 2480 C CA . TYR A 1 326 ? -17.306 16.242 38.268 1.00 82.38 326 TYR A CA 1
ATOM 2481 C C . TYR A 1 326 ? -15.966 15.863 37.637 1.00 82.38 326 TYR A C 1
ATOM 2483 O O . TYR A 1 326 ? -15.925 14.926 36.847 1.00 82.38 326 TYR A O 1
ATOM 2491 N N . VAL A 1 327 ? -14.868 16.511 38.036 1.00 80.44 327 VAL A N 1
ATOM 2492 C CA . VAL A 1 327 ? -13.522 16.202 37.530 1.00 80.44 327 VAL A CA 1
ATOM 2493 C C . VAL A 1 327 ? -13.091 14.783 37.908 1.00 80.44 327 VAL A C 1
ATOM 2495 O O . VAL A 1 327 ? -12.626 14.042 37.044 1.00 80.44 327 VAL A O 1
ATOM 2498 N N . ARG A 1 328 ? -13.327 14.346 39.154 1.00 79.69 328 ARG A N 1
ATOM 2499 C CA . ARG A 1 328 ? -13.074 12.950 39.560 1.00 79.69 328 ARG A CA 1
ATOM 2500 C C . ARG A 1 328 ? -13.904 11.962 38.747 1.00 79.69 328 ARG A C 1
ATOM 2502 O O . ARG A 1 328 ? -13.355 11.008 38.211 1.00 79.69 328 ARG A O 1
ATOM 2509 N N . ARG A 1 329 ? -15.203 12.230 38.568 1.00 88.00 329 ARG A N 1
ATOM 2510 C CA . ARG A 1 329 ? -16.082 11.375 37.759 1.00 88.00 329 ARG A CA 1
ATOM 2511 C C . ARG A 1 329 ? -15.639 11.309 36.295 1.00 88.00 329 ARG A C 1
ATOM 2513 O O . ARG A 1 329 ? -15.678 10.233 35.709 1.00 88.00 329 ARG A O 1
ATOM 2520 N N . ILE A 1 330 ? -15.221 12.429 35.707 1.00 87.00 330 ILE A N 1
ATOM 2521 C CA . ILE A 1 330 ? -14.679 12.469 34.343 1.00 87.00 330 ILE A CA 1
ATOM 2522 C C . ILE A 1 330 ? -13.371 11.673 34.277 1.00 87.00 330 ILE A C 1
ATOM 2524 O O . ILE A 1 330 ? -13.228 10.845 33.386 1.00 87.00 330 ILE A O 1
ATOM 2528 N N . SER A 1 331 ? -12.461 11.840 35.242 1.00 86.25 331 SER A N 1
ATOM 2529 C CA . SER A 1 331 ? -11.215 11.063 35.329 1.00 86.25 331 SER A CA 1
ATOM 2530 C C . SER A 1 331 ? -11.484 9.556 35.400 1.00 86.25 331 SER A C 1
ATOM 2532 O O . SER A 1 331 ? -10.861 8.780 34.675 1.00 86.25 331 SER A O 1
ATOM 2534 N N . ASP A 1 332 ? -12.459 9.132 36.204 1.00 90.06 332 ASP A N 1
ATOM 2535 C CA . ASP A 1 332 ? -12.846 7.724 36.319 1.00 90.06 332 ASP A CA 1
ATOM 2536 C C . ASP A 1 332 ? -13.463 7.187 35.020 1.00 90.06 332 ASP A C 1
ATOM 2538 O O . ASP A 1 332 ? -13.150 6.069 34.608 1.00 90.06 332 ASP A O 1
ATOM 2542 N N . ILE A 1 333 ? -14.276 7.993 34.325 1.00 93.38 333 ILE A N 1
ATOM 2543 C CA . ILE A 1 333 ? -14.791 7.648 32.992 1.00 93.38 333 ILE A CA 1
ATOM 2544 C C . ILE A 1 333 ? -13.634 7.505 31.995 1.00 93.38 333 ILE A C 1
ATOM 2546 O O . ILE A 1 333 ? -13.593 6.513 31.275 1.00 93.38 333 ILE A O 1
ATOM 2550 N N . VAL A 1 334 ? -12.667 8.429 31.974 1.00 93.38 334 VAL A N 1
ATOM 2551 C CA . VAL A 1 334 ? -11.499 8.354 31.076 1.00 93.38 334 VAL A CA 1
ATOM 2552 C C . VAL A 1 334 ? -10.667 7.101 31.357 1.00 93.38 334 VAL A C 1
ATOM 2554 O O . VAL A 1 334 ? -10.293 6.390 30.425 1.00 93.38 334 VAL A O 1
ATOM 2557 N N . LYS A 1 335 ? -10.424 6.769 32.631 1.00 94.69 335 LYS A N 1
ATOM 2558 C CA . LYS A 1 335 ? -9.745 5.520 33.020 1.00 94.69 335 LYS A CA 1
ATOM 2559 C C . LYS A 1 335 ? -10.514 4.290 32.540 1.00 94.69 335 LYS A C 1
ATOM 2561 O O . LYS A 1 335 ? -9.908 3.347 32.034 1.00 94.69 335 LYS A O 1
ATOM 2566 N N . GLN A 1 336 ? -11.838 4.306 32.671 1.00 96.69 336 GLN A N 1
ATOM 2567 C CA . GLN A 1 336 ? -12.683 3.209 32.219 1.00 96.69 336 GLN A CA 1
ATOM 2568 C C . GLN A 1 336 ? -12.679 3.066 30.691 1.00 96.69 336 GLN A C 1
ATOM 2570 O O . GLN A 1 336 ? -12.605 1.940 30.208 1.00 96.69 336 GLN A O 1
ATOM 2575 N N . VAL A 1 337 ? -12.698 4.169 29.937 1.00 95.00 337 VAL A N 1
ATOM 2576 C CA . VAL A 1 337 ? -12.581 4.155 28.467 1.00 95.00 337 VAL A CA 1
ATOM 2577 C C . VAL A 1 337 ? -11.229 3.577 28.046 1.00 95.00 337 VAL A C 1
ATOM 2579 O O . VAL A 1 337 ? -11.198 2.633 27.265 1.00 95.00 337 VAL A O 1
ATOM 2582 N N . ARG A 1 338 ? -10.120 4.017 28.659 1.00 94.44 338 ARG A N 1
ATOM 2583 C CA . ARG A 1 338 ? -8.781 3.454 28.387 1.00 94.44 338 ARG A CA 1
ATOM 2584 C C . ARG A 1 338 ? -8.713 1.946 28.662 1.00 94.44 338 ARG A C 1
ATOM 2586 O O . ARG A 1 338 ? -8.089 1.201 27.909 1.00 94.44 338 ARG A O 1
ATOM 2593 N N . LYS A 1 339 ? -9.370 1.476 29.729 1.00 95.81 339 LYS A N 1
ATOM 2594 C CA . LYS A 1 339 ? -9.474 0.041 30.035 1.00 95.81 339 LYS A CA 1
ATOM 2595 C C . LYS A 1 339 ? -10.290 -0.706 28.976 1.00 95.81 339 LYS A C 1
ATOM 2597 O O . LYS A 1 339 ? -9.882 -1.780 28.547 1.00 95.81 339 LYS A O 1
ATOM 2602 N N . GLN A 1 340 ? -11.408 -0.130 28.537 1.00 96.81 340 GLN A N 1
ATOM 2603 C CA . GLN A 1 340 ? -12.226 -0.693 27.464 1.00 96.81 340 GLN A CA 1
ATOM 2604 C C . GLN A 1 340 ? -11.455 -0.777 26.145 1.00 96.81 340 GLN A C 1
ATOM 2606 O O . GLN A 1 340 ? -11.556 -1.799 25.478 1.00 96.81 340 GLN A O 1
ATOM 2611 N N . ASP A 1 341 ? -10.648 0.224 25.792 1.00 96.06 341 ASP A N 1
ATOM 2612 C CA . ASP A 1 341 ? -9.821 0.191 24.579 1.00 96.06 341 ASP A CA 1
ATOM 2613 C C . ASP A 1 341 ? -8.804 -0.960 24.612 1.00 96.06 341 ASP A C 1
ATOM 2615 O O . ASP A 1 341 ? -8.628 -1.670 23.618 1.00 96.06 341 ASP A O 1
ATOM 2619 N N . ALA A 1 342 ? -8.185 -1.210 25.771 1.00 96.31 342 ALA A N 1
ATOM 2620 C CA . ALA A 1 342 ? -7.294 -2.354 25.965 1.00 96.31 342 ALA A CA 1
ATOM 2621 C C . ALA A 1 342 ? -8.041 -3.699 25.853 1.00 96.31 342 ALA A C 1
ATOM 2623 O O . ALA A 1 342 ? -7.560 -4.628 25.197 1.00 96.31 342 ALA A O 1
ATOM 2624 N N . ASP A 1 343 ? -9.237 -3.797 26.440 1.00 96.69 343 ASP A N 1
ATOM 2625 C CA . ASP A 1 343 ? -10.087 -4.987 26.335 1.00 96.69 343 ASP A CA 1
ATOM 2626 C C . ASP A 1 343 ? -10.562 -5.217 24.884 1.00 96.69 343 ASP A C 1
ATOM 2628 O O . ASP A 1 343 ? -10.541 -6.348 24.394 1.00 96.69 343 ASP A O 1
ATOM 2632 N N . ILE A 1 344 ? -10.921 -4.156 24.150 1.00 95.75 344 ILE A N 1
ATOM 2633 C CA . ILE A 1 344 ? -11.274 -4.211 22.723 1.00 95.75 344 ILE A CA 1
ATOM 2634 C C . ILE A 1 344 ? -10.077 -4.688 21.902 1.00 95.75 344 ILE A C 1
ATOM 2636 O O . ILE A 1 344 ? -10.237 -5.567 21.055 1.00 95.75 344 ILE A O 1
ATOM 2640 N N . ALA A 1 345 ? -8.876 -4.162 22.158 1.00 95.94 345 ALA A N 1
ATOM 2641 C CA . ALA A 1 345 ? -7.665 -4.598 21.469 1.00 95.94 345 ALA A CA 1
ATOM 2642 C C . ALA A 1 345 ? -7.417 -6.104 21.660 1.00 95.94 345 ALA A C 1
ATOM 2644 O O . ALA A 1 345 ? -7.080 -6.801 20.698 1.00 95.94 345 ALA A O 1
ATOM 2645 N N . LYS A 1 346 ? -7.666 -6.625 22.868 1.00 97.44 346 LYS A N 1
ATOM 2646 C CA . LYS A 1 346 ? -7.608 -8.062 23.158 1.00 97.44 346 LYS A CA 1
ATOM 2647 C C . LYS A 1 346 ? -8.668 -8.850 22.384 1.00 97.44 346 LYS A C 1
ATOM 2649 O O . LYS A 1 346 ? -8.323 -9.823 21.722 1.00 97.44 346 LYS A O 1
ATOM 2654 N N . ILE A 1 347 ? -9.925 -8.401 22.380 1.00 97.44 347 ILE A N 1
ATOM 2655 C CA . ILE A 1 347 ? -11.005 -9.041 21.605 1.00 97.44 347 ILE A CA 1
ATOM 2656 C C . ILE A 1 347 ? -10.662 -9.070 20.107 1.00 97.44 347 ILE A C 1
ATOM 2658 O O . ILE A 1 347 ? -10.887 -10.072 19.433 1.00 97.44 347 ILE A O 1
ATOM 2662 N N . VAL A 1 348 ? -10.087 -7.994 19.565 1.00 96.44 348 VAL A N 1
ATOM 2663 C CA . VAL A 1 348 ? -9.654 -7.935 18.161 1.00 96.44 348 VAL A CA 1
ATOM 2664 C C . VAL A 1 348 ? -8.517 -8.923 17.885 1.00 96.44 348 VAL A C 1
ATOM 2666 O O . VAL A 1 348 ? -8.518 -9.564 16.830 1.00 96.44 348 VAL A O 1
ATOM 2669 N N . ALA A 1 349 ? -7.563 -9.075 18.807 1.00 95.88 349 ALA A N 1
ATOM 2670 C CA . ALA A 1 349 ? -6.512 -10.086 18.700 1.00 95.88 349 ALA A CA 1
ATOM 2671 C C . ALA A 1 349 ? -7.101 -11.507 18.693 1.00 95.88 349 ALA A C 1
ATOM 2673 O O . ALA A 1 349 ? -6.806 -12.273 17.773 1.00 95.88 349 ALA A O 1
ATOM 2674 N N . ASP A 1 350 ? -8.019 -11.804 19.616 1.00 97.56 350 ASP A N 1
ATOM 2675 C CA . ASP A 1 350 ? -8.723 -13.089 19.692 1.00 97.56 350 ASP A CA 1
ATOM 2676 C C . ASP A 1 350 ? -9.515 -13.374 18.401 1.00 97.56 350 ASP A C 1
ATOM 2678 O O . ASP A 1 350 ? -9.476 -14.485 17.873 1.00 97.56 350 ASP A O 1
ATOM 2682 N N . ILE A 1 351 ? -10.182 -12.367 17.816 1.00 94.75 351 ILE A N 1
ATOM 2683 C CA . ILE A 1 351 ? -10.880 -12.503 16.524 1.00 94.75 351 ILE A CA 1
ATOM 2684 C C . ILE A 1 351 ? -9.898 -12.864 15.404 1.00 94.75 351 ILE A C 1
ATOM 2686 O O . ILE A 1 351 ? -10.197 -13.733 14.582 1.00 94.75 351 ILE A O 1
ATOM 2690 N N . ARG A 1 352 ? -8.726 -12.222 15.351 1.00 95.50 352 ARG A N 1
ATOM 2691 C CA . ARG A 1 352 ? -7.699 -12.526 14.339 1.00 95.50 352 ARG A CA 1
ATOM 2692 C C . ARG A 1 352 ? -7.129 -13.934 14.519 1.00 95.50 352 ARG A C 1
ATOM 2694 O O . ARG A 1 352 ? -6.892 -14.620 13.524 1.00 95.50 352 ARG A O 1
ATOM 2701 N N . ASP A 1 353 ? -6.923 -14.372 15.757 1.00 95.69 353 ASP A N 1
ATOM 2702 C CA . ASP A 1 353 ? -6.487 -15.735 16.072 1.00 95.69 353 ASP A CA 1
ATOM 2703 C C . ASP A 1 353 ? -7.545 -16.762 15.654 1.00 95.69 353 ASP A C 1
ATOM 2705 O O . ASP A 1 353 ? -7.229 -17.714 14.936 1.00 95.69 353 ASP A O 1
ATOM 2709 N N . LEU A 1 354 ? -8.814 -16.526 16.001 1.00 96.31 354 LEU A N 1
ATOM 2710 C CA . LEU A 1 354 ? -9.939 -17.364 15.585 1.00 96.31 354 LEU A CA 1
ATOM 2711 C C . LEU A 1 354 ? -10.072 -17.428 14.061 1.00 96.31 354 LEU A C 1
ATOM 2713 O O . LEU A 1 354 ? -10.339 -18.498 13.521 1.00 96.31 354 LEU A O 1
ATOM 2717 N N . GLN A 1 355 ? -9.846 -16.326 13.344 1.00 93.50 355 GLN A N 1
ATOM 2718 C CA . GLN A 1 355 ? -9.827 -16.320 11.877 1.00 93.50 355 GLN A CA 1
ATOM 2719 C C . GLN A 1 355 ? -8.690 -17.185 11.315 1.00 93.50 355 GLN A C 1
ATOM 2721 O O . GLN A 1 355 ? -8.914 -17.959 10.382 1.00 93.50 355 GLN A O 1
ATOM 2726 N N . ARG A 1 356 ? -7.482 -17.106 11.890 1.00 95.25 356 ARG A N 1
ATOM 2727 C CA . ARG A 1 356 ? -6.347 -17.958 11.491 1.00 95.25 356 ARG A CA 1
ATOM 2728 C C . ARG A 1 356 ? -6.625 -19.437 11.753 1.00 95.25 356 ARG A C 1
ATOM 2730 O O . ARG A 1 356 ? -6.363 -20.268 10.881 1.00 95.25 356 ARG A O 1
ATOM 2737 N N . GLN A 1 357 ? -7.184 -19.765 12.916 1.00 96.44 357 GLN A N 1
ATOM 2738 C CA . GLN A 1 357 ? -7.603 -21.127 13.251 1.00 96.44 357 GLN A CA 1
ATOM 2739 C C . GLN A 1 357 ? -8.699 -21.619 12.300 1.00 96.44 357 GLN A C 1
ATOM 2741 O O . GLN A 1 357 ? -8.572 -22.710 11.755 1.00 96.44 357 GLN A O 1
ATOM 2746 N N . ASN A 1 358 ? -9.718 -20.799 12.018 1.00 92.00 358 ASN A N 1
ATOM 2747 C CA . ASN A 1 358 ? -10.795 -21.141 11.089 1.00 92.00 358 ASN A CA 1
ATOM 2748 C C . ASN A 1 358 ? -10.248 -21.462 9.693 1.00 92.00 358 ASN A C 1
ATOM 2750 O O . ASN A 1 358 ? -10.563 -22.514 9.147 1.00 92.00 358 ASN A O 1
ATOM 2754 N N . ASN A 1 359 ? -9.358 -20.623 9.158 1.00 92.94 359 ASN A N 1
ATOM 2755 C CA . ASN A 1 359 ? -8.719 -20.871 7.864 1.00 92.94 359 ASN A CA 1
ATOM 2756 C C . ASN A 1 359 ? -7.880 -22.159 7.875 1.00 92.94 359 ASN A C 1
ATOM 2758 O O . ASN A 1 359 ? -7.935 -22.946 6.933 1.00 92.94 359 ASN A O 1
ATOM 2762 N N . THR A 1 360 ? -7.146 -22.409 8.962 1.00 95.56 360 THR A N 1
ATOM 2763 C CA . THR A 1 360 ? -6.344 -23.631 9.121 1.00 95.56 360 THR A CA 1
ATOM 2764 C C . THR A 1 360 ? -7.225 -24.883 9.140 1.00 95.56 360 THR A C 1
ATOM 2766 O O . THR A 1 360 ? -6.914 -25.864 8.464 1.00 95.56 360 THR A O 1
ATOM 2769 N N . GLU A 1 361 ? -8.337 -24.859 9.876 1.00 92.56 361 GLU A N 1
ATOM 2770 C CA . GLU A 1 361 ? -9.297 -25.966 9.923 1.00 92.56 361 GLU A CA 1
ATOM 2771 C C . GLU A 1 361 ? -10.045 -26.139 8.593 1.00 92.56 361 GLU A C 1
ATOM 2773 O O . GLU A 1 361 ? -10.249 -27.270 8.154 1.00 92.56 361 GLU A O 1
ATOM 2778 N N . GLN A 1 362 ? -10.375 -25.052 7.887 1.00 89.75 362 GLN A N 1
ATOM 2779 C CA . GLN A 1 362 ? -10.941 -25.121 6.535 1.00 89.75 362 GLN A CA 1
ATOM 2780 C C . GLN A 1 362 ? -9.979 -25.785 5.543 1.00 89.75 362 GLN A C 1
ATOM 2782 O O . GLN A 1 362 ? -10.398 -26.633 4.753 1.00 89.75 362 GLN A O 1
ATOM 2787 N N . ASP A 1 363 ? -8.689 -25.449 5.585 1.00 93.12 363 ASP A N 1
ATOM 2788 C CA . ASP A 1 363 ? -7.687 -26.065 4.714 1.00 93.12 363 ASP A CA 1
ATOM 2789 C C . ASP A 1 363 ? -7.455 -27.539 5.058 1.00 93.12 363 ASP A C 1
ATOM 2791 O O . ASP A 1 363 ? -7.339 -28.372 4.153 1.00 93.12 363 ASP A O 1
ATOM 2795 N N . LYS A 1 364 ? -7.435 -27.891 6.352 1.00 94.94 364 LYS A N 1
ATOM 2796 C CA . LYS A 1 364 ? -7.413 -29.294 6.791 1.00 94.94 364 LYS A CA 1
ATOM 2797 C C . LYS A 1 364 ? -8.631 -30.044 6.259 1.00 94.94 364 LYS A C 1
ATOM 2799 O O . LYS A 1 364 ? -8.448 -31.094 5.649 1.00 94.94 364 LYS A O 1
ATOM 2804 N N . LEU A 1 365 ? -9.835 -29.486 6.411 1.00 90.75 365 LEU A N 1
ATOM 2805 C CA . LEU A 1 365 ? -11.083 -30.075 5.923 1.00 90.75 365 LEU A CA 1
ATOM 2806 C C . LEU A 1 365 ? -11.061 -30.293 4.405 1.00 90.75 365 LEU A C 1
ATOM 2808 O O . LEU A 1 365 ? -11.451 -31.356 3.932 1.00 90.75 365 LEU A O 1
ATOM 2812 N N . ARG A 1 366 ? -10.562 -29.327 3.628 1.00 89.81 366 ARG A N 1
ATOM 2813 C CA . ARG A 1 366 ? -10.426 -29.466 2.167 1.00 89.81 366 ARG A CA 1
ATOM 2814 C C . ARG A 1 366 ? -9.489 -30.612 1.784 1.00 89.81 366 ARG A C 1
ATOM 2816 O O . ARG A 1 366 ? -9.817 -31.398 0.897 1.00 89.81 366 ARG A O 1
ATOM 2823 N N . ARG A 1 367 ? -8.339 -30.732 2.457 1.00 93.75 367 ARG A N 1
ATOM 2824 C CA . ARG A 1 367 ? -7.354 -31.800 2.196 1.00 93.75 367 ARG A CA 1
ATOM 2825 C C . ARG A 1 367 ? -7.889 -33.173 2.596 1.00 93.75 367 ARG A C 1
ATOM 2827 O O . ARG A 1 367 ? -7.752 -34.121 1.827 1.00 93.75 367 ARG A O 1
ATOM 2834 N N . THR A 1 368 ? -8.506 -33.292 3.773 1.00 91.62 368 THR A N 1
ATOM 2835 C CA . THR A 1 368 ? -9.083 -34.563 4.233 1.00 91.62 368 THR A CA 1
ATOM 2836 C C . THR A 1 368 ? -10.255 -34.983 3.355 1.00 91.62 368 THR A C 1
ATOM 2838 O O . THR A 1 368 ? -10.314 -36.147 2.965 1.00 91.62 368 THR A O 1
ATOM 2841 N N . TYR A 1 369 ? -11.125 -34.045 2.967 1.00 87.88 369 TYR A N 1
ATOM 2842 C CA . TYR A 1 369 ? -12.217 -34.309 2.035 1.00 87.88 369 TYR A CA 1
ATOM 2843 C C . TYR A 1 369 ? -11.702 -34.816 0.686 1.00 87.88 369 TYR A C 1
ATOM 2845 O O . TYR A 1 369 ? -12.172 -35.849 0.228 1.00 87.88 369 TYR A O 1
ATOM 2853 N N . ALA A 1 370 ? -10.695 -34.169 0.088 1.00 90.50 370 ALA A N 1
ATOM 2854 C CA . ALA A 1 370 ? -10.121 -34.617 -1.183 1.00 90.50 370 ALA A CA 1
ATOM 2855 C C . ALA A 1 370 ? -9.571 -36.056 -1.107 1.00 90.50 370 ALA A C 1
ATOM 2857 O O . ALA A 1 370 ? -9.821 -36.867 -1.996 1.00 90.50 370 ALA A O 1
ATOM 2858 N N . LEU A 1 371 ? -8.875 -36.403 -0.017 1.00 91.81 371 LEU A N 1
ATOM 2859 C CA . LEU A 1 371 ? -8.360 -37.760 0.195 1.00 91.81 371 LEU A CA 1
ATOM 2860 C C . LEU A 1 371 ? -9.479 -38.793 0.391 1.00 91.81 371 LEU A C 1
ATOM 2862 O O . LEU A 1 371 ? -9.366 -39.925 -0.084 1.00 91.81 371 LEU A O 1
ATOM 2866 N N . VAL A 1 372 ? -10.537 -38.434 1.122 1.00 87.88 372 VAL A N 1
ATOM 2867 C CA . VAL A 1 372 ? -11.697 -39.310 1.343 1.00 87.88 372 VAL A CA 1
ATOM 2868 C C . VAL A 1 372 ? -12.475 -39.495 0.044 1.00 87.88 372 VAL A C 1
ATOM 2870 O O . VAL A 1 372 ? -12.765 -40.633 -0.315 1.00 87.88 372 VAL A O 1
ATOM 2873 N N . ASP A 1 373 ? -12.750 -38.417 -0.685 1.00 87.81 373 ASP A N 1
ATOM 2874 C CA . ASP A 1 373 ? -13.444 -38.446 -1.972 1.00 87.81 373 ASP A CA 1
ATOM 2875 C C . ASP A 1 373 ? -12.702 -39.333 -2.980 1.00 87.81 373 ASP A C 1
ATOM 2877 O O . ASP A 1 373 ? -13.306 -40.209 -3.598 1.00 87.81 373 ASP A O 1
ATOM 2881 N N . GLU A 1 374 ? -11.371 -39.229 -3.056 1.00 89.06 374 GLU A N 1
ATOM 2882 C CA . GLU A 1 374 ? -10.570 -40.090 -3.926 1.00 89.06 374 GLU A CA 1
ATOM 2883 C C . GLU A 1 374 ? -10.660 -41.578 -3.531 1.00 89.06 374 GLU A C 1
ATOM 2885 O O . GLU A 1 374 ? -10.805 -42.452 -4.394 1.00 89.06 374 GLU A O 1
ATOM 2890 N N . LYS A 1 375 ? -10.607 -41.892 -2.228 1.00 86.25 375 LYS A N 1
ATOM 2891 C CA . LYS A 1 375 ? -10.761 -43.271 -1.726 1.00 86.25 375 LYS A CA 1
ATOM 2892 C C . LYS A 1 375 ? -12.146 -43.829 -2.052 1.00 86.25 375 LYS A C 1
ATOM 2894 O O . LYS A 1 375 ? -12.239 -44.924 -2.610 1.00 86.25 375 LYS A O 1
ATOM 2899 N N . VAL A 1 376 ? -13.201 -43.064 -1.771 1.00 85.31 376 VAL A N 1
ATOM 2900 C CA . VAL A 1 376 ? -14.588 -43.458 -2.051 1.00 85.31 376 VAL A CA 1
ATOM 2901 C C . VAL A 1 376 ? -14.800 -43.625 -3.554 1.00 85.31 376 VAL A C 1
ATOM 2903 O O . VAL A 1 376 ? -15.411 -44.603 -3.977 1.00 85.31 376 VAL A O 1
ATOM 2906 N N . PHE A 1 377 ? -14.238 -42.748 -4.386 1.00 87.00 377 PHE A N 1
ATOM 2907 C CA . PHE A 1 377 ? -14.308 -42.871 -5.840 1.00 87.00 377 PHE A CA 1
ATOM 2908 C C . PHE A 1 377 ? -13.624 -44.147 -6.351 1.00 87.00 377 PHE A C 1
ATOM 2910 O O . PHE A 1 377 ? -14.171 -44.850 -7.210 1.00 87.00 377 PHE A O 1
ATOM 2917 N N . ARG A 1 378 ? -12.443 -44.492 -5.814 1.00 86.06 378 ARG A N 1
ATOM 2918 C CA . ARG A 1 378 ? -11.735 -45.737 -6.164 1.00 86.06 378 ARG A CA 1
ATOM 2919 C C . ARG A 1 378 ? -12.539 -46.980 -5.787 1.00 86.06 378 ARG A C 1
ATOM 2921 O O . ARG A 1 378 ? -12.618 -47.909 -6.592 1.00 86.06 378 ARG A O 1
ATOM 2928 N N . GLU A 1 379 ? -13.156 -46.998 -4.610 1.00 80.38 379 GLU A N 1
ATOM 2929 C CA . GLU A 1 379 ? -14.009 -48.107 -4.167 1.00 80.38 379 GLU A CA 1
ATOM 2930 C C . GLU A 1 379 ? -15.313 -48.181 -4.967 1.00 80.38 379 GLU A C 1
ATOM 2932 O O . GLU A 1 379 ? -15.715 -49.261 -5.408 1.00 80.38 379 GLU A O 1
ATOM 2937 N N . ALA A 1 380 ? -15.919 -47.031 -5.269 1.00 83.94 380 ALA A N 1
ATOM 2938 C CA . ALA A 1 380 ? -17.135 -46.947 -6.062 1.00 83.94 380 ALA A CA 1
ATOM 2939 C C . ALA A 1 380 ? -16.954 -47.507 -7.476 1.00 83.94 380 ALA A C 1
ATOM 2941 O O . ALA A 1 380 ? -17.897 -48.059 -8.031 1.00 83.94 380 ALA A O 1
ATOM 2942 N N . LYS A 1 381 ? -15.751 -47.459 -8.068 1.00 84.62 381 LYS A N 1
ATOM 2943 C CA . LYS A 1 381 ? -15.501 -48.056 -9.394 1.00 84.62 381 LYS A CA 1
ATOM 2944 C C . LYS A 1 381 ? -15.785 -49.561 -9.463 1.00 84.62 381 LYS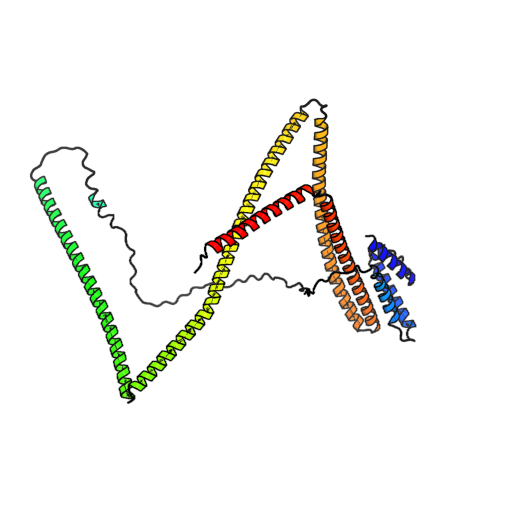 A C 1
ATOM 2946 O O . LYS A 1 381 ? -16.111 -50.036 -10.555 1.00 84.62 381 LYS A O 1
ATOM 2951 N N . ARG A 1 382 ? -15.689 -50.275 -8.336 1.00 83.75 382 ARG A N 1
ATOM 2952 C CA . ARG A 1 382 ? -15.774 -51.742 -8.256 1.00 83.75 382 ARG A CA 1
ATOM 2953 C C . ARG A 1 382 ? -17.205 -52.288 -8.304 1.00 83.75 382 ARG A C 1
ATOM 2955 O O . ARG A 1 382 ? -17.390 -53.402 -8.773 1.00 83.75 382 ARG A O 1
ATOM 2962 N N . ASP A 1 383 ? -18.206 -51.509 -7.892 1.00 84.06 383 ASP A N 1
ATOM 2963 C CA . ASP A 1 383 ? -19.608 -51.949 -7.807 1.00 84.06 383 ASP A CA 1
ATOM 2964 C C . ASP A 1 383 ? -20.566 -50.891 -8.383 1.00 84.06 383 ASP A C 1
ATOM 2966 O O . ASP A 1 383 ? -20.503 -49.707 -8.049 1.00 84.06 383 ASP A O 1
ATOM 2970 N N . ALA A 1 384 ? -21.496 -51.318 -9.242 1.00 82.25 384 ALA A N 1
ATOM 2971 C CA . ALA A 1 384 ? -22.540 -50.466 -9.805 1.00 82.25 384 ALA A CA 1
ATOM 2972 C C . ALA A 1 384 ? -23.433 -49.822 -8.728 1.00 82.25 384 ALA A C 1
ATOM 2974 O O . ALA A 1 384 ? -23.901 -48.696 -8.918 1.00 82.25 384 ALA A O 1
ATOM 2975 N N . ALA A 1 385 ? -23.662 -50.495 -7.594 1.00 78.81 385 ALA A N 1
ATOM 2976 C CA . ALA A 1 385 ? -24.398 -49.909 -6.482 1.00 78.81 385 ALA A CA 1
ATOM 2977 C C . ALA A 1 385 ? -23.620 -48.779 -5.795 1.00 78.81 385 ALA A C 1
ATOM 2979 O O . ALA A 1 385 ? -24.195 -47.713 -5.561 1.00 78.81 385 ALA A O 1
ATOM 2980 N N . CYS A 1 386 ? -22.320 -48.963 -5.570 1.00 77.62 386 CYS A N 1
ATOM 2981 C CA . CYS A 1 386 ? -21.447 -47.933 -5.013 1.00 77.62 386 CYS A CA 1
ATOM 2982 C C . CYS A 1 386 ? -21.281 -46.731 -5.959 1.00 77.62 386 CYS A C 1
ATOM 2984 O O . CYS A 1 386 ? -21.290 -45.594 -5.492 1.00 77.62 386 CYS A O 1
ATOM 2986 N N . LYS A 1 387 ? -21.244 -46.933 -7.289 1.00 84.50 387 LYS A N 1
ATOM 2987 C CA . LYS A 1 387 ? -21.276 -45.819 -8.269 1.00 84.50 387 LYS A CA 1
ATOM 2988 C C . LYS A 1 387 ? -22.526 -44.956 -8.125 1.00 84.50 387 LYS A C 1
ATOM 2990 O O . LYS A 1 387 ? -22.443 -43.734 -8.220 1.00 84.50 387 LYS A O 1
ATOM 2995 N N . ALA A 1 388 ? -23.688 -45.580 -7.930 1.00 80.62 388 ALA A N 1
ATOM 2996 C CA . ALA A 1 388 ? -24.942 -44.855 -7.755 1.00 80.62 388 ALA A CA 1
ATOM 2997 C C . ALA A 1 388 ? -24.957 -44.064 -6.436 1.00 80.62 388 ALA A C 1
ATOM 2999 O O . ALA A 1 388 ? -25.336 -42.895 -6.443 1.00 80.62 388 ALA A O 1
ATOM 3000 N N . ALA A 1 389 ? -24.487 -44.663 -5.336 1.00 79.69 389 ALA A N 1
ATOM 3001 C CA . ALA A 1 389 ? -24.367 -43.986 -4.044 1.00 79.69 389 ALA A CA 1
ATOM 3002 C C . ALA A 1 389 ? -23.378 -42.808 -4.091 1.00 79.69 389 ALA A C 1
ATOM 3004 O O . ALA A 1 389 ? -23.694 -41.730 -3.594 1.00 79.69 389 ALA A O 1
ATOM 3005 N N . TYR A 1 390 ? -22.234 -42.973 -4.764 1.00 85.75 390 TYR A N 1
ATOM 3006 C CA . TYR A 1 390 ? -21.253 -41.904 -4.957 1.00 85.75 390 TYR A CA 1
ATOM 3007 C C . TYR A 1 390 ? -21.841 -40.704 -5.712 1.00 85.75 390 TYR A C 1
ATOM 3009 O O . TYR A 1 390 ? -21.672 -39.571 -5.285 1.00 85.75 390 TYR A O 1
ATOM 3017 N N . ARG A 1 391 ? -22.626 -40.928 -6.777 1.00 86.00 391 ARG A N 1
ATOM 3018 C CA . ARG A 1 391 ? -23.308 -39.828 -7.490 1.00 86.00 391 ARG A CA 1
ATOM 3019 C C . ARG A 1 391 ? -24.278 -39.056 -6.598 1.00 86.00 391 ARG A C 1
ATOM 3021 O O . ARG A 1 391 ? -24.350 -37.835 -6.699 1.00 86.00 391 ARG A O 1
ATOM 3028 N N . VAL A 1 392 ? -25.023 -39.758 -5.742 1.00 84.94 392 VAL A N 1
ATOM 3029 C CA . VAL A 1 392 ? -25.924 -39.116 -4.773 1.00 84.94 392 VAL A CA 1
ATOM 3030 C C . VAL A 1 392 ? -25.117 -38.302 -3.763 1.00 84.94 392 VAL A C 1
ATOM 3032 O O . VAL A 1 392 ? -25.474 -37.161 -3.496 1.00 84.94 392 VAL A O 1
ATOM 3035 N N . LEU A 1 393 ? -24.001 -38.838 -3.265 1.00 84.81 393 LEU A N 1
ATOM 3036 C CA . LEU A 1 393 ? -23.097 -38.123 -2.366 1.00 84.81 393 LEU A CA 1
ATOM 3037 C C . LEU A 1 393 ? -22.530 -36.850 -3.017 1.00 84.81 393 LEU A C 1
ATOM 3039 O O . LEU A 1 393 ? -22.601 -35.784 -2.413 1.00 84.81 393 LEU A O 1
ATOM 3043 N N . CYS A 1 394 ? -22.057 -36.918 -4.266 1.00 85.94 394 CYS A N 1
ATOM 3044 C CA . CYS A 1 394 ? -21.596 -35.738 -5.007 1.00 85.94 394 CYS A CA 1
ATOM 3045 C C . CYS A 1 394 ? -22.710 -34.700 -5.190 1.00 85.94 394 CYS A C 1
ATOM 3047 O O . CYS A 1 394 ? -22.468 -33.511 -5.014 1.00 85.94 394 CYS A O 1
ATOM 3049 N N . SER A 1 395 ? -23.932 -35.140 -5.507 1.00 89.38 395 SER A N 1
ATOM 3050 C CA . SER A 1 395 ? -25.089 -34.246 -5.632 1.00 89.38 395 SER A CA 1
ATOM 3051 C C . SER A 1 395 ? -25.432 -33.565 -4.304 1.00 89.38 395 SER A C 1
ATOM 3053 O O . SER A 1 395 ? -25.730 -32.373 -4.293 1.00 89.38 395 SER A O 1
ATOM 3055 N N . ILE A 1 396 ? -25.337 -34.288 -3.184 1.00 85.56 396 ILE A N 1
ATOM 3056 C CA . ILE A 1 396 ? -25.515 -33.718 -1.845 1.00 85.56 396 ILE A CA 1
ATOM 3057 C C . ILE A 1 396 ? -24.421 -32.678 -1.566 1.00 85.56 396 ILE A C 1
ATOM 3059 O O . ILE A 1 396 ? -24.740 -31.563 -1.156 1.00 85.56 396 ILE A O 1
ATOM 3063 N N . HIS A 1 397 ? -23.152 -32.987 -1.844 1.00 86.44 397 HIS A N 1
ATOM 3064 C CA . HIS A 1 397 ? -22.054 -32.033 -1.662 1.00 86.44 397 HIS A CA 1
ATOM 3065 C C . HIS A 1 397 ? -22.204 -30.773 -2.516 1.00 86.44 397 HIS A C 1
ATOM 3067 O O . HIS A 1 397 ? -21.994 -29.680 -1.997 1.00 86.44 397 HIS A O 1
ATOM 3073 N N . GLN A 1 398 ? -22.622 -30.904 -3.777 1.00 89.69 398 GLN A N 1
ATOM 3074 C CA . GLN A 1 398 ? -22.933 -29.759 -4.638 1.00 89.69 398 GLN A CA 1
ATOM 3075 C C . GLN A 1 398 ? -24.058 -28.910 -4.039 1.00 89.69 398 GLN A C 1
ATOM 3077 O O . GLN A 1 398 ? -23.876 -27.714 -3.863 1.00 89.69 398 GLN A O 1
ATOM 3082 N N . SER A 1 399 ? -25.156 -29.532 -3.593 1.00 89.06 399 SER A N 1
ATOM 3083 C CA . SER A 1 399 ? -26.270 -28.793 -2.982 1.00 89.06 399 SER A CA 1
ATOM 3084 C C . SER A 1 399 ? -25.883 -28.049 -1.697 1.00 89.06 399 SER A C 1
ATOM 3086 O O . SER A 1 399 ? -26.386 -26.957 -1.438 1.00 89.06 399 SER A O 1
ATOM 3088 N N . PHE A 1 400 ? -24.970 -28.606 -0.892 1.00 85.00 400 PHE A N 1
ATOM 3089 C CA . PHE A 1 400 ? -24.421 -27.905 0.269 1.00 85.00 400 PHE A CA 1
ATOM 3090 C C . PHE A 1 400 ? -23.467 -26.777 -0.135 1.00 85.00 400 PHE A C 1
ATOM 3092 O O . PHE A 1 400 ? -23.469 -25.743 0.527 1.00 85.00 400 PHE A O 1
ATOM 3099 N N . GLY A 1 401 ? -22.691 -26.951 -1.209 1.00 86.81 401 GLY A N 1
ATOM 3100 C CA . GLY A 1 401 ? -21.883 -25.887 -1.809 1.00 86.81 401 GLY A CA 1
ATOM 3101 C C . GLY A 1 401 ? -22.749 -24.702 -2.232 1.00 86.81 401 GLY A C 1
ATOM 3102 O O . GLY A 1 401 ? -22.556 -23.599 -1.724 1.00 86.81 401 GLY A O 1
ATOM 3103 N N . ASP A 1 402 ? -23.780 -24.964 -3.036 1.00 88.88 402 ASP A N 1
ATOM 3104 C CA . ASP A 1 402 ? -24.742 -23.957 -3.497 1.00 88.88 402 ASP A CA 1
ATOM 3105 C C . ASP A 1 402 ? -25.433 -23.251 -2.314 1.00 88.88 402 ASP A C 1
ATOM 3107 O O . ASP A 1 402 ? -25.627 -22.034 -2.318 1.00 88.88 402 ASP A O 1
ATOM 3111 N N . LEU A 1 403 ? -25.780 -23.994 -1.255 1.00 89.75 403 LEU A N 1
ATOM 3112 C CA . LEU A 1 403 ? -26.385 -23.431 -0.045 1.00 89.75 403 LEU A CA 1
ATOM 3113 C C . LEU A 1 403 ? -25.424 -22.504 0.715 1.00 89.75 403 LEU A C 1
ATOM 3115 O O . LEU A 1 403 ? -25.852 -21.465 1.232 1.00 89.75 403 LEU A O 1
ATOM 3119 N N . VAL A 1 404 ? -24.144 -22.875 0.818 1.00 85.62 404 VAL A N 1
ATOM 3120 C CA . VAL A 1 404 ? -23.115 -22.038 1.450 1.00 85.62 404 VAL A CA 1
ATOM 3121 C C . VAL A 1 404 ? -22.931 -20.753 0.650 1.00 85.62 404 VAL A C 1
ATOM 3123 O O . VAL A 1 404 ? -23.005 -19.681 1.248 1.00 85.62 404 VAL A O 1
ATOM 3126 N N . GLU A 1 405 ? -22.792 -20.848 -0.673 1.00 90.31 405 GLU A N 1
ATOM 3127 C CA . GLU A 1 405 ? -22.656 -19.692 -1.569 1.00 90.31 405 GLU A CA 1
ATOM 3128 C C . GLU A 1 405 ? -23.867 -18.754 -1.481 1.00 90.31 405 GLU A C 1
ATOM 3130 O O . GLU A 1 405 ? -23.718 -17.554 -1.237 1.00 90.31 405 GLU A O 1
ATOM 3135 N N . ALA A 1 406 ? -25.085 -19.297 -1.558 1.00 89.94 406 ALA A N 1
ATOM 3136 C CA . ALA A 1 406 ? -26.309 -18.513 -1.410 1.00 89.94 406 ALA A CA 1
ATOM 3137 C C . ALA A 1 406 ? -26.401 -17.829 -0.035 1.00 89.94 406 ALA A C 1
ATOM 3139 O O . ALA A 1 406 ? -26.896 -16.705 0.082 1.00 89.94 406 ALA A O 1
ATOM 3140 N N . THR A 1 407 ? -25.909 -18.481 1.023 1.00 92.25 407 THR A N 1
ATOM 3141 C CA . THR A 1 407 ? -25.874 -17.890 2.367 1.00 92.25 407 THR A CA 1
ATOM 3142 C C . THR A 1 407 ? -24.847 -16.760 2.457 1.00 92.25 407 THR A C 1
ATOM 3144 O O . THR A 1 407 ? -25.148 -15.725 3.048 1.00 92.25 407 THR A O 1
ATOM 3147 N N . THR A 1 408 ? -23.661 -16.916 1.863 1.00 87.19 408 THR A N 1
ATOM 3148 C CA . THR A 1 408 ? -22.633 -15.863 1.860 1.00 87.19 408 THR A CA 1
ATOM 3149 C C . THR A 1 408 ? -23.044 -14.656 1.024 1.00 87.19 408 THR A C 1
ATOM 3151 O O . THR A 1 408 ? -22.841 -13.524 1.460 1.00 87.19 408 THR A O 1
ATOM 3154 N N . GLU A 1 409 ? -23.689 -14.877 -0.123 1.00 92.44 409 GLU A N 1
ATOM 3155 C CA . GLU A 1 409 ? -24.225 -13.791 -0.947 1.00 92.44 409 GLU A CA 1
ATOM 3156 C C . GLU A 1 409 ? -25.377 -13.074 -0.240 1.00 92.44 409 GLU A C 1
ATOM 3158 O O . GLU A 1 409 ? -25.431 -11.845 -0.218 1.00 92.44 409 GLU A O 1
ATOM 3163 N N . ARG A 1 410 ? -26.254 -13.810 0.454 1.00 93.25 410 ARG A N 1
ATOM 3164 C CA . ARG A 1 410 ? -27.275 -13.197 1.314 1.00 93.25 410 ARG A CA 1
ATOM 3165 C C . ARG A 1 410 ? -26.655 -12.317 2.402 1.00 93.25 410 ARG A C 1
ATOM 3167 O O . ARG A 1 410 ? -27.156 -11.220 2.649 1.00 93.25 410 ARG A O 1
ATOM 3174 N N . ASP A 1 411 ? -25.598 -12.787 3.064 1.00 88.31 411 ASP A N 1
ATOM 3175 C CA . ASP A 1 411 ? -24.906 -12.020 4.105 1.00 88.31 411 ASP A CA 1
ATOM 3176 C C . ASP A 1 411 ? -24.238 -10.762 3.523 1.00 88.31 411 ASP A C 1
ATOM 3178 O O . ASP A 1 411 ? -24.268 -9.705 4.155 1.00 88.31 411 ASP A O 1
ATOM 3182 N N . ARG A 1 412 ? -23.687 -10.844 2.305 1.00 91.88 412 ARG A N 1
ATOM 3183 C CA . ARG A 1 412 ? -23.135 -9.699 1.571 1.00 91.88 412 ARG A CA 1
ATOM 3184 C C . ARG A 1 412 ? -24.208 -8.661 1.254 1.00 91.88 412 ARG A C 1
ATOM 3186 O O . ARG A 1 412 ? -24.072 -7.516 1.679 1.00 91.88 412 ARG A O 1
ATOM 3193 N N . VAL A 1 413 ? -25.293 -9.067 0.594 1.00 93.94 413 VAL A N 1
ATOM 3194 C CA . VAL A 1 413 ? -26.417 -8.176 0.267 1.00 93.94 413 VAL A CA 1
ATOM 3195 C C . VAL A 1 413 ? -26.984 -7.545 1.539 1.00 93.94 413 VAL A C 1
ATOM 3197 O O . VAL A 1 413 ? -27.265 -6.353 1.568 1.00 93.94 413 VAL A O 1
ATOM 3200 N N . SER A 1 414 ? -27.088 -8.301 2.637 1.00 93.44 414 SER A N 1
ATOM 3201 C CA . SER A 1 414 ? -27.547 -7.755 3.919 1.00 93.44 414 SER A CA 1
ATOM 3202 C C . SER A 1 414 ? -26.632 -6.655 4.474 1.00 93.44 414 SER A C 1
ATOM 3204 O O . SER A 1 414 ? -27.139 -5.730 5.110 1.00 93.44 414 SER A O 1
ATOM 3206 N N . ARG A 1 415 ? -25.309 -6.738 4.272 1.00 91.38 415 ARG A N 1
ATOM 3207 C CA . ARG A 1 415 ? -24.365 -5.676 4.671 1.00 91.38 415 ARG A CA 1
ATOM 3208 C C . ARG A 1 415 ? -24.490 -4.455 3.771 1.00 91.38 415 ARG A C 1
ATOM 3210 O O . ARG A 1 415 ? -24.523 -3.345 4.287 1.00 91.38 415 ARG A O 1
ATOM 3217 N N . GLU A 1 416 ? -24.611 -4.663 2.462 1.00 94.75 416 GLU A N 1
ATOM 3218 C CA . GLU A 1 416 ? -24.821 -3.584 1.489 1.00 94.75 416 GLU A CA 1
ATOM 3219 C C . GLU A 1 416 ? -26.128 -2.827 1.783 1.00 94.75 416 GLU A C 1
ATOM 3221 O O . GLU A 1 416 ? -26.141 -1.599 1.804 1.00 94.75 416 GLU A O 1
ATOM 3226 N N . VAL A 1 417 ? -27.210 -3.538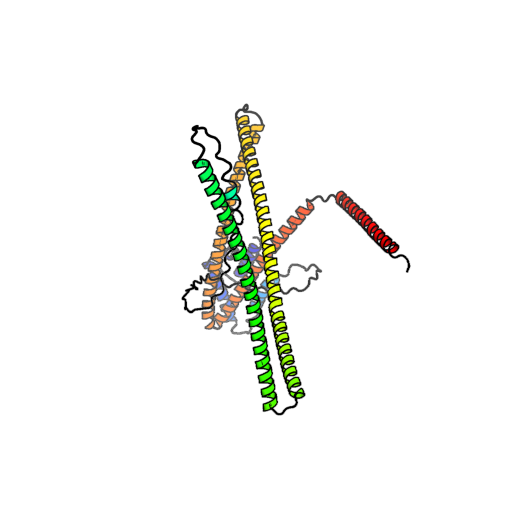 2.121 1.00 92.25 417 VAL A N 1
ATOM 3227 C CA . VAL A 1 417 ? -28.473 -2.926 2.568 1.00 92.25 417 VAL A CA 1
ATOM 3228 C C . VAL A 1 417 ? -28.263 -2.087 3.828 1.00 92.25 417 VAL A C 1
ATOM 3230 O O . VAL A 1 417 ? -28.678 -0.932 3.859 1.00 92.25 417 VAL A O 1
ATOM 3233 N N . ALA A 1 418 ? -27.581 -2.620 4.846 1.00 92.06 418 ALA A N 1
ATOM 3234 C CA . ALA A 1 418 ? -27.316 -1.878 6.078 1.00 92.06 418 ALA A CA 1
ATOM 3235 C C . ALA A 1 418 ? -26.450 -0.624 5.838 1.00 92.06 418 ALA A C 1
ATOM 3237 O O . ALA A 1 418 ? -26.688 0.421 6.446 1.00 92.06 418 ALA A O 1
ATOM 3238 N N . GLU A 1 419 ? -25.474 -0.699 4.932 1.00 95.31 419 GLU A N 1
ATOM 3239 C CA . GLU A 1 419 ? -24.647 0.441 4.529 1.00 95.31 419 GLU A CA 1
ATOM 3240 C C . GLU A 1 419 ? -25.474 1.509 3.801 1.00 95.31 419 GLU A C 1
ATOM 3242 O O . GLU A 1 419 ? -25.376 2.699 4.112 1.00 95.31 419 GLU A O 1
ATOM 3247 N N . MET A 1 420 ? -26.325 1.101 2.858 1.00 93.31 420 MET A N 1
ATOM 3248 C CA . MET A 1 420 ? -27.215 2.016 2.143 1.00 93.31 420 MET A CA 1
ATOM 3249 C C . MET A 1 420 ? -28.232 2.656 3.089 1.00 93.31 420 MET A C 1
ATOM 3251 O O . MET A 1 420 ? -28.446 3.866 3.025 1.00 93.31 420 MET A O 1
ATOM 3255 N N . GLU A 1 421 ? -28.795 1.898 4.031 1.00 93.25 421 GLU A N 1
ATOM 3256 C CA . GLU A 1 421 ? -29.638 2.449 5.093 1.00 93.25 421 GLU A CA 1
ATOM 3257 C C . GLU A 1 421 ? -28.883 3.467 5.957 1.00 93.25 421 GLU A C 1
ATOM 3259 O O . GLU A 1 421 ? -29.438 4.514 6.295 1.00 93.25 421 GLU A O 1
ATOM 3264 N N . ALA A 1 422 ? -27.620 3.204 6.304 1.00 93.00 422 ALA A N 1
ATOM 3265 C CA . ALA A 1 422 ? -26.796 4.149 7.053 1.00 93.00 422 ALA A CA 1
ATOM 3266 C C . ALA A 1 422 ? -26.554 5.445 6.258 1.00 93.00 422 ALA A C 1
ATOM 3268 O O . ALA A 1 422 ? -26.692 6.535 6.818 1.00 93.00 422 ALA A O 1
ATOM 3269 N N . LYS A 1 423 ? -26.283 5.346 4.948 1.00 92.94 423 LYS A N 1
ATOM 3270 C CA . LYS A 1 423 ? -26.158 6.505 4.044 1.00 92.94 423 LYS A CA 1
ATOM 3271 C C . LYS A 1 423 ? -27.458 7.301 3.959 1.00 92.94 423 LYS A C 1
ATOM 3273 O O . LYS A 1 423 ? -27.426 8.523 4.077 1.00 92.94 423 LYS A O 1
ATOM 3278 N N . VAL A 1 424 ? -28.604 6.631 3.827 1.00 90.75 424 VAL A N 1
ATOM 3279 C CA . VAL A 1 424 ? -29.922 7.286 3.819 1.00 90.75 424 VAL A CA 1
ATOM 3280 C C . VAL A 1 424 ? -30.162 8.028 5.132 1.00 90.75 424 VAL A C 1
ATOM 3282 O O . VAL A 1 424 ? -30.517 9.204 5.108 1.00 90.75 424 VAL A O 1
ATOM 3285 N N . ARG A 1 425 ? -29.900 7.395 6.283 1.00 90.62 425 ARG A N 1
ATOM 3286 C CA . ARG A 1 425 ? -30.033 8.050 7.596 1.00 90.62 425 ARG A CA 1
ATOM 3287 C C . ARG A 1 425 ? -29.090 9.248 7.734 1.00 90.62 425 ARG A C 1
ATOM 3289 O O . ARG A 1 425 ? -29.480 10.258 8.316 1.00 90.62 425 ARG A O 1
ATOM 3296 N N . ALA A 1 426 ? -27.870 9.164 7.204 1.00 88.69 426 ALA A N 1
ATOM 3297 C CA . ALA A 1 426 ? -26.919 10.275 7.203 1.00 88.69 426 ALA A CA 1
ATOM 3298 C C . ALA A 1 426 ? -27.406 11.448 6.334 1.00 88.69 426 ALA A C 1
ATOM 3300 O O . ALA A 1 426 ? -27.375 12.593 6.782 1.00 88.69 426 ALA A O 1
ATOM 3301 N N . LEU A 1 427 ? -27.929 11.168 5.136 1.00 84.31 427 LEU A N 1
ATOM 3302 C CA . LEU A 1 427 ? -28.516 12.181 4.254 1.00 84.31 427 LEU A CA 1
ATOM 3303 C C . LEU A 1 427 ? -29.779 12.811 4.851 1.00 84.31 427 LEU A C 1
ATOM 3305 O O . LEU A 1 427 ? -29.945 14.018 4.759 1.00 84.31 427 LEU A O 1
ATOM 3309 N N . GLN A 1 428 ? -30.628 12.035 5.527 1.00 81.50 428 GLN A N 1
ATOM 3310 C CA . GLN A 1 428 ? -31.805 12.560 6.231 1.00 81.50 428 GLN A CA 1
ATOM 3311 C C . GLN A 1 428 ? -31.436 13.456 7.422 1.00 81.50 428 GLN A C 1
ATOM 3313 O O . GLN A 1 428 ? -32.154 14.405 7.729 1.00 81.50 428 GLN A O 1
ATOM 3318 N N . ARG A 1 429 ? -30.322 13.170 8.110 1.00 81.62 429 ARG A N 1
ATOM 3319 C CA . ARG A 1 429 ? -29.803 14.027 9.192 1.00 81.62 429 ARG A CA 1
ATOM 3320 C C . ARG A 1 429 ? -29.177 15.313 8.669 1.00 81.62 429 ARG A C 1
ATOM 3322 O O . ARG A 1 429 ? -29.172 16.319 9.378 1.00 81.62 429 ARG A O 1
ATOM 3329 N N . ARG A 1 430 ? -28.644 15.288 7.449 1.00 79.19 430 ARG A N 1
ATOM 3330 C CA . ARG A 1 430 ? -28.115 16.470 6.781 1.00 79.19 430 ARG A CA 1
ATOM 3331 C C . ARG A 1 430 ? -29.293 17.368 6.403 1.00 79.19 430 ARG A C 1
ATOM 3333 O O . ARG A 1 430 ? -29.941 17.171 5.383 1.00 79.19 430 ARG A O 1
ATOM 3340 N N . LYS A 1 431 ? -29.570 18.369 7.241 1.00 67.81 431 LYS A N 1
ATOM 3341 C CA . LYS A 1 431 ? -30.483 19.462 6.895 1.00 67.81 431 LYS A CA 1
ATOM 3342 C C . LYS A 1 431 ? -29.876 20.218 5.710 1.00 67.81 431 LYS A C 1
ATOM 3344 O O . LYS A 1 431 ? -28.969 21.023 5.893 1.00 67.81 431 LYS A O 1
ATOM 3349 N N . LEU A 1 432 ? -30.312 19.895 4.496 1.00 66.69 432 LEU A N 1
ATOM 3350 C CA . LEU A 1 432 ? -30.084 20.746 3.333 1.00 66.69 432 LEU A CA 1
ATOM 3351 C C . LEU A 1 432 ? -30.907 22.010 3.566 1.00 66.69 432 LEU A C 1
ATOM 3353 O O . LEU A 1 432 ? -32.117 21.917 3.752 1.00 66.69 432 LEU A O 1
ATOM 3357 N N . ASP A 1 433 ? -30.240 23.157 3.642 1.00 71.31 433 ASP A N 1
ATOM 3358 C CA . ASP A 1 433 ? -30.905 24.450 3.737 1.00 71.31 433 ASP A CA 1
ATOM 3359 C C . ASP A 1 433 ? -31.381 24.832 2.327 1.00 71.31 433 ASP A C 1
ATOM 3361 O O . ASP A 1 433 ? -30.537 25.147 1.481 1.00 71.31 433 ASP A O 1
ATOM 3365 N N . PRO A 1 434 ? -32.690 24.745 2.022 1.00 70.56 434 PRO A N 1
ATOM 3366 C CA . PRO A 1 434 ? -33.191 25.023 0.680 1.00 70.56 434 PRO A CA 1
ATOM 3367 C C . PRO A 1 434 ? -32.877 26.462 0.246 1.00 70.56 434 PRO A C 1
ATOM 3369 O O . PRO A 1 434 ? -32.655 26.694 -0.937 1.00 70.56 434 PRO A O 1
ATOM 3372 N N . GLY A 1 435 ? -32.754 27.401 1.195 1.00 73.38 435 GLY A N 1
ATOM 3373 C CA . GLY A 1 435 ? -32.414 28.793 0.898 1.00 73.38 435 GLY A CA 1
ATOM 3374 C C . GLY A 1 435 ? -31.008 28.956 0.323 1.00 73.38 435 GLY A C 1
ATOM 3375 O O . GLY A 1 435 ? -30.830 29.684 -0.647 1.00 73.38 435 GLY A O 1
ATOM 3376 N N . LYS A 1 436 ? -30.021 28.217 0.849 1.00 77.25 436 LYS A N 1
ATOM 3377 C CA . LYS A 1 436 ? -28.641 28.255 0.332 1.00 77.25 436 LYS A CA 1
ATOM 3378 C C . LYS A 1 436 ? -28.531 27.656 -1.064 1.00 77.25 436 LYS A C 1
ATOM 3380 O O . LYS A 1 436 ? -27.818 28.183 -1.904 1.00 77.25 436 LYS A O 1
ATOM 3385 N N . VAL A 1 437 ? -29.282 26.587 -1.330 1.00 79.31 437 VAL A N 1
ATOM 3386 C CA . VAL A 1 437 ? -29.332 25.973 -2.665 1.00 79.31 437 VAL A CA 1
ATOM 3387 C C . VAL A 1 437 ? -29.949 26.937 -3.685 1.00 79.31 437 VA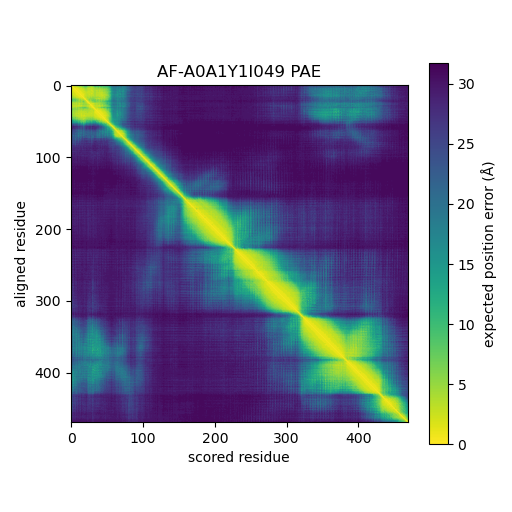L A C 1
ATOM 3389 O O . VAL A 1 437 ? -29.455 27.039 -4.806 1.00 79.31 437 VAL A O 1
ATOM 3392 N N . ASP A 1 438 ? -30.982 27.687 -3.294 1.00 82.12 438 ASP A N 1
ATOM 3393 C CA . ASP A 1 438 ? -31.590 28.715 -4.144 1.00 82.12 438 ASP A CA 1
ATOM 3394 C C . ASP A 1 438 ? -30.665 29.927 -4.360 1.00 82.12 438 ASP A C 1
ATOM 3396 O O . ASP A 1 438 ? -30.655 30.515 -5.444 1.00 82.12 438 ASP A O 1
ATOM 3400 N N . GLU A 1 439 ? -29.882 30.311 -3.350 1.00 85.56 439 GLU A N 1
ATOM 3401 C CA . GLU A 1 439 ? -28.865 31.365 -3.452 1.00 85.56 439 GLU A CA 1
ATOM 3402 C C . GLU A 1 439 ? -27.730 30.970 -4.401 1.00 85.56 439 GLU A C 1
ATOM 3404 O O . GLU A 1 439 ? -27.416 31.736 -5.317 1.00 85.56 439 GLU A O 1
ATOM 3409 N N . ASP A 1 440 ? -27.188 29.759 -4.255 1.00 85.62 440 ASP A N 1
ATOM 3410 C CA . ASP A 1 440 ? -26.145 29.216 -5.129 1.00 85.62 440 ASP A CA 1
ATOM 3411 C C . ASP A 1 440 ? -26.651 29.090 -6.575 1.00 85.62 440 ASP A C 1
ATOM 3413 O O . ASP A 1 440 ? -25.965 29.479 -7.523 1.00 85.62 440 ASP A O 1
ATOM 3417 N N . LEU A 1 441 ? -27.895 28.634 -6.766 1.00 87.00 441 LEU A N 1
ATOM 3418 C CA . LEU A 1 441 ? -28.514 28.559 -8.089 1.00 87.00 441 LEU A CA 1
ATOM 3419 C C . LEU A 1 441 ? -28.648 29.946 -8.732 1.00 87.00 441 LEU A C 1
ATOM 3421 O O . LEU A 1 441 ? -28.359 30.116 -9.917 1.00 87.00 441 LEU A O 1
ATOM 3425 N N . ARG A 1 442 ? -29.055 30.963 -7.963 1.00 88.81 442 ARG A N 1
ATOM 3426 C CA . ARG A 1 442 ? -29.126 32.350 -8.452 1.00 88.81 442 ARG A CA 1
ATOM 3427 C C . ARG A 1 442 ? -27.746 32.914 -8.780 1.00 88.81 442 ARG A C 1
ATOM 3429 O O . ARG A 1 442 ? -27.637 33.677 -9.739 1.00 88.81 442 ARG A O 1
ATOM 3436 N N . ALA A 1 443 ? -26.715 32.565 -8.012 1.00 88.44 443 ALA A N 1
ATOM 3437 C CA . ALA A 1 443 ? -25.340 32.981 -8.276 1.00 88.44 443 ALA A CA 1
ATOM 3438 C C . ALA A 1 443 ? -24.826 32.390 -9.597 1.00 88.44 443 ALA A C 1
ATOM 3440 O O . ALA A 1 443 ? -24.363 33.142 -10.453 1.00 88.44 443 ALA A O 1
ATOM 3441 N N . ILE A 1 444 ? -25.032 31.088 -9.817 1.00 88.31 444 ILE A N 1
ATOM 3442 C CA . ILE A 1 444 ? -24.666 30.404 -11.067 1.00 88.31 444 ILE A CA 1
ATOM 3443 C C . ILE A 1 444 ? -25.428 30.991 -12.260 1.00 88.31 444 ILE A C 1
ATOM 3445 O O . ILE A 1 444 ? -24.852 31.220 -13.319 1.00 88.31 444 ILE A O 1
ATOM 3449 N N . LEU A 1 445 ? -26.724 31.285 -12.107 1.00 87.19 445 LEU A N 1
ATOM 3450 C CA . LEU A 1 445 ? -27.502 31.918 -13.176 1.00 87.19 445 LEU A CA 1
ATOM 3451 C C . LEU A 1 445 ? -26.977 33.317 -13.526 1.00 87.19 445 LEU A C 1
ATOM 3453 O O . LEU A 1 445 ? -26.907 33.656 -14.705 1.00 87.19 445 LEU A O 1
ATOM 3457 N N . LYS A 1 446 ? -26.577 34.117 -12.530 1.00 90.56 446 LYS A N 1
ATOM 3458 C CA . LYS A 1 446 ? -25.955 35.431 -12.764 1.00 90.56 446 LYS A CA 1
ATOM 3459 C C . LYS A 1 446 ? -24.596 35.310 -13.447 1.00 90.56 446 LYS A C 1
ATOM 3461 O O . LYS A 1 446 ? -24.308 36.082 -14.357 1.00 90.56 446 LYS A O 1
ATOM 3466 N N . GLU A 1 447 ? -23.778 34.349 -13.032 1.00 88.88 447 GLU A N 1
ATOM 3467 C CA . GLU A 1 447 ? -22.478 34.087 -13.649 1.00 88.88 447 GLU A CA 1
ATOM 3468 C C . GLU A 1 447 ? -22.640 33.650 -15.109 1.00 88.88 447 GLU A C 1
ATOM 3470 O O . GLU A 1 447 ? -22.013 34.229 -15.994 1.00 88.88 447 GLU A O 1
ATOM 3475 N N . ASN A 1 448 ? -23.570 32.733 -15.387 1.00 84.19 448 ASN A N 1
ATOM 3476 C CA . ASN A 1 448 ? -23.888 32.293 -16.746 1.00 84.19 448 ASN A CA 1
ATOM 3477 C C . ASN A 1 448 ? -24.399 33.442 -17.624 1.00 84.19 448 ASN A C 1
ATOM 3479 O O . ASN A 1 448 ? -23.979 33.564 -18.771 1.00 84.19 448 ASN A O 1
ATOM 3483 N N . GLN A 1 449 ? -25.241 34.332 -17.090 1.00 86.38 449 GLN A N 1
ATOM 3484 C CA . GLN A 1 449 ? -25.660 35.545 -17.804 1.00 86.38 449 GLN A CA 1
ATOM 3485 C C . GLN A 1 449 ? -24.476 36.477 -18.103 1.00 86.38 449 GLN A C 1
ATOM 3487 O O . GLN A 1 449 ? -24.388 37.036 -19.197 1.00 86.38 449 GLN A O 1
ATOM 3492 N N . GLY A 1 450 ? -23.543 36.624 -17.159 1.00 82.56 450 GLY A N 1
ATOM 3493 C CA . GLY A 1 450 ? -22.306 37.379 -17.365 1.00 82.56 450 GLY A CA 1
ATOM 3494 C C . GLY A 1 450 ? -21.418 36.765 -18.451 1.00 82.56 450 GLY A C 1
ATOM 3495 O O . GLY A 1 450 ? -20.900 37.483 -19.308 1.00 82.56 450 GLY A O 1
ATOM 3496 N N . LEU A 1 451 ? -21.284 35.438 -18.463 1.00 83.19 451 LEU A N 1
ATOM 3497 C CA . LEU A 1 451 ? -20.531 34.696 -19.476 1.00 83.19 451 LEU A CA 1
ATOM 3498 C C . LEU A 1 451 ? -21.179 34.798 -20.863 1.00 83.19 451 LEU A C 1
ATOM 3500 O O . LEU A 1 451 ? -20.478 35.049 -21.841 1.00 83.19 451 LEU A O 1
ATOM 3504 N N . GLU A 1 452 ? -22.506 34.697 -20.960 1.00 82.44 452 GLU A N 1
ATOM 3505 C CA . GLU A 1 452 ? -23.236 34.928 -22.213 1.00 82.44 452 GLU A CA 1
ATOM 3506 C C . GLU A 1 452 ? -23.051 36.355 -22.741 1.00 82.44 452 GLU A C 1
ATOM 3508 O O . GLU A 1 452 ? -22.925 36.556 -23.951 1.00 82.44 452 GLU A O 1
ATOM 3513 N N . GLY A 1 453 ? -23.019 37.352 -21.852 1.00 79.25 453 GLY A N 1
ATOM 3514 C CA . GLY A 1 453 ? -22.726 38.739 -22.213 1.00 79.25 453 GLY A CA 1
ATOM 3515 C C . GLY A 1 453 ? -21.329 38.898 -22.814 1.00 79.25 453 GLY A C 1
ATOM 3516 O O . GLY A 1 453 ? -21.174 39.552 -23.843 1.00 79.25 453 GLY A O 1
ATOM 3517 N N . ARG A 1 454 ? -20.324 38.239 -22.228 1.00 77.75 454 ARG A N 1
ATOM 3518 C CA . ARG A 1 454 ? -18.938 38.246 -22.729 1.00 77.75 454 ARG A CA 1
ATOM 3519 C C . ARG A 1 454 ? -18.801 37.543 -24.080 1.00 77.75 454 ARG A C 1
ATOM 3521 O O . ARG A 1 454 ? -18.169 38.089 -24.975 1.00 77.75 454 ARG A O 1
ATOM 3528 N N . LEU A 1 455 ? -19.472 36.406 -24.263 1.00 75.94 455 LEU A N 1
ATOM 3529 C CA . LEU A 1 455 ? -19.550 35.695 -25.547 1.00 75.94 455 LEU A CA 1
ATOM 3530 C C . LEU A 1 455 ? -20.212 36.543 -26.647 1.00 75.94 455 LEU A C 1
ATOM 3532 O O . LEU A 1 455 ? -19.786 36.533 -27.804 1.00 75.94 455 LEU A O 1
ATOM 3536 N N . LYS A 1 456 ? -21.252 37.308 -26.300 1.00 74.50 456 LYS A N 1
ATOM 3537 C CA . LYS A 1 456 ? -21.892 38.256 -27.225 1.00 74.50 456 LYS A CA 1
ATOM 3538 C C . LYS A 1 456 ? -20.998 39.466 -27.523 1.00 74.50 456 LYS A C 1
ATOM 3540 O O . LYS A 1 456 ? -20.980 39.922 -28.658 1.00 74.50 456 LYS A O 1
ATOM 3545 N N . GLY A 1 457 ? -20.223 39.946 -26.551 1.00 67.94 457 GLY A N 1
ATOM 3546 C CA . GLY A 1 457 ? -19.227 41.006 -26.750 1.00 67.94 457 GLY A CA 1
ATOM 3547 C C . GLY A 1 457 ? -18.097 40.590 -27.697 1.00 67.94 457 GLY A C 1
ATOM 3548 O O . GLY A 1 457 ? -17.860 41.261 -28.696 1.00 67.94 457 GLY A O 1
ATOM 3549 N N . GLU A 1 458 ? -17.481 39.427 -27.465 1.00 62.28 458 GLU A N 1
ATOM 3550 C CA . GLU A 1 458 ? -16.411 38.888 -28.327 1.00 62.28 458 GLU A CA 1
ATOM 3551 C C . GLU A 1 458 ? -16.878 38.622 -29.767 1.00 62.28 458 GLU A C 1
ATOM 3553 O O . GLU A 1 458 ? -16.109 38.757 -30.721 1.00 62.28 458 GLU A O 1
ATOM 3558 N N . THR A 1 459 ? -18.148 38.252 -29.959 1.00 59.75 459 THR A N 1
ATOM 3559 C CA . THR A 1 459 ? -18.715 38.053 -31.304 1.00 59.75 459 THR A CA 1
ATOM 3560 C C . THR A 1 459 ? -19.013 39.366 -32.032 1.00 59.75 459 THR A C 1
ATOM 3562 O O . THR A 1 459 ? -18.974 39.385 -33.264 1.00 59.75 459 THR A O 1
ATOM 3565 N N . VAL A 1 460 ? -19.260 40.461 -31.305 1.00 58.53 460 VAL A N 1
ATOM 3566 C CA . VAL A 1 460 ? -19.399 41.812 -31.874 1.00 58.53 460 VAL A CA 1
ATOM 3567 C C . VAL A 1 460 ? -18.025 42.400 -32.210 1.00 58.53 460 VAL A C 1
ATOM 3569 O O . VAL A 1 460 ? -17.836 42.844 -33.339 1.00 58.53 460 VAL A O 1
ATOM 3572 N N . GLU A 1 461 ? -17.030 42.280 -31.326 1.00 57.81 461 GLU A N 1
ATOM 3573 C CA . GLU A 1 461 ? -15.648 42.721 -31.600 1.00 57.81 461 GLU A CA 1
ATOM 3574 C C . GLU A 1 461 ? -15.013 41.968 -32.786 1.00 57.81 461 GLU A C 1
ATOM 3576 O O . GLU A 1 461 ? -14.305 42.556 -33.610 1.00 57.81 461 GLU A O 1
ATOM 3581 N N . ARG A 1 462 ? -15.323 40.673 -32.960 1.00 58.19 462 ARG A N 1
ATOM 3582 C CA . ARG A 1 462 ? -14.928 39.918 -34.167 1.00 58.19 462 ARG A CA 1
ATOM 3583 C C . ARG A 1 462 ? -15.596 40.406 -35.452 1.00 58.19 462 ARG A C 1
ATOM 3585 O O . ARG A 1 462 ? -15.015 40.243 -36.519 1.00 58.19 462 ARG A O 1
ATOM 3592 N N . ARG A 1 463 ? -16.806 40.966 -35.375 1.00 55.84 463 ARG A N 1
ATOM 3593 C CA . ARG A 1 463 ? -17.499 41.547 -36.537 1.00 55.84 463 ARG A CA 1
ATOM 3594 C C . ARG A 1 463 ? -16.981 42.940 -36.883 1.00 55.84 463 ARG A C 1
ATOM 3596 O O . ARG A 1 463 ? -16.924 43.269 -38.060 1.00 55.84 463 ARG A O 1
ATOM 3603 N N . GLU A 1 464 ? -16.586 43.731 -35.890 1.00 55.84 464 GLU A N 1
ATOM 3604 C CA . GLU A 1 464 ? -16.028 45.074 -36.106 1.00 55.84 464 GLU A CA 1
ATOM 3605 C C . GLU A 1 464 ? -14.572 45.033 -36.596 1.00 55.84 464 GLU A C 1
ATOM 3607 O O . GLU A 1 464 ? -14.166 45.877 -37.391 1.00 55.84 464 GLU A O 1
ATOM 3612 N N . SER A 1 465 ? -13.803 44.008 -36.210 1.00 53.72 465 SER A N 1
ATOM 3613 C CA . SER A 1 465 ? -12.455 43.759 -36.748 1.00 53.72 465 SER A CA 1
ATOM 3614 C C . SER A 1 465 ? -12.446 43.155 -38.161 1.00 53.72 465 SER A C 1
ATOM 3616 O O . SER A 1 465 ? -11.426 43.233 -38.845 1.00 53.72 465 SER A O 1
ATOM 3618 N N . SER A 1 466 ? -13.574 42.620 -38.647 1.00 55.59 466 SER A N 1
ATOM 3619 C CA . SER A 1 466 ? -13.773 42.277 -40.061 1.00 55.59 466 SER A CA 1
ATOM 3620 C C . SER A 1 466 ? -14.496 43.419 -40.792 1.00 55.59 466 SER A C 1
ATOM 3622 O O . SER A 1 466 ? -15.664 43.301 -41.166 1.00 55.59 466 SER A O 1
ATOM 3624 N N . GLY A 1 467 ? -13.823 44.559 -40.957 1.00 43.09 467 GLY A N 1
ATOM 3625 C CA . GLY A 1 467 ? -14.310 45.643 -41.820 1.00 43.09 467 GLY A CA 1
ATOM 3626 C C . GLY A 1 467 ? -14.497 45.175 -43.277 1.00 43.09 467 GLY A C 1
ATOM 3627 O O . GLY A 1 467 ? -13.835 44.220 -43.692 1.00 43.09 467 GLY A O 1
ATOM 3628 N N . PRO A 1 468 ? -15.411 45.796 -44.049 1.00 51.94 468 PRO A N 1
ATOM 3629 C CA . PRO A 1 468 ? -15.811 45.306 -45.365 1.00 51.94 468 PRO A CA 1
ATOM 3630 C C . PRO A 1 468 ? -14.647 45.377 -46.364 1.00 51.94 468 PRO A C 1
ATOM 3632 O O . PRO A 1 468 ? -13.993 46.414 -46.477 1.00 51.94 468 PRO A O 1
ATOM 3635 N N . LEU A 1 469 ? -14.417 44.255 -47.053 1.00 43.50 469 LEU A N 1
ATOM 3636 C CA . LEU A 1 469 ? -13.531 44.122 -48.216 1.00 43.50 469 LEU A CA 1
ATOM 3637 C C . LEU A 1 469 ? -14.015 44.950 -49.408 1.00 43.50 469 LEU A C 1
ATOM 3639 O O . LEU A 1 469 ? -15.252 45.007 -49.615 1.00 43.50 469 LEU A O 1
#

Mean predicted aligned error: 24.06 Å